Protein AF-A0A952Q3Q8-F1 (afdb_monomer_lite)

pLDDT: mean 85.31, std 20.61, range [23.73, 98.75]

Sequence (401 aa):
MTIVTINQDTDTPARRELLPGLVLTYLFDRSRDSKKNNAPGQDFICYAHDGQRLTFAVCDGVSQSFYGDLAARYIGEHLVAWLAGLTITDDAAFDTELDRMLKAWVDDANAQVQIKPLKSSLPPMLKDALERKRENGSEAMFIAGRIDLAARQLAICWMGDMRFWLWDNHGAAMDIPDAVWETKERWSSRIGPKSGAGEGYAHTLVRSLNGVTRLTVHSDGIGSRTDALRTLSLASLDQLAIDLGAAPASDDVSVFDVAFQTVKLGEPLPAPILQQLQLQETTLLWSEIPEATAYRVKLETNDAQWTVDVPINTYFLPVDLAMGGVQCSVQALSNEYPPGLWSEPLKVQLSVAEIVTMNGESVTLKVALPPRPFRVAPILVLSLILAAALSIGWIILFVQR

Radius of gyration: 23.18 Å; chains: 1; bounding box: 52×62×86 Å

Secondary structure (DSSP, 8-state):
-PPEE--TTS-EEEEEEEETTEEEEEEEE--HHHHHTTPPPS-EEEEEE-SSEEEEEEEEE-TTSS-HHHHHHHHHHHHHHHHHH-----HHHHHHHHHHHHHHTHHHHHHHHHH-PPPTTS-HHHHHHHHHHHHH--EEEEEEEEEETTTTEEEEEEESS-EEEEE-TTSPBPP-TT----TTEEEETTTEEEETTEE---EEEEEE-TT--EEEEE-GGGGGGGGGGGS--HHHHHHHHHHHHHSTT---EEEEEEE-------PPPPPP-EEEEESSSEEEEE---TT-SEEEEEEE-SS-EEEEEESSSEEE--HHHHHH-EEEEEEEE-SSS---PBPPPEEE---HHHHHTT-SS-----PPPPPPP---PPP----------------------

Structure (mmCIF, N/CA/C/O backbone):
data_AF-A0A952Q3Q8-F1
#
_entry.id   AF-A0A952Q3Q8-F1
#
loop_
_atom_site.group_PDB
_atom_site.id
_atom_site.type_symbol
_atom_site.label_atom_id
_atom_site.label_alt_id
_atom_site.label_comp_id
_atom_site.label_asym_id
_atom_site.label_entity_id
_atom_site.label_seq_id
_atom_site.pdbx_PDB_ins_code
_atom_site.Cartn_x
_atom_site.Cartn_y
_atom_site.Cartn_z
_atom_site.occupancy
_atom_site.B_iso_or_equiv
_atom_site.auth_seq_id
_atom_site.auth_comp_id
_atom_site.auth_asym_id
_atom_site.auth_atom_id
_atom_site.pdbx_PDB_model_num
ATOM 1 N N . MET A 1 1 ? -16.415 2.242 -4.138 1.00 80.25 1 MET A N 1
ATOM 2 C CA . MET A 1 1 ? -15.567 2.278 -2.931 1.00 80.25 1 MET A CA 1
ATOM 3 C C . MET A 1 1 ? -14.322 3.056 -3.314 1.00 80.25 1 MET A C 1
ATOM 5 O O . MET A 1 1 ? -13.750 2.733 -4.347 1.00 80.25 1 MET A O 1
ATOM 9 N N . THR A 1 2 ? -13.980 4.127 -2.604 1.00 85.88 2 THR A N 1
ATOM 10 C CA . THR A 1 2 ? -12.811 4.950 -2.955 1.00 85.88 2 THR A CA 1
ATOM 11 C C . THR A 1 2 ? -11.542 4.188 -2.592 1.00 85.88 2 THR A C 1
ATOM 13 O O . THR A 1 2 ? -11.396 3.791 -1.438 1.00 85.88 2 THR A O 1
ATOM 16 N N . ILE A 1 3 ? -10.649 3.982 -3.560 1.00 91.19 3 ILE A N 1
ATOM 17 C CA . ILE A 1 3 ? -9.321 3.422 -3.301 1.00 91.19 3 ILE A CA 1
ATOM 18 C C . ILE A 1 3 ? -8.419 4.564 -2.832 1.00 91.19 3 ILE A C 1
ATOM 20 O O . ILE A 1 3 ? -8.307 5.598 -3.492 1.00 91.19 3 ILE A O 1
ATOM 24 N N . VAL A 1 4 ? -7.808 4.374 -1.671 1.00 94.56 4 VAL A N 1
ATOM 25 C CA . VAL A 1 4 ? -6.722 5.197 -1.152 1.00 94.56 4 VAL A CA 1
ATOM 26 C C . VAL A 1 4 ? -5.414 4.576 -1.617 1.00 94.56 4 VAL A C 1
ATOM 28 O O . VAL A 1 4 ? -5.180 3.385 -1.417 1.00 94.56 4 VAL A O 1
ATOM 31 N N . THR A 1 5 ? -4.552 5.387 -2.215 1.00 94.25 5 THR A N 1
ATOM 32 C CA . THR A 1 5 ? -3.217 4.984 -2.666 1.00 94.25 5 THR A CA 1
ATOM 33 C C . THR A 1 5 ? -2.176 5.789 -1.903 1.00 94.25 5 THR A C 1
ATOM 35 O O . THR A 1 5 ? -2.257 7.019 -1.855 1.00 94.25 5 THR A O 1
ATOM 38 N N . ILE A 1 6 ? -1.172 5.137 -1.340 1.00 92.94 6 ILE A N 1
ATOM 39 C CA . ILE A 1 6 ? -0.049 5.840 -0.726 1.00 92.94 6 ILE A CA 1
ATOM 40 C C . ILE A 1 6 ? 0.936 6.217 -1.832 1.00 92.94 6 ILE A C 1
ATOM 42 O O . ILE A 1 6 ? 1.309 5.390 -2.665 1.00 92.94 6 ILE A O 1
ATOM 46 N N . ASN A 1 7 ? 1.295 7.498 -1.892 1.00 87.94 7 ASN A N 1
ATOM 47 C CA . ASN A 1 7 ? 2.103 8.033 -2.978 1.00 87.94 7 ASN A CA 1
ATOM 48 C C . ASN A 1 7 ? 3.537 7.490 -2.935 1.00 87.94 7 ASN A C 1
ATOM 50 O O . ASN A 1 7 ? 4.221 7.646 -1.931 1.00 87.94 7 ASN A O 1
ATOM 54 N N . GLN A 1 8 ? 4.019 6.957 -4.056 1.00 91.06 8 GLN A N 1
ATOM 55 C CA . GLN A 1 8 ? 5.381 6.428 -4.180 1.00 91.06 8 GLN A CA 1
ATOM 56 C C . GLN A 1 8 ? 6.442 7.523 -4.363 1.00 91.06 8 GLN A C 1
ATOM 58 O O . GLN A 1 8 ? 7.630 7.267 -4.178 1.00 91.06 8 GLN A O 1
ATOM 63 N N . ASP A 1 9 ? 6.042 8.746 -4.728 1.00 88.75 9 ASP A N 1
ATOM 64 C CA . ASP A 1 9 ? 6.973 9.858 -4.966 1.00 88.75 9 ASP A CA 1
ATOM 65 C C . ASP A 1 9 ? 7.460 10.530 -3.675 1.00 88.75 9 ASP A C 1
ATOM 67 O O . ASP A 1 9 ? 8.437 11.283 -3.695 1.00 88.75 9 ASP A O 1
ATOM 71 N N . THR A 1 10 ? 6.778 10.296 -2.555 1.00 89.06 10 THR A N 1
ATOM 72 C CA . THR A 1 10 ? 7.017 10.984 -1.283 1.00 89.06 10 THR A CA 1
ATOM 73 C C . THR A 1 10 ? 6.939 10.015 -0.122 1.00 89.06 10 THR A C 1
ATOM 75 O O . THR A 1 10 ? 6.087 9.134 -0.105 1.00 89.06 10 THR A O 1
ATOM 78 N N . ASP A 1 11 ? 7.774 10.233 0.886 1.00 92.56 11 ASP A N 1
ATOM 79 C CA . ASP A 1 11 ? 7.726 9.441 2.111 1.00 92.56 11 ASP A CA 1
ATOM 80 C C . ASP A 1 11 ? 6.437 9.757 2.882 1.00 92.56 11 ASP A C 1
ATOM 82 O O . ASP A 1 11 ? 5.989 10.906 2.941 1.00 92.56 11 ASP A O 1
ATOM 86 N N . THR A 1 12 ? 5.834 8.729 3.465 1.00 92.94 12 THR A N 1
ATOM 87 C CA . THR A 1 12 ? 4.634 8.824 4.290 1.00 92.94 12 THR A CA 1
ATOM 88 C C . THR A 1 12 ? 4.987 8.358 5.701 1.00 92.94 12 THR A C 1
ATOM 90 O O . THR A 1 12 ? 5.159 7.152 5.905 1.00 92.94 12 THR A O 1
ATOM 93 N N . PRO A 1 13 ? 5.097 9.282 6.679 1.00 93.56 13 PRO A N 1
ATOM 94 C CA . PRO A 1 13 ? 5.369 8.906 8.063 1.00 93.56 13 PRO A CA 1
ATOM 95 C C . PRO A 1 13 ? 4.253 8.006 8.600 1.00 93.56 13 PRO A C 1
ATOM 97 O O . PRO A 1 13 ? 3.161 7.949 8.027 1.00 93.56 13 PRO A O 1
ATOM 100 N N . ALA A 1 14 ? 4.509 7.335 9.719 1.00 95.69 14 ALA A N 1
ATOM 101 C CA . ALA A 1 14 ? 3.560 6.429 10.341 1.00 95.69 14 ALA A CA 1
ATOM 102 C C . ALA A 1 14 ? 2.225 7.139 10.610 1.00 95.69 14 ALA A C 1
ATOM 104 O O . ALA A 1 14 ? 2.128 8.111 11.366 1.00 95.69 14 ALA A O 1
ATOM 105 N N . ARG A 1 15 ? 1.168 6.619 9.993 1.00 95.12 15 ARG A N 1
ATOM 106 C CA . ARG A 1 15 ? -0.194 7.148 10.069 1.00 95.12 15 ARG A CA 1
ATOM 107 C C . ARG A 1 15 ? -1.112 6.125 10.688 1.00 95.12 15 ARG A C 1
ATOM 109 O O . ARG A 1 15 ? -0.912 4.925 10.515 1.00 95.12 15 ARG A O 1
ATOM 116 N N . ARG A 1 16 ? -2.140 6.611 11.376 1.00 95.50 16 ARG A N 1
ATOM 117 C CA . ARG A 1 16 ? -3.220 5.789 11.906 1.00 95.50 16 ARG A CA 1
ATOM 118 C C . ARG A 1 16 ? -4.561 6.295 11.408 1.00 95.50 16 ARG A C 1
ATOM 120 O O . ARG A 1 16 ? -4.834 7.485 11.493 1.00 95.50 16 ARG A O 1
ATOM 127 N N . GLU A 1 17 ? -5.410 5.372 10.983 1.00 95.31 17 GLU A N 1
ATOM 128 C CA . GLU A 1 17 ? -6.803 5.628 10.645 1.00 95.31 17 GLU A CA 1
ATOM 129 C C . GLU A 1 17 ? -7.724 4.761 11.499 1.00 95.31 17 GLU A C 1
ATOM 131 O O . GLU A 1 17 ? -7.562 3.541 11.608 1.00 95.31 17 GLU A O 1
ATOM 136 N N . LEU A 1 18 ? -8.699 5.415 12.131 1.00 95.50 18 LEU A N 1
ATOM 137 C CA . LEU A 1 18 ? -9.710 4.753 12.944 1.00 95.50 18 LEU A CA 1
ATOM 138 C C . LEU A 1 18 ? -10.912 4.415 12.064 1.00 95.50 18 LEU A C 1
ATOM 140 O O . LEU A 1 18 ? -11.654 5.300 11.639 1.00 95.50 18 LEU A O 1
ATOM 144 N N . LEU A 1 19 ? -11.105 3.128 11.799 1.00 94.38 19 LEU A N 1
ATOM 145 C CA . LEU A 1 19 ? -12.195 2.617 10.977 1.00 94.38 19 LEU A CA 1
ATOM 146 C C . LEU A 1 19 ? -13.201 1.866 11.866 1.00 94.38 19 LEU A C 1
ATOM 148 O O . LEU A 1 19 ? -12.865 1.429 12.972 1.00 94.38 19 LEU A O 1
ATOM 152 N N . PRO A 1 20 ? -14.457 1.678 11.429 1.00 92.56 20 PRO A N 1
ATOM 153 C CA . PRO A 1 20 ? -15.402 0.861 12.183 1.00 92.56 20 PRO A CA 1
ATOM 154 C C . PRO A 1 20 ? -14.853 -0.555 12.416 1.00 92.56 20 PRO A C 1
ATOM 156 O O . PRO A 1 20 ? -14.630 -1.309 11.475 1.00 92.56 20 PRO A O 1
ATOM 159 N N . GLY A 1 21 ? -14.608 -0.900 13.683 1.00 94.44 21 GLY A N 1
ATOM 160 C CA . GLY A 1 21 ? -14.101 -2.214 14.096 1.00 94.44 21 GLY A CA 1
ATOM 161 C C . GLY A 1 21 ? -12.621 -2.490 13.802 1.00 94.44 21 GLY A C 1
ATOM 162 O O . GLY A 1 21 ? -12.164 -3.587 14.123 1.00 94.44 21 GLY A O 1
ATOM 163 N N . LEU A 1 22 ? -11.884 -1.535 13.224 1.00 96.50 22 LEU A N 1
ATOM 164 C CA . LEU A 1 22 ? -10.486 -1.697 12.826 1.00 96.50 22 LEU A CA 1
ATOM 165 C C . LEU A 1 22 ? -9.664 -0.451 13.172 1.00 96.50 22 LEU A C 1
ATOM 167 O O . LEU A 1 22 ? -10.138 0.679 13.074 1.00 96.50 22 LEU A O 1
ATOM 171 N N . VAL A 1 23 ? -8.391 -0.651 13.490 1.00 96.88 23 VAL A N 1
ATOM 172 C CA . VAL A 1 23 ? -7.395 0.424 13.521 1.00 96.88 23 VAL A CA 1
ATOM 173 C C . VAL A 1 23 ? -6.344 0.102 12.475 1.00 96.88 23 VAL A C 1
ATOM 175 O O . VAL A 1 23 ? -5.611 -0.875 12.619 1.00 96.88 23 VAL A O 1
ATOM 178 N N . LEU A 1 24 ? -6.297 0.910 11.422 1.00 97.25 24 LEU A N 1
ATOM 179 C CA . LEU A 1 24 ? -5.330 0.787 10.342 1.00 97.25 24 LEU A CA 1
ATOM 180 C C . LEU A 1 24 ? -4.112 1.655 10.668 1.00 97.25 24 LEU A C 1
ATOM 182 O O . LEU A 1 24 ? -4.260 2.826 11.000 1.00 97.25 24 LEU A O 1
ATOM 186 N N . THR A 1 25 ? -2.913 1.094 10.579 1.00 97.31 25 THR A N 1
ATOM 187 C CA . THR A 1 25 ? -1.640 1.811 10.667 1.00 97.31 25 THR A CA 1
ATOM 188 C C . THR A 1 25 ? -0.826 1.522 9.415 1.00 97.31 25 THR A C 1
ATOM 190 O O . THR A 1 25 ? -0.699 0.366 9.023 1.00 97.31 25 THR A O 1
ATOM 193 N N . TYR A 1 26 ? -0.261 2.543 8.781 1.00 97.25 26 TYR A N 1
ATOM 194 C CA . TYR A 1 26 ? 0.605 2.351 7.619 1.00 97.25 26 TYR A CA 1
ATOM 195 C C . TYR A 1 26 ? 1.787 3.317 7.635 1.00 97.25 26 TYR A C 1
ATOM 197 O O . TYR A 1 26 ? 1.719 4.397 8.224 1.00 97.25 26 TYR A O 1
ATOM 205 N N . LEU A 1 27 ? 2.876 2.903 6.996 1.00 96.69 27 LEU A N 1
ATOM 206 C CA . LEU A 1 27 ? 4.079 3.694 6.763 1.00 96.69 27 LEU A CA 1
ATOM 207 C C . LEU A 1 27 ? 4.651 3.300 5.403 1.00 96.69 27 LEU A C 1
ATOM 209 O O . LEU A 1 27 ? 4.654 2.119 5.055 1.00 96.69 27 LEU A O 1
ATOM 213 N N . PHE A 1 28 ? 5.151 4.290 4.672 1.00 96.50 28 PHE A N 1
ATOM 214 C CA . PHE A 1 28 ? 5.912 4.085 3.448 1.00 96.50 28 PHE A CA 1
ATOM 215 C C . PHE A 1 28 ? 7.126 5.008 3.468 1.00 96.50 28 PHE A C 1
ATOM 217 O O . PHE A 1 28 ? 6.976 6.221 3.606 1.00 96.50 28 PHE A O 1
ATOM 224 N N . ASP A 1 29 ? 8.321 4.456 3.330 1.00 96.44 29 ASP A N 1
ATOM 225 C CA . ASP A 1 29 ? 9.558 5.224 3.328 1.00 96.44 29 ASP A CA 1
ATOM 226 C C . ASP A 1 29 ? 10.454 4.752 2.189 1.00 96.44 29 ASP A C 1
ATOM 228 O O . ASP A 1 29 ? 10.747 3.567 2.066 1.00 96.44 29 ASP A O 1
ATOM 232 N N . ARG A 1 30 ? 10.880 5.674 1.325 1.00 96.12 30 ARG A N 1
ATOM 233 C CA . ARG A 1 30 ? 11.707 5.311 0.174 1.00 96.12 30 ARG A CA 1
ATOM 234 C C . ARG A 1 30 ? 13.128 4.971 0.609 1.00 96.12 30 ARG A C 1
ATOM 236 O O . ARG A 1 30 ? 13.674 5.575 1.541 1.00 96.12 30 ARG A O 1
ATOM 243 N N . SER A 1 31 ? 13.774 4.108 -0.163 1.00 95.56 31 SER A N 1
ATOM 244 C CA . SER A 1 31 ? 15.181 3.779 -0.024 1.00 95.56 31 SER A CA 1
ATOM 245 C C . SER A 1 31 ? 16.046 5.036 -0.075 1.00 95.56 31 SER A C 1
ATOM 247 O O . SER A 1 31 ? 15.716 6.061 -0.694 1.00 95.56 31 SER A O 1
ATOM 249 N N . ARG A 1 32 ? 17.223 4.953 0.544 1.00 94.38 32 ARG A N 1
ATOM 250 C CA . ARG A 1 32 ? 18.205 6.041 0.533 1.00 94.38 32 ARG A CA 1
ATOM 251 C C . ARG A 1 32 ? 18.551 6.500 -0.883 1.00 94.38 32 ARG A C 1
ATOM 253 O O . ARG A 1 32 ? 18.722 7.699 -1.119 1.00 94.38 32 ARG A O 1
ATOM 260 N N . ASP A 1 33 ? 18.667 5.561 -1.818 1.00 91.06 33 ASP A N 1
ATOM 261 C CA . ASP A 1 33 ? 19.029 5.856 -3.201 1.00 91.06 33 ASP A CA 1
ATOM 262 C C . ASP A 1 33 ? 17.866 6.506 -3.960 1.00 91.06 33 ASP A C 1
ATOM 264 O O . ASP A 1 33 ? 18.093 7.478 -4.691 1.00 91.06 33 ASP A O 1
ATOM 268 N N . SER A 1 34 ? 16.625 6.065 -3.732 1.00 92.06 34 SER A N 1
ATOM 269 C CA . SER A 1 34 ? 15.428 6.722 -4.271 1.00 92.06 34 SER A CA 1
ATOM 270 C C . SER A 1 34 ? 15.320 8.165 -3.770 1.00 92.06 34 SER A C 1
ATOM 272 O O . SER A 1 34 ? 15.206 9.094 -4.575 1.00 92.06 34 SER A O 1
ATOM 274 N N . LYS A 1 35 ? 15.499 8.392 -2.461 1.00 93.25 35 LYS A N 1
ATOM 275 C CA . LYS A 1 35 ? 15.519 9.736 -1.852 1.00 93.25 35 LYS A CA 1
ATOM 276 C C . LYS A 1 35 ? 16.609 10.626 -2.439 1.00 93.25 35 LYS A C 1
ATOM 278 O O . LYS A 1 35 ? 16.339 11.751 -2.856 1.00 93.25 35 LYS A O 1
ATOM 283 N N . LYS A 1 36 ? 17.844 10.120 -2.522 1.00 91.81 36 LYS A N 1
ATOM 284 C CA . LYS A 1 36 ? 19.001 10.870 -3.038 1.00 91.81 36 LYS A CA 1
ATOM 285 C C . LYS A 1 36 ? 18.809 11.323 -4.486 1.00 91.81 36 LYS A C 1
ATOM 287 O O . LYS A 1 36 ? 19.289 12.392 -4.859 1.00 91.81 36 LYS A O 1
ATOM 292 N N . ASN A 1 37 ? 18.128 10.516 -5.294 1.00 87.62 37 ASN A N 1
ATOM 293 C CA . ASN A 1 37 ? 17.891 10.800 -6.707 1.00 87.62 37 ASN A CA 1
ATOM 294 C C . ASN A 1 37 ? 16.534 11.468 -6.979 1.00 87.62 37 ASN A C 1
ATOM 296 O O . ASN A 1 37 ? 16.211 11.706 -8.144 1.00 87.62 37 ASN A O 1
ATOM 300 N N . ASN A 1 38 ? 15.753 11.771 -5.933 1.00 87.06 38 ASN A N 1
ATOM 301 C CA . ASN A 1 38 ? 14.369 12.229 -6.040 1.00 87.06 38 ASN A CA 1
ATOM 302 C C . ASN A 1 38 ? 13.545 11.345 -6.999 1.00 87.06 38 ASN A C 1
ATOM 304 O O . ASN A 1 38 ? 12.881 11.829 -7.920 1.00 87.06 38 ASN A O 1
ATOM 308 N N . ALA A 1 39 ? 13.690 10.032 -6.831 1.00 88.12 39 ALA A N 1
ATOM 309 C CA . ALA A 1 39 ? 12.975 9.014 -7.578 1.00 88.12 39 ALA A CA 1
ATOM 310 C C . ALA A 1 39 ? 11.813 8.453 -6.735 1.00 88.12 39 ALA A C 1
ATOM 312 O O . ALA A 1 39 ? 11.872 8.517 -5.500 1.00 88.12 39 ALA A O 1
ATOM 313 N N . PRO A 1 40 ? 10.768 7.912 -7.384 1.00 90.88 40 PRO A N 1
ATOM 314 C CA . PRO A 1 40 ? 9.741 7.153 -6.686 1.00 90.88 40 PRO A CA 1
ATOM 315 C C . PRO A 1 40 ? 10.342 5.903 -6.029 1.00 90.88 40 PRO A C 1
ATOM 317 O O . PRO A 1 40 ? 11.310 5.343 -6.551 1.00 90.88 40 PRO A O 1
ATOM 320 N N . GLY A 1 41 ? 9.753 5.462 -4.918 1.00 94.12 41 GLY A N 1
ATOM 321 C CA . GLY A 1 41 ? 9.944 4.093 -4.434 1.00 94.12 41 GLY A CA 1
ATOM 322 C C . GLY A 1 41 ? 9.236 3.083 -5.340 1.00 94.12 41 GLY A C 1
ATOM 323 O O . GLY A 1 41 ? 8.379 3.444 -6.150 1.00 94.12 41 GLY A O 1
ATOM 324 N N . GLN A 1 42 ? 9.625 1.823 -5.228 1.00 95.12 42 GLN A N 1
ATOM 325 C CA . GLN A 1 42 ? 9.093 0.694 -5.987 1.00 95.12 42 GLN A CA 1
ATOM 326 C C . GLN A 1 42 ? 8.001 -0.045 -5.219 1.00 95.12 42 GLN A C 1
ATOM 328 O O . GLN A 1 42 ? 7.083 -0.583 -5.835 1.00 95.12 42 GLN A O 1
ATOM 333 N N . ASP A 1 43 ? 8.064 0.015 -3.895 1.00 97.38 43 ASP A N 1
ATOM 334 C CA . ASP A 1 43 ? 6.998 -0.384 -2.988 1.00 97.38 43 ASP A CA 1
ATOM 335 C C . ASP A 1 43 ? 5.710 0.422 -3.220 1.00 97.38 43 ASP A C 1
ATOM 337 O O . ASP A 1 43 ? 5.753 1.606 -3.561 1.00 97.38 43 ASP A O 1
ATOM 341 N N . PHE A 1 44 ? 4.549 -0.200 -3.020 1.00 97.31 44 PHE A N 1
ATOM 342 C CA . PHE A 1 44 ? 3.232 0.415 -3.174 1.00 97.31 44 PHE A CA 1
ATOM 343 C C . PHE A 1 44 ? 2.254 -0.080 -2.108 1.00 97.31 44 PHE A C 1
ATOM 345 O O . PHE A 1 44 ? 2.174 -1.273 -1.831 1.00 97.31 44 PHE A O 1
ATOM 352 N N . ILE A 1 45 ? 1.453 0.833 -1.555 1.00 98.12 45 ILE A N 1
ATOM 353 C CA . ILE A 1 45 ? 0.367 0.510 -0.625 1.00 98.12 45 ILE A CA 1
ATOM 354 C C . ILE A 1 45 ? -0.922 1.118 -1.164 1.00 98.12 45 ILE A C 1
ATOM 356 O O . ILE A 1 45 ? -0.984 2.316 -1.448 1.00 98.12 45 ILE A O 1
ATOM 360 N N . CYS A 1 46 ? -1.980 0.320 -1.238 1.00 97.56 46 CYS A N 1
ATOM 361 C CA . CYS A 1 46 ? -3.324 0.833 -1.453 1.00 97.56 46 CYS A CA 1
ATOM 362 C C . CYS A 1 46 ? -4.357 0.044 -0.660 1.00 97.56 46 CYS A C 1
ATOM 364 O O . CYS A 1 46 ? -4.150 -1.113 -0.292 1.00 97.56 46 CYS A O 1
ATOM 366 N N . TYR A 1 47 ? -5.482 0.684 -0.371 1.00 97.94 47 TYR A N 1
ATOM 367 C CA . TYR A 1 47 ? -6.594 0.043 0.309 1.00 97.94 47 TYR A CA 1
ATOM 368 C C . TYR A 1 47 ? -7.911 0.754 0.014 1.00 97.94 47 TYR A C 1
ATOM 370 O O . TYR A 1 47 ? -7.948 1.873 -0.487 1.00 97.94 47 TYR A O 1
ATOM 378 N N . ALA A 1 48 ? -9.015 0.104 0.345 1.00 95.88 48 ALA A N 1
ATOM 379 C CA . ALA A 1 48 ? -10.345 0.681 0.312 1.00 95.88 48 ALA A CA 1
ATOM 380 C C . ALA A 1 48 ? -11.137 0.138 1.504 1.00 95.88 48 ALA A C 1
ATOM 382 O O . ALA A 1 48 ? -11.021 -1.046 1.827 1.00 95.88 48 ALA A O 1
ATOM 383 N N . HIS A 1 49 ? -11.976 0.963 2.140 1.00 95.00 49 HIS A N 1
ATOM 384 C CA . HIS A 1 49 ? -12.944 0.480 3.137 1.00 95.00 49 HIS A CA 1
ATOM 385 C C . HIS A 1 49 ? -14.376 0.999 2.883 1.00 95.00 49 HIS A C 1
ATOM 387 O O . HIS A 1 49 ? -14.569 2.062 2.296 1.00 95.00 49 HIS A O 1
ATOM 393 N N . ASP A 1 50 ? -15.388 0.244 3.323 1.00 92.56 50 ASP A N 1
ATOM 394 C CA . ASP A 1 50 ? -16.813 0.636 3.285 1.00 92.56 50 ASP A CA 1
ATOM 395 C C . ASP A 1 50 ? -17.478 0.615 4.678 1.00 92.56 50 ASP A C 1
ATOM 397 O O . ASP A 1 50 ? -18.689 0.776 4.816 1.00 92.56 50 ASP A O 1
ATOM 401 N N . GLY A 1 51 ? -16.669 0.423 5.726 1.00 89.25 51 GLY A N 1
ATOM 402 C CA . GLY A 1 51 ? -17.109 0.325 7.119 1.00 89.25 51 GLY A CA 1
ATOM 403 C C . GLY A 1 51 ? -17.482 -1.090 7.570 1.00 89.25 51 GLY A C 1
ATOM 404 O O . GLY A 1 51 ? -17.612 -1.314 8.769 1.00 89.25 51 GLY A O 1
ATOM 405 N N . GLN A 1 52 ? -17.622 -2.051 6.655 1.00 92.62 52 G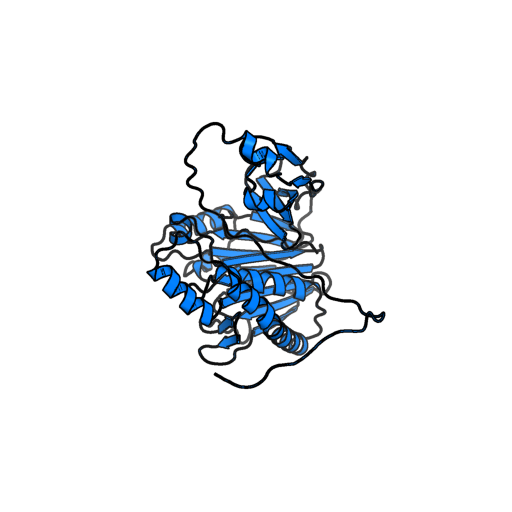LN A N 1
ATOM 406 C CA . GLN A 1 52 ? -17.769 -3.480 6.974 1.00 92.62 52 GLN A CA 1
ATOM 407 C C . GLN A 1 52 ? -16.640 -4.319 6.381 1.00 92.62 52 GLN A C 1
ATOM 409 O O . GLN A 1 52 ? -16.299 -5.379 6.908 1.00 92.62 52 GLN A O 1
ATOM 414 N N . ARG A 1 53 ? -16.059 -3.842 5.285 1.00 95.81 53 ARG A N 1
ATOM 415 C CA . ARG A 1 53 ? -14.992 -4.491 4.545 1.00 95.81 53 ARG A CA 1
ATOM 416 C C . ARG A 1 53 ? -13.812 -3.549 4.415 1.00 95.81 53 ARG A C 1
ATOM 418 O O . ARG A 1 53 ? -13.989 -2.355 4.172 1.00 95.81 53 ARG A O 1
ATOM 425 N N . LEU A 1 54 ? -12.621 -4.115 4.555 1.00 97.75 54 LEU A N 1
ATOM 426 C CA . LEU A 1 54 ? -11.350 -3.491 4.212 1.00 97.75 54 LEU A CA 1
ATOM 427 C C . LEU A 1 54 ? -10.660 -4.394 3.194 1.00 97.75 54 LEU A C 1
ATOM 429 O O . LEU A 1 54 ? -10.435 -5.571 3.465 1.00 97.75 54 LEU A O 1
ATOM 433 N N . THR A 1 55 ? -10.323 -3.847 2.037 1.00 98.44 55 THR A N 1
ATOM 434 C CA . THR A 1 55 ? -9.494 -4.505 1.024 1.00 98.44 55 THR A CA 1
ATOM 435 C C . THR A 1 55 ? -8.194 -3.749 0.885 1.00 98.44 55 THR A C 1
ATOM 437 O O . THR A 1 55 ? -8.218 -2.522 0.886 1.00 98.44 55 THR A O 1
ATOM 440 N N . PHE A 1 56 ? -7.072 -4.445 0.770 1.00 98.75 56 PHE A N 1
ATOM 441 C CA . PHE A 1 56 ? -5.752 -3.824 0.733 1.00 98.75 56 PHE A CA 1
ATOM 442 C C . PHE A 1 56 ? -4.804 -4.589 -0.185 1.00 98.75 56 PHE A C 1
ATOM 444 O O . PHE A 1 56 ? -5.014 -5.773 -0.451 1.00 98.75 56 PHE A O 1
ATOM 451 N N . ALA A 1 57 ? -3.749 -3.909 -0.620 1.00 98.69 57 ALA A N 1
ATOM 452 C CA . ALA A 1 57 ? -2.579 -4.501 -1.239 1.00 98.69 57 ALA A CA 1
ATOM 453 C C . ALA A 1 57 ? -1.320 -3.750 -0.790 1.00 98.69 57 ALA A C 1
ATOM 455 O O . ALA A 1 57 ? -1.295 -2.517 -0.767 1.00 98.69 57 ALA A O 1
ATOM 456 N N . VAL A 1 58 ? -0.286 -4.513 -0.448 1.00 98.75 58 VAL A N 1
ATOM 457 C CA . VAL A 1 58 ? 1.098 -4.056 -0.325 1.00 98.75 58 VAL A CA 1
ATOM 458 C C . VAL A 1 58 ? 1.869 -4.772 -1.422 1.00 98.75 58 VAL A C 1
ATOM 460 O O . VAL A 1 58 ? 1.777 -5.995 -1.542 1.00 98.75 58 VAL A O 1
ATOM 463 N N . CYS A 1 59 ? 2.590 -4.028 -2.243 1.00 98.38 59 CYS A N 1
ATOM 464 C CA . CYS A 1 59 ? 3.335 -4.562 -3.371 1.00 98.38 59 CYS A CA 1
ATOM 465 C C . CYS A 1 59 ? 4.770 -4.059 -3.330 1.00 98.38 59 CYS A C 1
ATOM 467 O O . CYS A 1 59 ? 5.001 -2.945 -2.876 1.00 98.38 59 CYS A O 1
ATOM 469 N N . ASP A 1 60 ? 5.689 -4.862 -3.848 1.00 97.62 60 ASP A N 1
ATOM 470 C CA . ASP A 1 60 ? 7.106 -4.535 -3.978 1.00 97.62 60 ASP A CA 1
ATOM 471 C C . ASP A 1 60 ? 7.513 -4.687 -5.448 1.00 97.62 60 ASP A C 1
ATOM 473 O O . ASP A 1 60 ? 7.377 -5.753 -6.063 1.00 97.62 60 ASP A O 1
ATOM 477 N N . GLY A 1 61 ? 7.937 -3.577 -6.044 1.00 96.88 61 GLY A N 1
ATOM 478 C CA . GLY A 1 61 ? 8.348 -3.501 -7.433 1.00 96.88 61 GLY A CA 1
ATOM 479 C C . GLY A 1 61 ? 9.781 -3.984 -7.639 1.00 96.88 61 GLY A C 1
ATOM 480 O O . GLY A 1 61 ? 10.736 -3.452 -7.093 1.00 96.88 61 GLY A O 1
ATOM 481 N N . VAL A 1 62 ? 9.983 -4.911 -8.572 1.00 94.25 62 VAL A N 1
ATOM 482 C CA . VAL A 1 62 ? 11.299 -5.523 -8.788 1.00 94.25 62 VAL A CA 1
ATOM 483 C C . VAL A 1 62 ? 12.254 -4.548 -9.486 1.00 94.25 62 VAL A C 1
ATOM 485 O O . VAL A 1 62 ? 12.095 -4.255 -10.677 1.00 94.25 62 VAL A O 1
ATOM 488 N N . SER A 1 63 ? 13.331 -4.144 -8.809 1.00 88.31 63 SER A N 1
ATOM 489 C CA . SER A 1 63 ? 14.369 -3.225 -9.327 1.00 88.31 63 SER A CA 1
ATOM 490 C C . SER A 1 63 ? 15.032 -3.653 -10.644 1.00 88.31 63 SER A C 1
ATOM 492 O O . SER A 1 63 ? 15.448 -2.829 -11.473 1.00 88.31 63 SER A O 1
ATOM 494 N N . GLN A 1 64 ? 15.116 -4.962 -10.889 1.00 85.88 64 GLN A N 1
ATOM 495 C CA . GLN A 1 64 ? 15.679 -5.516 -12.123 1.00 85.88 64 GLN A CA 1
ATOM 496 C C . GLN A 1 64 ? 14.695 -5.553 -13.299 1.00 85.88 64 GLN A C 1
ATOM 498 O O . GLN A 1 64 ? 15.131 -5.759 -14.432 1.00 85.88 64 GLN A O 1
ATOM 503 N N . SER A 1 65 ? 13.413 -5.279 -13.065 1.00 89.81 65 SER A N 1
ATOM 504 C CA . SER A 1 65 ? 12.399 -5.151 -14.114 1.00 89.81 65 SER A CA 1
ATOM 505 C C . SER A 1 65 ? 12.311 -3.718 -14.653 1.00 89.81 65 SER A C 1
ATOM 507 O O . SER A 1 65 ? 12.980 -2.800 -14.160 1.00 89.81 65 SER A O 1
ATOM 509 N N . PHE A 1 66 ? 11.530 -3.511 -15.714 1.00 91.88 66 PHE A N 1
ATOM 510 C CA . PHE A 1 66 ? 11.256 -2.169 -16.222 1.00 91.88 66 PHE A CA 1
ATOM 511 C C . PHE A 1 66 ? 10.353 -1.424 -15.242 1.00 91.88 66 PHE A C 1
ATOM 513 O O . PHE A 1 66 ? 9.218 -1.836 -15.098 1.00 91.88 66 PHE A O 1
ATOM 520 N N . TYR A 1 67 ? 10.815 -0.350 -14.592 1.00 89.31 67 TYR A N 1
ATOM 521 C CA . TYR A 1 67 ? 10.002 0.448 -13.652 1.00 89.31 67 TYR A CA 1
ATOM 522 C C . TYR A 1 67 ? 9.116 -0.416 -12.732 1.00 89.31 67 TYR A C 1
ATOM 524 O O . TYR A 1 67 ? 7.907 -0.506 -12.933 1.00 89.31 67 TYR A O 1
ATOM 532 N N . GLY A 1 68 ? 9.727 -1.097 -11.754 1.00 90.69 68 GLY A N 1
ATOM 533 C CA . GLY A 1 68 ? 9.008 -1.980 -10.821 1.00 90.69 68 GLY A CA 1
ATOM 534 C C . GLY A 1 68 ? 7.823 -1.300 -10.119 1.00 90.69 68 GLY A C 1
ATOM 535 O O . GLY A 1 68 ? 6.795 -1.937 -9.907 1.00 90.69 68 GLY A O 1
ATOM 536 N N . ASP A 1 69 ? 7.921 0.012 -9.885 1.00 91.69 69 ASP A N 1
ATOM 537 C CA . ASP A 1 69 ? 6.847 0.868 -9.372 1.00 91.69 69 ASP A CA 1
ATOM 538 C C . ASP A 1 69 ? 5.554 0.767 -10.198 1.00 91.69 69 ASP A C 1
ATOM 540 O O . ASP A 1 69 ? 4.456 0.763 -9.640 1.00 91.69 69 ASP A O 1
ATOM 544 N N . LEU A 1 70 ? 5.672 0.622 -11.524 1.00 92.88 70 LEU A N 1
ATOM 545 C CA . LEU A 1 70 ? 4.534 0.493 -12.431 1.00 92.88 70 LEU A CA 1
ATOM 546 C C . LEU A 1 70 ? 3.779 -0.819 -12.203 1.00 92.88 70 LEU A C 1
ATOM 548 O O . LEU A 1 70 ? 2.553 -0.799 -12.129 1.00 92.88 70 LEU A O 1
ATOM 552 N N . ALA A 1 71 ? 4.492 -1.943 -12.076 1.00 95.88 71 ALA A N 1
ATOM 553 C CA . ALA A 1 71 ? 3.857 -3.232 -11.802 1.00 95.88 71 ALA A CA 1
ATOM 554 C C . ALA A 1 71 ? 3.244 -3.268 -10.400 1.00 95.88 71 ALA A C 1
ATOM 556 O O . ALA A 1 71 ? 2.114 -3.729 -10.268 1.00 95.88 71 ALA A O 1
ATOM 557 N N . ALA A 1 72 ? 3.953 -2.753 -9.389 1.00 97.12 72 ALA A N 1
ATOM 558 C CA . ALA A 1 72 ? 3.488 -2.733 -8.004 1.00 97.12 72 ALA A CA 1
ATOM 559 C C . ALA A 1 72 ? 2.183 -1.940 -7.862 1.00 97.12 72 ALA A C 1
ATOM 561 O O . ALA A 1 72 ? 1.209 -2.434 -7.293 1.00 97.12 72 ALA A O 1
ATOM 562 N N . ARG A 1 73 ? 2.124 -0.748 -8.468 1.00 95.38 73 ARG A N 1
ATOM 563 C CA . ARG A 1 73 ? 0.900 0.054 -8.516 1.00 95.38 73 ARG A CA 1
ATOM 564 C C . ARG A 1 73 ? -0.222 -0.653 -9.257 1.00 95.38 73 ARG A C 1
ATOM 566 O O . ARG A 1 73 ? -1.319 -0.800 -8.724 1.00 95.38 73 ARG A O 1
ATOM 573 N N . TYR A 1 74 ? 0.069 -1.094 -10.480 1.00 95.44 74 TYR A N 1
ATOM 574 C CA . TYR A 1 74 ? -0.924 -1.694 -11.356 1.00 95.44 74 TYR A CA 1
ATOM 575 C C . TYR A 1 74 ? -1.592 -2.902 -10.694 1.00 95.44 74 TYR A C 1
ATOM 577 O O . TYR A 1 74 ? -2.818 -2.953 -10.603 1.00 95.44 74 TYR A O 1
ATOM 585 N N . ILE A 1 75 ? -0.796 -3.849 -10.188 1.00 97.75 75 ILE A N 1
ATOM 586 C CA . ILE A 1 75 ? -1.335 -5.065 -9.582 1.00 97.75 75 ILE A CA 1
ATOM 587 C C . ILE A 1 75 ? -2.060 -4.766 -8.268 1.00 97.75 75 ILE A C 1
ATOM 589 O O . ILE A 1 75 ? -3.121 -5.336 -8.024 1.00 97.75 75 ILE A O 1
ATOM 593 N N . GLY A 1 76 ? -1.547 -3.834 -7.457 1.00 97.88 76 GLY A N 1
ATOM 594 C CA . GLY A 1 76 ? -2.161 -3.453 -6.189 1.00 97.88 76 GLY A CA 1
ATOM 595 C C . GLY A 1 76 ? -3.562 -2.867 -6.367 1.00 97.88 76 GLY A C 1
ATOM 596 O O . GLY A 1 76 ? -4.512 -3.342 -5.744 1.00 97.88 76 GLY A O 1
ATOM 597 N N . GLU A 1 77 ? -3.715 -1.887 -7.263 1.00 95.94 77 GLU A N 1
ATOM 598 C CA . GLU A 1 77 ? -5.010 -1.250 -7.540 1.00 95.94 77 GLU A CA 1
ATOM 599 C C . GLU A 1 77 ? -6.037 -2.258 -8.079 1.00 95.94 77 GLU A C 1
ATOM 601 O O . GLU A 1 77 ? -7.185 -2.286 -7.623 1.00 95.94 77 GLU A O 1
ATOM 606 N N . HIS A 1 78 ? -5.614 -3.133 -8.997 1.00 97.06 78 HIS A N 1
ATOM 607 C CA . HIS A 1 78 ? -6.475 -4.165 -9.574 1.00 97.06 78 HIS A CA 1
ATOM 608 C C . HIS A 1 78 ? -6.895 -5.218 -8.543 1.00 97.06 78 HIS A C 1
ATOM 610 O O . HIS A 1 78 ? -8.072 -5.585 -8.496 1.00 97.06 78 HIS A O 1
ATOM 616 N N . LEU A 1 79 ? -5.977 -5.662 -7.676 1.00 98.38 79 LEU A N 1
ATOM 617 C CA . LEU A 1 79 ? -6.278 -6.594 -6.587 1.00 98.38 79 LEU A CA 1
ATOM 618 C C . LEU A 1 79 ? -7.276 -5.993 -5.596 1.00 98.38 79 LEU A C 1
ATOM 620 O O . LEU A 1 79 ? -8.266 -6.645 -5.269 1.00 98.38 79 LEU A O 1
ATOM 624 N N . VAL A 1 80 ? -7.072 -4.746 -5.158 1.00 98.06 80 VAL A N 1
ATOM 625 C CA . VAL A 1 80 ? -8.000 -4.067 -4.238 1.00 98.06 80 VAL A CA 1
ATOM 626 C C . VAL A 1 80 ? -9.385 -3.917 -4.863 1.00 98.06 80 VAL A C 1
ATOM 628 O O . VAL A 1 80 ? -10.383 -4.258 -4.223 1.00 98.06 80 VAL A O 1
ATOM 631 N N . ALA A 1 81 ? -9.461 -3.458 -6.115 1.00 95.94 81 ALA A N 1
ATOM 632 C CA . ALA A 1 81 ? -10.729 -3.293 -6.820 1.00 95.94 81 ALA A CA 1
ATOM 633 C C . ALA A 1 81 ? -11.476 -4.628 -6.989 1.00 95.94 81 ALA A C 1
ATOM 635 O O . ALA A 1 81 ? -12.680 -4.707 -6.730 1.00 95.94 81 ALA A O 1
ATOM 636 N N . TRP A 1 82 ? -10.766 -5.687 -7.386 1.00 96.75 82 TRP A N 1
ATOM 637 C CA . TRP A 1 82 ? -11.339 -7.021 -7.559 1.00 96.75 82 TRP A CA 1
ATOM 638 C C . TRP A 1 82 ? -11.817 -7.623 -6.233 1.00 96.75 82 TRP A C 1
ATOM 640 O O . TRP A 1 82 ? -12.972 -8.045 -6.137 1.00 96.75 82 TRP A O 1
ATOM 650 N N . LEU A 1 83 ? -10.990 -7.588 -5.182 1.00 97.19 83 LEU A N 1
ATOM 651 C CA . LEU A 1 83 ? -11.338 -8.110 -3.855 1.00 97.19 83 LEU A CA 1
ATOM 652 C C . LEU A 1 83 ? -12.575 -7.420 -3.260 1.00 97.19 83 LEU A C 1
ATOM 654 O O . LEU A 1 83 ? -13.379 -8.068 -2.578 1.00 97.19 83 LEU A O 1
ATOM 658 N N . ALA A 1 84 ? -12.752 -6.122 -3.532 1.00 94.62 84 ALA A N 1
ATOM 659 C CA . ALA A 1 84 ? -13.891 -5.346 -3.047 1.00 94.6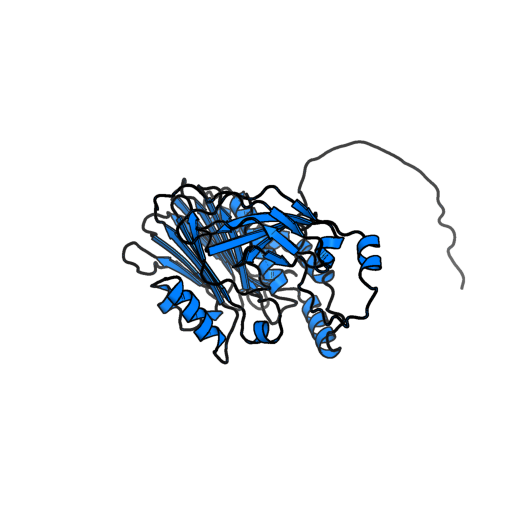2 84 ALA A CA 1
ATOM 660 C C . ALA A 1 84 ? -15.221 -5.816 -3.656 1.00 94.62 84 ALA A C 1
ATOM 662 O O . ALA A 1 84 ? -16.250 -5.810 -2.976 1.00 94.62 84 ALA A O 1
ATOM 663 N N . GLY A 1 85 ? -15.198 -6.249 -4.921 1.00 91.12 85 GLY A N 1
ATOM 664 C CA . GLY A 1 85 ? -16.368 -6.759 -5.642 1.00 91.12 85 GLY A CA 1
ATOM 665 C C . GLY A 1 85 ? -16.602 -8.266 -5.504 1.00 91.12 85 GLY A C 1
ATOM 666 O O . GLY A 1 85 ? -17.679 -8.750 -5.852 1.00 91.12 85 GLY A O 1
ATOM 667 N N . LEU A 1 86 ? -15.618 -9.017 -5.008 1.00 90.94 86 LEU A N 1
ATOM 668 C CA . LEU A 1 86 ? -15.666 -10.476 -4.984 1.00 90.94 86 LEU A CA 1
ATOM 669 C C . LEU A 1 86 ? -16.693 -11.014 -3.972 1.00 90.94 86 LEU A C 1
ATOM 671 O O . LEU A 1 86 ? -16.996 -10.387 -2.959 1.00 90.94 86 LEU A O 1
ATOM 675 N N . THR A 1 87 ? -17.223 -12.212 -4.199 1.00 88.44 87 THR A N 1
ATOM 676 C CA . THR A 1 87 ? -17.916 -12.989 -3.159 1.00 88.44 87 THR A CA 1
ATOM 677 C C . THR A 1 87 ? -17.109 -14.250 -2.915 1.00 88.44 87 THR A C 1
ATOM 679 O O . THR A 1 87 ? -16.934 -15.045 -3.831 1.00 88.44 87 THR A O 1
ATOM 682 N N . ILE A 1 88 ? -16.589 -14.404 -1.700 1.00 85.62 88 ILE A N 1
ATOM 683 C CA . ILE A 1 88 ? -15.666 -15.486 -1.351 1.00 85.62 88 ILE A CA 1
ATOM 684 C C . ILE A 1 88 ? -16.466 -16.587 -0.665 1.00 85.62 88 ILE A C 1
ATOM 686 O O . ILE A 1 88 ? -17.006 -16.376 0.420 1.00 85.62 88 ILE A O 1
ATOM 690 N N . THR A 1 89 ? -16.585 -17.738 -1.324 1.00 81.75 89 THR A N 1
ATOM 691 C CA . THR A 1 89 ? -17.329 -18.896 -0.807 1.00 81.75 89 THR A CA 1
ATOM 692 C C . THR A 1 89 ? -16.410 -19.892 -0.112 1.00 81.75 89 THR A C 1
ATOM 694 O O . THR A 1 89 ? -16.714 -20.322 0.998 1.00 81.75 89 THR A O 1
ATOM 697 N N . ASP A 1 90 ? -15.285 -20.217 -0.747 1.00 86.12 90 ASP A N 1
ATOM 698 C CA . ASP A 1 90 ? -14.279 -21.178 -0.297 1.00 86.12 90 ASP A CA 1
ATOM 699 C C . ASP A 1 90 ? -12.921 -20.904 -0.972 1.00 86.12 90 ASP A C 1
ATOM 701 O O . ASP A 1 90 ? -12.830 -20.116 -1.919 1.00 86.12 90 ASP A O 1
ATOM 705 N N . ASP A 1 91 ? -11.874 -21.549 -0.458 1.00 87.12 91 ASP A N 1
ATOM 706 C CA . ASP A 1 91 ? -10.477 -21.395 -0.875 1.00 87.12 91 ASP A CA 1
ATOM 707 C C . ASP A 1 91 ? -10.270 -21.771 -2.350 1.00 87.12 91 ASP A C 1
ATOM 709 O O . ASP A 1 91 ? -9.643 -21.025 -3.093 1.00 87.12 91 ASP A O 1
ATOM 713 N N . ALA A 1 92 ? -10.867 -22.872 -2.820 1.00 90.31 92 ALA A N 1
ATOM 714 C CA . ALA A 1 92 ? -10.666 -23.353 -4.189 1.00 90.31 92 ALA A CA 1
ATOM 715 C C . ALA A 1 92 ? -11.286 -22.412 -5.237 1.00 90.31 92 ALA A C 1
ATOM 717 O O . ALA A 1 92 ? -10.712 -22.185 -6.309 1.00 90.31 92 ALA A O 1
ATOM 718 N N . ALA A 1 93 ? -12.458 -21.849 -4.932 1.00 90.75 93 ALA A N 1
ATOM 719 C CA . ALA A 1 93 ? -13.082 -20.821 -5.753 1.00 90.75 93 ALA A CA 1
ATOM 720 C C . ALA A 1 93 ? -12.248 -19.532 -5.762 1.00 90.75 93 ALA A C 1
ATOM 722 O O . ALA A 1 93 ? -12.103 -18.908 -6.816 1.00 90.75 93 ALA A O 1
ATOM 723 N N . PHE A 1 94 ? -11.677 -19.153 -4.613 1.00 94.62 94 PHE A N 1
ATOM 724 C CA . PHE A 1 94 ? -10.802 -17.988 -4.504 1.00 94.62 94 PHE A CA 1
ATOM 725 C C . PHE A 1 94 ? -9.515 -18.160 -5.324 1.00 94.62 94 PHE A C 1
ATOM 727 O O . PHE A 1 94 ? -9.197 -17.278 -6.119 1.00 94.62 94 PHE A O 1
ATOM 734 N N . ASP A 1 95 ? -8.847 -19.311 -5.214 1.00 94.31 95 ASP A N 1
ATOM 735 C CA . ASP A 1 95 ? -7.649 -19.667 -5.988 1.00 94.31 95 ASP A CA 1
ATOM 736 C C . ASP A 1 95 ? -7.892 -19.603 -7.496 1.00 94.31 95 ASP A C 1
ATOM 738 O O . ASP A 1 95 ? -7.151 -18.959 -8.242 1.00 94.31 95 ASP A O 1
ATOM 742 N N . THR A 1 96 ? -8.960 -20.264 -7.951 1.00 93.88 96 THR A N 1
ATOM 743 C CA . THR A 1 96 ? -9.287 -20.362 -9.379 1.00 93.88 96 THR A CA 1
ATOM 744 C C . THR A 1 96 ? -9.566 -18.985 -9.975 1.00 93.88 96 THR A C 1
ATOM 746 O O . THR A 1 96 ? -9.108 -18.662 -11.073 1.00 93.88 96 THR A O 1
ATOM 749 N N . GLU A 1 97 ? -10.325 -18.160 -9.255 1.00 95.75 97 GLU A N 1
ATOM 750 C CA . GLU A 1 97 ? -10.667 -16.820 -9.711 1.00 95.75 97 GLU A CA 1
ATOM 751 C C . GLU A 1 97 ? -9.455 -15.881 -9.669 1.00 95.75 97 GLU A C 1
ATOM 753 O O . GLU A 1 97 ? -9.270 -15.091 -10.595 1.00 95.75 97 GLU A O 1
ATOM 758 N N . LEU A 1 98 ? -8.596 -15.998 -8.651 1.00 97.12 98 LEU A N 1
ATOM 759 C CA . LEU A 1 98 ? -7.353 -15.239 -8.563 1.00 97.12 98 LEU A CA 1
ATOM 760 C C . LEU A 1 98 ? -6.440 -15.527 -9.758 1.00 97.12 98 LEU A C 1
ATOM 762 O O . LEU A 1 98 ? -6.022 -14.592 -10.440 1.00 97.12 98 LEU A O 1
ATOM 766 N N . ASP A 1 99 ? -6.163 -16.801 -10.051 1.00 96.62 99 ASP A N 1
ATOM 767 C CA . ASP A 1 99 ? -5.320 -17.195 -11.188 1.00 96.62 99 ASP A CA 1
ATOM 768 C C . ASP A 1 99 ? -5.869 -16.643 -12.512 1.00 96.62 99 ASP A C 1
ATOM 770 O O . ASP A 1 99 ? -5.137 -16.053 -13.317 1.00 96.62 99 ASP A O 1
ATOM 774 N N . ARG A 1 100 ? -7.190 -16.749 -12.705 1.00 96.44 100 ARG A N 1
ATOM 775 C CA . ARG A 1 100 ? -7.877 -16.203 -13.878 1.00 96.44 100 ARG A CA 1
ATOM 776 C C . ARG A 1 100 ? -7.672 -14.692 -14.000 1.00 96.44 100 ARG A C 1
ATOM 778 O O . ARG A 1 100 ? -7.388 -14.209 -15.097 1.00 96.44 100 ARG A O 1
ATOM 785 N N . MET A 1 101 ? -7.826 -13.945 -12.907 1.00 97.69 101 MET A N 1
ATOM 786 C CA . MET A 1 101 ? -7.693 -12.486 -12.911 1.00 97.69 101 MET A CA 1
ATOM 787 C C . MET A 1 101 ? -6.247 -12.035 -13.124 1.00 97.69 101 MET A C 1
ATOM 789 O O . MET A 1 101 ? -6.006 -11.177 -13.972 1.00 97.69 101 MET A O 1
ATOM 793 N N . LEU A 1 102 ? -5.279 -12.664 -12.451 1.00 98.06 102 LEU A N 1
ATOM 794 C CA . LEU A 1 102 ? -3.857 -12.347 -12.612 1.00 98.06 102 LEU A CA 1
ATOM 795 C C . LEU A 1 102 ? -3.379 -12.525 -14.060 1.00 98.06 102 LEU A C 1
ATOM 797 O O . LEU A 1 102 ? -2.531 -11.758 -14.519 1.00 98.06 102 LEU A O 1
ATOM 801 N N . LYS A 1 103 ? -3.926 -13.509 -14.785 1.00 97.31 103 LYS A N 1
ATOM 802 C CA . LYS A 1 103 ? -3.669 -13.721 -16.220 1.00 97.31 103 LYS A CA 1
ATOM 803 C C . LYS A 1 103 ? -4.424 -12.727 -17.102 1.00 97.31 103 LYS A C 1
ATOM 805 O O . LYS A 1 103 ? -3.866 -12.230 -18.074 1.00 97.31 103 LYS A O 1
ATOM 810 N N . ALA A 1 104 ? -5.673 -12.407 -16.760 1.00 97.31 104 ALA A N 1
ATOM 811 C CA . ALA A 1 104 ? -6.497 -11.475 -17.530 1.00 97.31 104 ALA A CA 1
ATOM 812 C C . ALA A 1 104 ? -5.941 -10.040 -17.547 1.00 97.31 104 ALA A C 1
ATOM 814 O O . ALA A 1 104 ? -6.198 -9.296 -18.490 1.00 97.31 104 ALA A O 1
ATOM 815 N N . TRP A 1 105 ? -5.174 -9.650 -16.528 1.00 97.88 105 TRP A N 1
ATOM 816 C CA . TRP A 1 105 ? -4.589 -8.312 -16.435 1.00 97.88 105 TRP A CA 1
ATOM 817 C C . TRP A 1 105 ? -3.279 -8.120 -17.217 1.00 97.88 105 TRP A C 1
ATOM 819 O O . TRP A 1 105 ? -2.777 -7.003 -17.312 1.00 97.88 105 TRP A O 1
ATOM 829 N N . VAL A 1 106 ? -2.716 -9.182 -17.800 1.00 97.19 106 VAL A N 1
ATOM 830 C CA . VAL A 1 106 ? -1.422 -9.127 -18.502 1.00 97.19 106 VAL A CA 1
ATOM 831 C C . VAL A 1 106 ? -1.464 -8.195 -19.711 1.00 97.19 106 VAL A C 1
ATOM 833 O O . VAL A 1 106 ? -0.577 -7.361 -19.870 1.00 97.19 106 VAL A O 1
ATOM 836 N N . ASP A 1 107 ? -2.494 -8.295 -20.551 1.00 95.81 107 ASP A N 1
ATOM 837 C CA . ASP A 1 107 ? -2.543 -7.542 -21.810 1.00 95.81 107 ASP A CA 1
ATOM 838 C C . ASP A 1 107 ? -2.583 -6.026 -21.578 1.00 95.81 107 ASP A C 1
ATOM 840 O O . ASP A 1 107 ? -1.840 -5.271 -22.214 1.00 95.81 107 ASP A O 1
ATOM 844 N N . ASP A 1 108 ? -3.419 -5.581 -20.639 1.00 95.06 108 ASP A N 1
ATOM 845 C CA . ASP A 1 108 ? -3.539 -4.167 -20.285 1.00 95.06 108 ASP A CA 1
ATOM 846 C C . ASP A 1 108 ? -2.268 -3.655 -19.588 1.00 95.06 108 ASP A C 1
ATOM 848 O O . ASP A 1 108 ? -1.716 -2.625 -19.982 1.00 95.06 108 ASP A O 1
ATOM 852 N N . ALA A 1 109 ? -1.708 -4.420 -18.647 1.00 94.88 109 ALA A N 1
ATOM 853 C CA . ALA A 1 109 ? -0.442 -4.073 -18.009 1.00 94.88 109 ALA A CA 1
ATOM 854 C C . ALA A 1 109 ? 0.713 -3.942 -19.008 1.00 94.88 109 ALA A C 1
ATOM 856 O O . ALA A 1 109 ? 1.479 -2.974 -18.968 1.00 94.88 109 ALA A O 1
ATOM 857 N N . ASN A 1 110 ? 0.837 -4.898 -19.932 1.00 96.06 110 ASN A N 1
ATOM 858 C CA . ASN A 1 110 ? 1.856 -4.863 -20.970 1.00 96.06 110 ASN A CA 1
ATOM 859 C C . ASN A 1 110 ? 1.680 -3.625 -21.853 1.00 96.06 110 ASN A C 1
ATOM 861 O O . ASN A 1 110 ? 2.656 -2.936 -22.148 1.00 96.06 110 ASN A O 1
ATOM 865 N N . ALA A 1 111 ? 0.443 -3.293 -22.239 1.00 94.19 111 ALA A N 1
ATOM 866 C CA . ALA A 1 111 ? 0.169 -2.087 -23.010 1.00 94.19 111 ALA A CA 1
ATOM 867 C C . ALA A 1 111 ? 0.662 -0.824 -22.280 1.00 94.19 111 ALA A C 1
ATOM 869 O O . ALA A 1 111 ? 1.308 0.022 -22.905 1.00 94.19 111 ALA A O 1
ATOM 870 N N . GLN A 1 112 ? 0.454 -0.725 -20.961 1.00 91.12 112 GLN A N 1
ATOM 871 C CA . GLN A 1 112 ? 0.959 0.392 -20.151 1.00 91.12 112 GLN A CA 1
ATOM 872 C C . GLN A 1 112 ? 2.492 0.455 -20.118 1.00 91.12 112 GLN A C 1
ATOM 874 O O . GLN A 1 112 ? 3.077 1.536 -20.251 1.00 91.12 112 GLN A O 1
ATOM 879 N N . VAL A 1 113 ? 3.158 -0.697 -20.013 1.00 93.31 113 VAL A N 1
ATOM 880 C CA . VAL A 1 113 ? 4.622 -0.795 -20.093 1.00 93.31 113 VAL A CA 1
ATOM 881 C C . VAL A 1 113 ? 5.142 -0.312 -21.446 1.00 93.31 113 VAL A C 1
ATOM 883 O O . VAL A 1 113 ? 6.082 0.488 -21.502 1.00 93.31 113 VAL A O 1
ATOM 886 N N . GLN A 1 114 ? 4.522 -0.743 -22.547 1.00 93.69 114 GLN A N 1
ATOM 887 C CA . GLN A 1 114 ? 4.984 -0.395 -23.891 1.00 93.69 114 GLN A CA 1
ATOM 888 C C . GLN A 1 114 ? 4.856 1.105 -24.188 1.00 93.69 114 GLN A C 1
ATOM 890 O O . GLN A 1 114 ? 5.729 1.672 -24.841 1.00 93.69 114 GLN A O 1
ATOM 895 N N . ILE A 1 115 ? 3.827 1.780 -23.667 1.00 91.44 115 ILE A N 1
ATOM 896 C CA . ILE A 1 115 ? 3.624 3.218 -23.915 1.00 91.44 115 ILE A CA 1
ATOM 897 C C . ILE A 1 115 ? 4.381 4.132 -22.943 1.00 91.44 115 ILE A C 1
ATOM 899 O O . ILE A 1 115 ? 4.429 5.343 -23.167 1.00 91.44 115 ILE A O 1
ATOM 903 N N . LYS A 1 116 ? 4.967 3.601 -21.859 1.00 89.00 116 LYS A N 1
ATOM 904 C CA . LYS A 1 116 ? 5.643 4.414 -20.836 1.00 89.00 116 LYS A CA 1
ATOM 905 C C . LYS A 1 116 ? 6.863 5.138 -21.433 1.00 89.00 116 LYS A C 1
ATOM 907 O O . LYS A 1 116 ? 7.837 4.482 -21.815 1.00 89.00 116 LYS A O 1
ATOM 912 N N . PRO A 1 117 ? 6.882 6.478 -21.510 1.00 87.44 117 PRO A N 1
ATOM 913 C CA . PRO A 1 117 ? 8.023 7.182 -22.078 1.00 87.44 117 PRO A CA 1
ATOM 914 C C . PRO A 1 117 ? 9.227 7.123 -21.133 1.00 87.44 117 PRO A C 1
ATOM 916 O O . PRO A 1 117 ? 9.090 7.289 -19.919 1.00 87.44 117 PRO A O 1
ATOM 919 N N . LEU A 1 118 ? 10.425 6.949 -21.696 1.00 87.50 118 LEU A N 1
ATOM 920 C CA . LEU A 1 118 ? 11.661 7.162 -20.950 1.00 87.50 118 LEU A CA 1
ATOM 921 C C . LEU A 1 118 ? 11.928 8.657 -20.787 1.00 87.50 118 LEU A C 1
ATOM 923 O O . LEU A 1 118 ? 11.725 9.446 -21.714 1.00 87.50 118 LEU A O 1
ATOM 927 N N . LYS A 1 119 ? 12.450 9.052 -19.622 1.00 81.81 119 LYS A N 1
ATOM 928 C CA . LYS A 1 119 ? 12.856 10.442 -19.386 1.00 81.81 119 LYS A CA 1
ATOM 929 C C . LYS A 1 119 ? 13.916 10.851 -20.420 1.00 81.81 119 LYS A C 1
ATOM 931 O O . LYS A 1 119 ? 14.954 10.201 -20.568 1.00 81.81 119 LYS A O 1
ATOM 936 N N . SER A 1 120 ? 13.669 11.953 -21.129 1.00 78.94 120 SER A N 1
ATOM 937 C CA . SER A 1 120 ? 14.565 12.458 -22.180 1.00 78.94 120 SER A CA 1
ATOM 938 C C . SER A 1 120 ? 15.957 12.807 -21.645 1.00 78.94 120 SER A C 1
ATOM 940 O O . SER A 1 120 ? 16.941 12.623 -22.361 1.00 78.94 120 SER A O 1
ATOM 942 N N . SER A 1 121 ? 16.037 13.211 -20.376 1.00 83.62 121 SER A N 1
ATOM 943 C CA . SER A 1 121 ? 17.262 13.545 -19.645 1.00 83.62 121 SER A CA 1
ATOM 944 C C . SER A 1 121 ? 18.136 12.346 -19.260 1.00 83.62 121 SER A C 1
ATOM 946 O O . SER A 1 121 ? 19.245 12.553 -18.770 1.00 83.62 121 SER A O 1
ATOM 948 N N . LEU A 1 122 ? 17.679 11.103 -19.461 1.00 85.50 122 LEU A N 1
ATOM 949 C CA . LEU A 1 122 ? 18.472 9.926 -19.101 1.00 85.50 122 LEU A CA 1
ATOM 950 C C . LEU A 1 122 ? 19.714 9.778 -20.002 1.00 85.50 122 LEU A C 1
ATOM 952 O O . LEU A 1 122 ? 19.605 9.936 -21.225 1.00 85.50 122 LEU A O 1
ATOM 956 N N . PRO A 1 123 ? 20.875 9.409 -19.426 1.00 90.25 123 PRO A N 1
ATOM 957 C CA . PRO A 1 123 ? 22.054 9.001 -20.183 1.00 90.25 123 PRO A CA 1
ATOM 958 C C . PRO A 1 123 ? 21.734 7.891 -21.204 1.00 90.25 123 PRO A C 1
ATOM 960 O O . PRO A 1 123 ? 20.978 6.976 -20.864 1.00 90.25 123 PRO A O 1
ATOM 963 N N . PRO A 1 124 ? 22.332 7.902 -22.415 1.00 91.00 124 PRO A N 1
ATOM 964 C CA . PRO A 1 124 ? 22.035 6.923 -23.469 1.00 91.00 124 PRO A CA 1
ATOM 965 C C . PRO A 1 124 ? 22.140 5.462 -23.013 1.00 91.00 124 PRO A C 1
ATOM 967 O O . PRO A 1 124 ? 21.216 4.687 -23.215 1.00 91.00 124 PRO A O 1
ATOM 970 N N . MET A 1 125 ? 23.203 5.116 -22.283 1.00 91.25 125 MET A N 1
ATOM 971 C CA . MET A 1 125 ? 23.413 3.751 -21.786 1.00 91.25 125 MET A CA 1
ATOM 972 C C . MET A 1 125 ? 22.304 3.280 -20.827 1.00 91.25 125 MET A C 1
ATOM 974 O O . MET A 1 125 ? 21.939 2.107 -20.836 1.00 91.25 125 MET A O 1
ATOM 978 N N . LEU A 1 126 ? 21.747 4.184 -20.009 1.00 87.50 126 LEU A N 1
ATOM 979 C CA . LEU A 1 126 ? 20.626 3.855 -19.123 1.00 87.50 126 LEU A CA 1
ATOM 980 C C . LEU A 1 126 ? 19.319 3.697 -19.900 1.00 87.50 126 LEU A C 1
ATOM 982 O O . LEU A 1 126 ? 18.507 2.853 -19.532 1.00 87.50 126 LEU A O 1
ATOM 986 N N . LYS A 1 127 ? 19.123 4.464 -20.981 1.00 90.75 127 LYS A N 1
ATOM 987 C CA . LYS A 1 127 ? 17.974 4.272 -21.875 1.00 90.75 127 LYS A CA 1
ATOM 988 C C . LYS A 1 127 ? 18.023 2.900 -22.532 1.00 90.75 127 LYS A C 1
ATOM 990 O O . LYS A 1 127 ? 17.050 2.171 -22.427 1.00 90.75 127 LYS A O 1
ATOM 995 N N . ASP A 1 128 ? 19.163 2.515 -23.101 1.00 91.31 128 ASP A N 1
ATOM 996 C CA . ASP A 1 128 ? 19.323 1.200 -23.732 1.00 91.31 128 ASP A CA 1
ATOM 997 C C . ASP A 1 128 ? 19.089 0.057 -22.733 1.00 91.31 128 ASP A C 1
ATOM 999 O O . ASP A 1 128 ? 18.434 -0.935 -23.050 1.00 91.31 128 ASP A O 1
ATOM 1003 N N . ALA A 1 129 ? 19.590 0.198 -21.501 1.00 90.88 129 ALA A N 1
ATOM 1004 C CA . ALA A 1 129 ? 19.348 -0.775 -20.440 1.00 90.88 129 ALA A CA 1
ATOM 1005 C C . ALA A 1 129 ? 17.858 -0.868 -20.061 1.00 90.88 129 ALA A C 1
ATOM 1007 O O . ALA A 1 129 ? 17.346 -1.970 -19.874 1.00 90.88 129 ALA A O 1
ATOM 1008 N N . LEU A 1 130 ? 17.157 0.267 -19.963 1.00 91.69 130 LEU A N 1
ATOM 1009 C CA . LEU A 1 130 ? 15.721 0.296 -19.679 1.00 91.69 130 LEU A CA 1
ATOM 1010 C C . LEU A 1 130 ? 14.891 -0.248 -20.843 1.00 91.69 130 LEU A C 1
ATOM 1012 O O . LEU A 1 130 ? 13.947 -0.982 -20.592 1.00 91.69 130 LEU A O 1
ATOM 1016 N N . GLU A 1 131 ? 15.248 0.035 -22.094 1.00 93.94 131 GLU A N 1
ATOM 1017 C CA . GLU A 1 131 ? 14.546 -0.529 -23.252 1.00 93.94 131 GLU A CA 1
ATOM 1018 C C . GLU A 1 131 ? 14.685 -2.057 -23.303 1.00 93.94 131 GLU A C 1
ATOM 1020 O O . GLU A 1 131 ? 13.692 -2.758 -23.473 1.00 93.94 131 GLU A O 1
ATOM 1025 N N . ARG A 1 132 ? 15.869 -2.606 -22.996 1.00 92.12 132 ARG A N 1
ATOM 1026 C CA . ARG A 1 132 ? 16.030 -4.064 -22.826 1.00 92.12 132 ARG A CA 1
ATOM 1027 C C . ARG A 1 132 ? 15.178 -4.624 -21.688 1.00 92.12 132 ARG A C 1
ATOM 1029 O O . ARG A 1 132 ? 14.674 -5.737 -21.780 1.00 92.12 132 ARG A O 1
ATOM 1036 N N . LYS A 1 133 ? 15.021 -3.877 -20.590 1.00 93.50 133 LYS A N 1
ATOM 1037 C CA . LYS A 1 133 ? 14.118 -4.275 -19.501 1.00 93.50 133 LYS A CA 1
ATOM 1038 C C . LYS A 1 133 ? 12.653 -4.217 -19.941 1.00 93.50 133 LYS A C 1
ATOM 1040 O O . LYS A 1 133 ? 11.899 -5.109 -19.570 1.00 93.50 133 LYS A O 1
ATOM 1045 N N . ARG A 1 134 ? 12.255 -3.223 -20.748 1.00 94.88 134 ARG A N 1
ATOM 1046 C CA . ARG A 1 134 ? 10.883 -3.065 -21.267 1.00 94.88 134 ARG A CA 1
ATOM 1047 C C . ARG A 1 134 ? 10.436 -4.294 -22.047 1.00 94.88 134 ARG A C 1
ATOM 1049 O O . ARG A 1 134 ? 9.292 -4.713 -21.906 1.00 94.88 134 ARG A O 1
ATOM 1056 N N . GLU A 1 135 ? 11.345 -4.911 -22.801 1.00 92.19 135 GLU A N 1
ATOM 1057 C CA . GLU A 1 135 ? 11.075 -6.169 -23.504 1.00 92.19 135 GLU A CA 1
ATOM 1058 C C . GLU A 1 135 ? 10.624 -7.279 -22.545 1.00 92.19 135 GLU A C 1
ATOM 1060 O O . GLU A 1 135 ? 9.783 -8.091 -22.915 1.00 92.19 135 GLU A O 1
ATOM 1065 N N . ASN A 1 136 ? 11.129 -7.319 -21.309 1.00 91.00 136 ASN A N 1
ATOM 1066 C CA . ASN A 1 136 ? 10.768 -8.320 -20.297 1.00 91.00 136 ASN A CA 1
ATOM 1067 C C . ASN A 1 136 ? 9.569 -7.917 -19.424 1.00 91.00 136 ASN A C 1
ATOM 1069 O O . ASN A 1 136 ? 9.053 -8.753 -18.684 1.00 91.00 136 ASN A O 1
ATOM 1073 N N . GLY A 1 137 ? 9.099 -6.677 -19.543 1.00 95.06 137 GLY A N 1
ATOM 1074 C CA .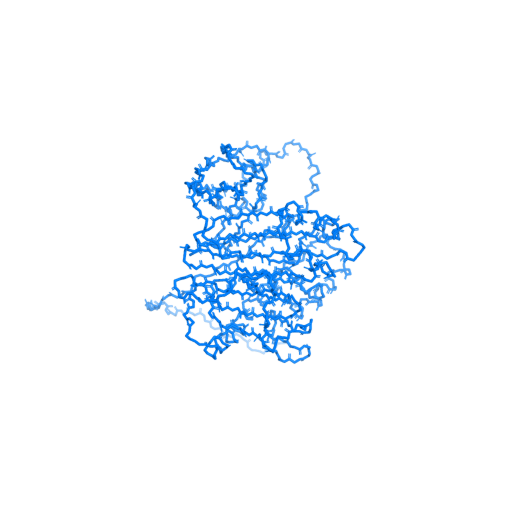 GLY A 1 137 ? 8.010 -6.136 -18.740 1.00 95.06 137 GLY A CA 1
ATOM 1075 C C . GLY A 1 137 ? 8.447 -5.574 -17.381 1.00 95.06 137 GLY A C 1
ATOM 1076 O O . GLY A 1 137 ? 9.605 -5.658 -16.958 1.00 95.06 137 GLY A O 1
ATOM 1077 N N . SER A 1 138 ? 7.478 -4.977 -16.697 1.00 96.62 138 SER A N 1
ATOM 1078 C CA . SER A 1 138 ? 7.517 -4.647 -15.270 1.00 96.62 138 SER A CA 1
ATOM 1079 C C . SER A 1 138 ? 7.098 -5.855 -14.433 1.00 96.62 138 SER A C 1
ATOM 1081 O O . SER A 1 138 ? 6.229 -6.623 -14.860 1.00 96.62 138 SER A O 1
ATOM 1083 N N . GLU A 1 139 ? 7.682 -6.008 -13.246 1.00 97.44 139 GLU A N 1
ATOM 1084 C CA . GLU A 1 139 ? 7.395 -7.114 -12.328 1.00 97.44 139 GLU A CA 1
ATOM 1085 C C . GLU A 1 139 ? 7.218 -6.615 -10.897 1.00 97.44 139 GLU A C 1
ATOM 1087 O O . GLU A 1 139 ? 7.896 -5.671 -10.486 1.00 97.44 139 GLU A O 1
ATOM 1092 N N . ALA A 1 140 ? 6.342 -7.277 -10.145 1.00 97.75 140 ALA A N 1
ATOM 1093 C CA . ALA A 1 140 ? 6.116 -6.988 -8.738 1.00 97.75 140 ALA A CA 1
ATOM 1094 C C . ALA A 1 140 ? 5.771 -8.247 -7.936 1.00 97.75 140 ALA A C 1
ATOM 1096 O O . ALA A 1 140 ? 5.221 -9.221 -8.459 1.00 97.75 140 ALA A O 1
ATOM 1097 N N . MET A 1 141 ? 6.102 -8.192 -6.655 1.00 97.81 141 MET A N 1
ATOM 1098 C CA . MET A 1 141 ? 5.628 -9.081 -5.602 1.00 97.81 141 MET A CA 1
ATOM 1099 C C . MET A 1 141 ? 4.452 -8.404 -4.899 1.00 97.81 141 MET A C 1
ATOM 1101 O O . MET A 1 141 ? 4.290 -7.183 -4.986 1.00 97.81 141 MET A O 1
ATOM 1105 N N . PHE A 1 142 ? 3.592 -9.178 -4.245 1.00 98.44 142 PHE A N 1
ATOM 1106 C CA . PHE A 1 142 ? 2.447 -8.606 -3.548 1.00 98.44 142 PHE A CA 1
ATOM 1107 C C . PHE A 1 142 ? 1.957 -9.464 -2.390 1.00 98.44 142 PHE A C 1
ATOM 1109 O O . PHE A 1 142 ? 2.060 -10.689 -2.397 1.00 98.44 142 PHE A O 1
ATOM 1116 N N . ILE A 1 143 ? 1.313 -8.791 -1.443 1.00 98.75 143 ILE A N 1
ATOM 1117 C CA . ILE A 1 143 ? 0.349 -9.350 -0.503 1.00 98.75 143 ILE A CA 1
ATOM 1118 C C . ILE A 1 143 ? -0.906 -8.489 -0.602 1.00 98.75 143 ILE A C 1
ATOM 1120 O O . ILE A 1 143 ? -0.856 -7.281 -0.376 1.00 98.75 143 ILE A O 1
ATOM 1124 N N . ALA A 1 144 ? -2.043 -9.101 -0.903 1.00 98.75 144 ALA A N 1
ATOM 1125 C CA . ALA A 1 144 ? -3.331 -8.426 -0.939 1.00 98.75 144 ALA A CA 1
ATOM 1126 C C . ALA A 1 144 ? -4.369 -9.223 -0.167 1.00 98.75 144 ALA A C 1
ATOM 1128 O O . ALA A 1 144 ? -4.286 -10.445 -0.070 1.00 98.75 144 ALA A O 1
ATOM 1129 N N . GLY A 1 145 ? -5.359 -8.545 0.396 1.00 98.19 145 GLY A N 1
ATOM 1130 C CA . GLY A 1 145 ? -6.366 -9.232 1.180 1.00 98.19 145 GLY A CA 1
ATOM 1131 C C . GLY A 1 145 ? -7.639 -8.445 1.384 1.00 98.19 145 GLY A C 1
ATOM 1132 O O . GLY A 1 145 ? -7.719 -7.238 1.163 1.00 98.19 145 GLY A O 1
ATOM 1133 N N . ARG A 1 146 ? -8.653 -9.180 1.822 1.00 97.81 146 ARG A N 1
ATOM 1134 C CA . ARG A 1 146 ? -9.957 -8.694 2.222 1.00 97.81 146 ARG A CA 1
ATOM 1135 C C . ARG A 1 146 ? -10.259 -9.147 3.638 1.00 97.81 146 ARG A C 1
ATOM 1137 O O . ARG A 1 146 ? -10.291 -10.337 3.937 1.00 97.81 146 ARG A O 1
ATOM 1144 N N . ILE A 1 147 ? -10.581 -8.176 4.471 1.00 97.88 147 ILE A N 1
ATOM 1145 C CA . ILE A 1 147 ? -11.147 -8.347 5.799 1.00 97.88 147 ILE A CA 1
ATOM 1146 C C . ILE A 1 147 ? -12.638 -8.044 5.689 1.00 97.88 147 ILE A C 1
ATOM 1148 O O . ILE A 1 147 ? -13.011 -6.927 5.339 1.00 97.88 147 ILE A O 1
ATOM 1152 N N . ASP A 1 148 ? -13.489 -9.023 5.989 1.00 96.38 148 ASP A N 1
ATOM 1153 C CA . ASP A 1 148 ? -14.943 -8.864 6.062 1.00 96.38 148 ASP A CA 1
ATOM 1154 C C . ASP A 1 148 ? -15.400 -9.042 7.516 1.00 96.38 148 ASP A C 1
ATOM 1156 O O . ASP A 1 148 ? -15.390 -10.148 8.065 1.00 96.38 148 ASP A O 1
ATOM 1160 N N . LEU A 1 149 ? -15.770 -7.935 8.163 1.00 95.25 149 LEU A N 1
ATOM 1161 C CA . LEU A 1 149 ? -16.174 -7.921 9.570 1.00 95.25 149 LEU A CA 1
ATOM 1162 C C . LEU A 1 149 ? -17.544 -8.563 9.784 1.00 95.25 149 LEU A C 1
ATOM 1164 O O . LEU A 1 149 ? -17.760 -9.210 10.811 1.00 95.25 149 LEU A O 1
ATOM 1168 N N . ALA A 1 150 ? -18.449 -8.414 8.814 1.00 93.56 150 ALA A N 1
ATOM 1169 C CA . ALA A 1 150 ? -19.792 -8.973 8.880 1.00 93.56 150 ALA A CA 1
ATOM 1170 C C . ALA A 1 150 ? -19.751 -10.503 8.766 1.00 93.56 150 ALA A C 1
ATOM 1172 O O . ALA A 1 150 ? -20.375 -11.202 9.564 1.00 93.56 150 ALA A O 1
ATOM 1173 N N . ALA A 1 151 ? -18.964 -11.026 7.821 1.00 93.81 151 ALA A N 1
ATOM 1174 C CA . ALA A 1 151 ? -18.744 -12.463 7.658 1.00 93.81 151 ALA A CA 1
ATOM 1175 C C . ALA A 1 151 ? -17.714 -13.042 8.649 1.00 93.81 151 ALA A C 1
ATOM 1177 O O . ALA A 1 151 ? -17.575 -14.260 8.752 1.00 93.81 151 ALA A O 1
ATOM 1178 N N . ARG A 1 152 ? -16.985 -12.185 9.381 1.00 95.19 152 ARG A N 1
ATOM 1179 C CA . ARG A 1 152 ? -15.837 -12.546 10.233 1.00 95.19 152 ARG A CA 1
ATOM 1180 C C . ARG A 1 152 ? -14.801 -13.392 9.486 1.00 95.19 152 ARG A C 1
ATOM 1182 O O . ARG A 1 152 ? -14.314 -14.398 10.014 1.00 95.19 152 ARG A O 1
ATOM 1189 N N . GLN A 1 153 ? -14.466 -12.978 8.268 1.00 96.06 153 GLN A N 1
ATOM 1190 C CA . GLN A 1 153 ? -13.607 -13.715 7.346 1.00 96.06 153 GLN A CA 1
ATOM 1191 C C . GLN A 1 153 ? -12.425 -12.853 6.891 1.00 96.06 153 GLN A C 1
ATOM 1193 O O . GLN A 1 153 ? -12.570 -11.658 6.635 1.00 96.06 153 GLN A O 1
ATOM 1198 N N . LEU A 1 154 ? -11.258 -13.480 6.790 1.00 96.69 154 LEU A N 1
ATOM 1199 C CA . LEU A 1 154 ? -10.078 -12.964 6.115 1.00 96.69 154 LEU A CA 1
ATOM 1200 C C . LEU A 1 154 ? -9.837 -13.821 4.877 1.00 96.69 154 LEU A C 1
ATOM 1202 O O . LEU A 1 154 ? -9.752 -15.039 4.999 1.00 96.69 154 LEU A O 1
ATOM 1206 N N . ALA A 1 155 ? -9.680 -13.184 3.726 1.00 97.19 155 ALA A N 1
ATOM 1207 C CA . ALA A 1 155 ? -9.089 -13.796 2.546 1.00 97.19 155 ALA A CA 1
ATOM 1208 C C . ALA A 1 155 ? -7.824 -13.025 2.195 1.00 97.19 155 ALA A C 1
ATOM 1210 O O . ALA A 1 155 ? -7.859 -11.798 2.117 1.00 97.19 155 ALA A O 1
ATOM 1211 N N . ILE A 1 156 ? -6.709 -13.715 2.016 1.00 97.62 156 ILE A N 1
ATOM 1212 C CA . ILE A 1 156 ? -5.432 -13.103 1.665 1.00 97.62 156 ILE A CA 1
ATOM 1213 C C . ILE A 1 156 ? -4.781 -13.913 0.553 1.00 97.62 156 ILE A C 1
ATOM 1215 O O . ILE A 1 156 ? -4.901 -15.135 0.518 1.00 97.62 156 ILE A O 1
ATOM 1219 N N . CYS A 1 157 ? -4.120 -13.225 -0.365 1.00 97.75 157 CYS A N 1
ATOM 1220 C CA . CYS A 1 157 ? -3.345 -13.812 -1.440 1.00 97.75 157 CYS A CA 1
ATOM 1221 C C . CYS A 1 157 ? -1.975 -13.147 -1.525 1.00 97.75 157 CYS A C 1
ATOM 1223 O O . CYS A 1 157 ? -1.857 -11.939 -1.298 1.00 97.75 157 CYS A O 1
ATOM 1225 N N . TRP A 1 158 ? -0.946 -13.918 -1.859 1.00 98.19 158 TRP A N 1
ATOM 1226 C CA . TRP A 1 158 ? 0.411 -13.395 -1.951 1.00 98.19 158 TRP A CA 1
ATOM 1227 C C . TRP A 1 158 ? 1.249 -14.082 -3.021 1.00 98.19 158 TRP A C 1
ATOM 1229 O O . TRP A 1 158 ? 0.975 -15.207 -3.441 1.00 98.19 158 TRP A O 1
ATOM 1239 N N . MET A 1 159 ? 2.286 -13.375 -3.456 1.00 97.00 159 MET A N 1
ATOM 1240 C CA . MET A 1 159 ? 3.299 -13.870 -4.375 1.00 97.00 159 MET A CA 1
ATOM 1241 C C . MET A 1 159 ? 4.612 -13.125 -4.125 1.00 97.00 159 MET A C 1
ATOM 1243 O O . MET A 1 159 ? 4.625 -11.893 -4.155 1.00 97.00 159 MET A O 1
ATOM 1247 N N . GLY A 1 160 ? 5.701 -13.860 -3.894 1.00 96.44 160 GLY A N 1
ATOM 1248 C CA . GLY A 1 160 ? 7.017 -13.294 -3.580 1.00 96.44 160 GLY A CA 1
ATOM 1249 C C . GLY A 1 160 ? 7.479 -13.585 -2.157 1.00 96.44 160 GLY A C 1
ATOM 1250 O O . GLY A 1 160 ? 7.017 -14.530 -1.521 1.00 96.44 160 GLY A O 1
ATOM 1251 N N . ASP A 1 161 ? 8.424 -12.788 -1.665 1.00 95.31 161 ASP A N 1
ATOM 1252 C CA . ASP A 1 161 ? 9.063 -12.947 -0.350 1.00 95.31 161 ASP A CA 1
ATOM 1253 C C . ASP A 1 161 ? 8.666 -11.882 0.683 1.00 95.31 161 ASP A C 1
ATOM 1255 O O . ASP A 1 161 ? 9.112 -11.945 1.836 1.00 95.31 161 ASP A O 1
ATOM 1259 N N . MET A 1 162 ? 7.772 -10.965 0.303 1.00 95.69 162 MET A N 1
ATOM 1260 C CA . MET A 1 162 ? 7.036 -10.123 1.242 1.00 95.69 162 MET A CA 1
ATOM 1261 C C . MET A 1 162 ? 6.336 -10.999 2.278 1.00 95.69 162 MET A C 1
ATOM 1263 O O . MET A 1 162 ? 5.918 -12.118 1.977 1.00 95.69 162 MET A O 1
ATOM 1267 N N . ARG A 1 163 ? 6.165 -10.495 3.503 1.00 95.75 163 ARG A N 1
ATOM 1268 C CA . ARG A 1 163 ? 5.612 -11.302 4.598 1.00 95.75 163 ARG A CA 1
ATOM 1269 C C . ARG A 1 163 ? 4.399 -10.657 5.227 1.00 95.75 163 ARG A C 1
ATOM 1271 O O . ARG A 1 163 ? 4.279 -9.434 5.311 1.00 95.75 163 ARG A O 1
ATOM 1278 N N . PHE A 1 164 ? 3.526 -11.515 5.739 1.00 96.94 164 PHE A N 1
ATOM 1279 C CA . PHE A 1 164 ? 2.490 -11.103 6.665 1.00 96.94 164 PHE A CA 1
ATOM 1280 C C . PHE A 1 164 ? 2.470 -11.976 7.911 1.00 96.94 164 PHE A C 1
ATOM 1282 O O . PHE A 1 164 ? 2.883 -13.136 7.904 1.00 96.94 164 PHE A O 1
ATOM 1289 N N . TRP A 1 165 ? 1.934 -11.404 8.980 1.00 96.81 165 TRP A N 1
ATOM 1290 C CA . TRP A 1 165 ? 1.708 -12.057 10.252 1.00 96.81 165 TRP A CA 1
ATOM 1291 C C . TRP A 1 165 ? 0.278 -11.848 10.701 1.00 96.81 165 TRP A C 1
ATOM 1293 O O . TRP A 1 165 ? -0.243 -10.733 10.680 1.00 96.81 165 TRP A O 1
ATOM 1303 N N . LEU A 1 166 ? -0.332 -12.931 11.163 1.00 97.50 166 LEU A N 1
ATOM 1304 C CA . LEU A 1 166 ? -1.573 -12.888 11.913 1.00 97.50 166 LEU A CA 1
ATOM 1305 C C . LEU A 1 166 ? -1.229 -13.034 13.383 1.00 97.50 166 LEU A C 1
ATOM 1307 O O . LEU A 1 166 ? -0.465 -13.920 13.745 1.00 97.50 166 LEU A O 1
ATOM 1311 N N . TRP A 1 167 ? -1.777 -12.169 14.218 1.00 96.50 167 TRP A N 1
ATOM 1312 C CA . TRP A 1 167 ? -1.512 -12.166 15.649 1.00 96.50 167 TRP A CA 1
ATOM 1313 C C . TRP A 1 167 ? -2.725 -12.674 16.401 1.00 96.50 167 TRP A C 1
ATOM 1315 O O . TRP A 1 167 ? -3.854 -12.299 16.078 1.00 96.50 167 TRP A O 1
ATOM 1325 N N . ASP A 1 168 ? -2.491 -13.499 17.413 1.00 95.19 168 ASP A N 1
ATOM 1326 C CA . ASP A 1 168 ? -3.544 -13.972 18.299 1.00 95.19 168 ASP A CA 1
ATOM 1327 C C . ASP A 1 168 ? -3.789 -13.025 19.490 1.00 95.19 168 ASP A C 1
ATOM 1329 O O . ASP A 1 168 ? -3.204 -11.946 19.622 1.00 95.19 168 ASP A O 1
ATOM 1333 N N . ASN A 1 169 ? -4.692 -13.414 20.384 1.00 92.44 169 ASN A N 1
ATOM 1334 C CA . ASN A 1 169 ? -5.010 -12.689 21.616 1.00 92.44 169 ASN A CA 1
ATOM 1335 C C . ASN A 1 169 ? -3.887 -12.695 22.666 1.00 92.44 169 ASN A C 1
ATOM 1337 O O . ASN A 1 169 ? -3.988 -11.973 23.659 1.00 92.44 169 ASN A O 1
ATOM 1341 N N . HIS A 1 170 ? -2.836 -13.484 22.463 1.00 90.44 170 HIS A N 1
ATOM 1342 C CA . HIS A 1 170 ? -1.643 -13.527 23.301 1.00 90.44 170 HIS A CA 1
ATOM 1343 C C . HIS A 1 170 ? -0.483 -12.717 22.702 1.00 90.44 170 HIS A C 1
ATOM 1345 O O . HIS A 1 170 ? 0.579 -12.628 23.318 1.00 90.44 170 HIS A O 1
ATOM 1351 N N . GLY A 1 171 ? -0.681 -12.104 21.528 1.00 88.94 171 GLY A N 1
ATOM 1352 C CA . GLY A 1 171 ? 0.365 -11.391 20.797 1.00 88.94 171 GLY A CA 1
ATOM 1353 C C . GLY A 1 171 ? 1.386 -12.327 20.147 1.00 88.94 171 GLY A C 1
ATOM 1354 O O . GLY A 1 171 ? 2.481 -11.888 19.788 1.00 88.94 171 GLY A O 1
ATOM 1355 N N . ALA A 1 172 ? 1.056 -13.612 20.003 1.00 92.75 172 ALA A N 1
ATOM 1356 C CA . ALA A 1 172 ? 1.868 -14.570 19.274 1.00 92.75 172 ALA A CA 1
ATOM 1357 C C . ALA A 1 172 ? 1.497 -14.554 17.787 1.00 92.75 172 ALA A C 1
ATOM 1359 O O . ALA A 1 172 ? 0.336 -14.363 17.418 1.00 92.75 172 ALA A O 1
ATOM 1360 N N . ALA A 1 173 ? 2.502 -14.746 16.931 1.00 93.69 173 ALA A N 1
ATOM 1361 C CA . ALA A 1 173 ? 2.268 -14.934 15.509 1.00 93.69 173 ALA A CA 1
ATOM 1362 C C . ALA A 1 173 ? 1.639 -16.316 15.301 1.00 93.69 173 ALA A C 1
ATOM 1364 O O . ALA A 1 173 ? 2.166 -17.325 15.771 1.00 93.69 173 ALA A O 1
ATOM 1365 N N . MET A 1 174 ? 0.503 -16.343 14.619 1.00 94.94 174 MET A N 1
ATOM 1366 C CA . MET A 1 174 ? -0.186 -17.559 14.229 1.00 94.94 174 MET A CA 1
ATOM 1367 C C . MET A 1 174 ? 0.548 -18.209 13.061 1.00 94.94 174 MET A C 1
ATOM 1369 O O . MET A 1 174 ? 1.059 -17.517 12.179 1.00 94.94 174 MET A O 1
ATOM 1373 N N . ASP A 1 175 ? 0.542 -19.537 13.041 1.00 92.81 175 ASP A N 1
ATOM 1374 C CA . ASP A 1 175 ? 1.093 -20.294 11.926 1.00 92.81 175 ASP A CA 1
ATOM 1375 C C . ASP A 1 175 ? 0.251 -20.097 10.657 1.00 92.81 175 ASP A C 1
ATOM 1377 O O . ASP A 1 175 ? -0.986 -20.026 10.716 1.00 92.81 175 ASP A O 1
ATOM 1381 N N . ILE A 1 176 ? 0.939 -19.993 9.522 1.00 93.81 176 ILE A N 1
ATOM 1382 C CA . ILE A 1 176 ? 0.341 -19.911 8.191 1.00 93.81 176 ILE A CA 1
ATOM 1383 C C . ILE A 1 176 ? 0.683 -21.229 7.489 1.00 93.81 176 ILE A C 1
ATOM 1385 O O . ILE A 1 176 ? 1.846 -21.428 7.130 1.00 93.81 176 ILE A O 1
ATOM 1389 N N . PRO A 1 177 ? -0.292 -22.143 7.332 1.00 87.88 177 PRO A N 1
ATOM 1390 C CA . PRO A 1 177 ? -0.044 -23.450 6.738 1.00 87.88 177 PRO A CA 1
ATOM 1391 C C . PRO A 1 177 ? 0.573 -23.323 5.349 1.00 87.88 177 PRO A C 1
ATOM 1393 O O . PRO A 1 177 ? 0.132 -22.494 4.556 1.00 87.88 177 PRO A O 1
ATOM 1396 N N . ASP A 1 178 ? 1.591 -24.144 5.083 1.00 87.50 178 ASP A N 1
ATOM 1397 C CA . ASP A 1 178 ? 2.250 -24.257 3.778 1.00 87.50 178 ASP A CA 1
ATOM 1398 C C . ASP A 1 178 ? 2.753 -22.919 3.203 1.00 87.50 178 ASP A C 1
ATOM 1400 O O . ASP A 1 178 ? 2.886 -22.761 1.992 1.00 87.50 178 ASP A O 1
ATOM 1404 N N . ALA A 1 179 ? 3.056 -21.946 4.071 1.00 90.19 179 ALA A N 1
ATOM 1405 C CA . ALA A 1 179 ? 3.493 -20.629 3.642 1.00 90.19 179 ALA A CA 1
ATOM 1406 C C . ALA A 1 179 ? 4.833 -20.677 2.896 1.00 90.19 179 ALA A C 1
ATOM 1408 O O . ALA A 1 179 ? 5.868 -21.057 3.452 1.00 90.19 179 ALA A O 1
ATOM 1409 N N . VAL A 1 180 ? 4.809 -20.219 1.646 1.00 92.19 180 VAL A N 1
ATOM 1410 C CA . VAL A 1 180 ? 5.979 -20.074 0.778 1.00 92.19 180 VAL A CA 1
ATOM 1411 C C . VAL A 1 180 ? 6.295 -18.587 0.614 1.00 92.19 180 VAL A C 1
ATOM 1413 O O . VAL A 1 180 ? 5.399 -17.789 0.342 1.00 92.19 180 VAL A O 1
ATOM 1416 N N . TRP A 1 181 ? 7.570 -18.228 0.795 1.00 94.25 181 TRP A N 1
ATOM 1417 C CA . TRP A 1 181 ? 8.086 -16.855 0.702 1.00 94.25 181 TRP A CA 1
ATOM 1418 C C . TRP A 1 181 ? 9.325 -16.849 -0.194 1.00 94.25 181 TRP A C 1
ATOM 1420 O O . TRP A 1 181 ? 10.448 -17.043 0.275 1.00 94.25 181 TRP A O 1
ATOM 1430 N N . GLU A 1 182 ? 9.123 -16.717 -1.499 1.00 93.81 182 GLU A N 1
ATOM 1431 C CA . GLU A 1 182 ? 10.149 -17.008 -2.500 1.00 93.81 182 GLU A CA 1
ATOM 1432 C C . GLU A 1 182 ? 10.348 -15.823 -3.446 1.00 93.81 182 GLU A C 1
ATOM 1434 O O . GLU A 1 182 ? 9.492 -15.517 -4.268 1.00 93.81 182 GLU A O 1
ATOM 1439 N N . THR A 1 183 ? 11.538 -15.216 -3.433 1.00 92.19 183 THR A N 1
ATOM 1440 C CA . THR A 1 183 ? 11.890 -14.045 -4.265 1.00 92.19 183 THR A CA 1
ATOM 1441 C C . THR A 1 183 ? 11.761 -14.303 -5.775 1.00 92.19 183 THR A C 1
ATOM 1443 O O . THR A 1 183 ? 11.755 -13.375 -6.589 1.00 92.19 183 THR A O 1
ATOM 1446 N N . LYS A 1 184 ? 11.729 -15.576 -6.193 1.00 93.81 184 LYS A N 1
ATOM 1447 C CA . LYS A 1 184 ? 11.539 -15.993 -7.593 1.00 93.81 184 LYS A CA 1
ATOM 1448 C C . LYS A 1 184 ? 10.073 -15.945 -8.040 1.00 93.81 184 LYS A C 1
ATOM 1450 O O . LYS A 1 184 ? 9.840 -15.999 -9.248 1.00 93.81 184 LYS A O 1
ATOM 1455 N N . GLU A 1 185 ? 9.126 -15.883 -7.106 1.00 95.88 185 GLU A N 1
ATOM 1456 C CA . GLU A 1 185 ? 7.690 -15.809 -7.368 1.00 95.88 185 GLU A CA 1
ATOM 1457 C C . GLU A 1 185 ? 7.277 -14.355 -7.530 1.00 95.88 185 GLU A C 1
ATOM 1459 O O . GLU A 1 185 ? 7.458 -13.534 -6.638 1.00 95.88 185 GLU A O 1
ATOM 1464 N N . ARG A 1 186 ? 6.796 -14.001 -8.718 1.00 95.94 186 ARG A N 1
ATOM 1465 C CA . ARG A 1 186 ? 6.477 -12.618 -9.076 1.00 95.94 186 ARG A CA 1
ATOM 1466 C C . ARG A 1 186 ? 5.326 -12.598 -10.055 1.00 95.94 186 ARG A C 1
ATOM 1468 O O . ARG A 1 186 ? 5.193 -13.507 -10.874 1.00 95.94 186 ARG A O 1
ATOM 1475 N N . TRP A 1 187 ? 4.578 -11.510 -10.062 1.00 97.62 187 TRP A N 1
ATOM 1476 C CA . TRP A 1 187 ? 3.695 -11.201 -11.170 1.00 97.62 187 TRP A CA 1
ATOM 1477 C C . TRP A 1 187 ? 4.432 -10.328 -12.192 1.00 97.62 187 TRP A C 1
ATOM 1479 O O . TRP A 1 187 ? 5.100 -9.356 -11.838 1.00 97.62 187 TRP A O 1
ATOM 1489 N N . SER A 1 188 ? 4.340 -10.691 -13.469 1.00 96.81 188 SER A N 1
ATOM 1490 C CA . SER A 1 188 ? 4.927 -9.967 -14.593 1.00 96.81 188 SER A CA 1
ATOM 1491 C C . SER A 1 188 ? 3.832 -9.398 -15.481 1.00 96.81 188 SER A C 1
ATOM 1493 O O . SER A 1 188 ? 2.962 -10.124 -15.952 1.00 96.81 188 SER A O 1
ATOM 1495 N N . SER A 1 189 ? 3.955 -8.122 -15.829 1.00 97.06 189 SER A N 1
ATOM 1496 C CA . SER A 1 189 ? 3.118 -7.487 -16.855 1.00 97.06 189 SER A CA 1
ATOM 1497 C C . SER A 1 189 ? 3.202 -8.161 -18.229 1.00 97.06 189 SER A C 1
ATOM 1499 O O . SER A 1 189 ? 2.340 -7.916 -19.057 1.00 97.06 189 SER A O 1
ATOM 1501 N N . ARG A 1 190 ? 4.216 -8.996 -18.504 1.00 95.31 190 ARG A N 1
ATOM 1502 C CA . ARG A 1 190 ? 4.388 -9.666 -19.803 1.00 95.31 190 ARG A CA 1
ATOM 1503 C C . ARG A 1 190 ? 3.757 -11.056 -19.862 1.00 95.31 190 ARG A C 1
ATOM 1505 O O . ARG A 1 190 ? 3.271 -11.449 -20.917 1.00 95.31 190 ARG A O 1
ATOM 1512 N N . ILE A 1 191 ? 3.849 -11.825 -18.777 1.00 94.88 191 ILE A N 1
ATOM 1513 C CA . ILE A 1 191 ? 3.464 -13.250 -18.761 1.00 94.88 191 ILE A CA 1
ATOM 1514 C C . ILE A 1 191 ? 2.544 -13.631 -17.595 1.00 94.88 191 ILE A C 1
ATOM 1516 O O . ILE A 1 191 ? 2.143 -14.785 -17.493 1.00 94.88 191 ILE A O 1
ATOM 1520 N N . GLY A 1 192 ? 2.197 -12.685 -16.723 1.00 96.25 192 GLY A N 1
ATOM 1521 C CA . GLY A 1 192 ? 1.390 -12.927 -15.532 1.00 96.25 192 GLY A CA 1
ATOM 1522 C C . GLY A 1 192 ? 2.201 -13.560 -14.398 1.00 96.25 192 GLY A C 1
ATOM 1523 O O . GLY A 1 192 ? 3.387 -13.244 -14.242 1.00 96.25 192 GLY A O 1
ATOM 1524 N N . PRO A 1 193 ? 1.580 -14.423 -13.576 1.00 96.94 193 PRO A N 1
ATOM 1525 C CA . PRO A 1 193 ? 2.270 -15.138 -12.506 1.00 96.94 193 PRO A CA 1
ATOM 1526 C C . PRO A 1 193 ? 3.437 -15.985 -13.034 1.00 96.94 193 PRO A C 1
ATOM 1528 O O . PRO A 1 193 ? 3.264 -16.837 -13.906 1.00 96.94 193 PRO A O 1
ATOM 1531 N N . LYS A 1 194 ? 4.634 -15.794 -12.474 1.00 94.31 194 LYS A N 1
ATOM 1532 C CA . LYS A 1 194 ? 5.831 -16.579 -12.798 1.00 94.31 194 LYS A CA 1
ATOM 1533 C C . LYS A 1 194 ? 6.582 -17.040 -11.551 1.00 94.31 194 LYS A C 1
ATOM 1535 O O . LYS A 1 194 ? 6.613 -16.339 -10.543 1.00 94.31 194 LYS A O 1
ATOM 1540 N N . SER A 1 195 ? 7.241 -18.192 -11.643 1.00 91.19 195 SER A N 1
ATOM 1541 C CA . SER A 1 195 ? 8.160 -18.702 -10.619 1.00 91.19 195 SER A CA 1
ATOM 1542 C C . SER A 1 195 ? 9.485 -19.084 -11.276 1.00 91.19 195 SER A C 1
ATOM 1544 O O . SER A 1 195 ? 9.588 -20.052 -12.034 1.00 91.19 195 SER A O 1
ATOM 1546 N N . GLY A 1 196 ? 10.523 -18.277 -11.046 1.00 84.31 196 GLY A N 1
ATOM 1547 C CA . GLY A 1 196 ? 11.809 -18.435 -11.727 1.00 84.31 196 GLY A CA 1
ATOM 1548 C C . GLY A 1 196 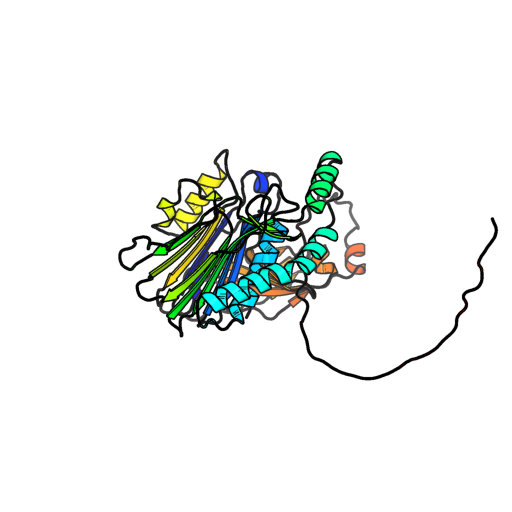? 11.680 -18.261 -13.246 1.00 84.31 196 GLY A C 1
ATOM 1549 O O . GLY A 1 196 ? 11.355 -17.174 -13.719 1.00 84.31 196 GLY A O 1
ATOM 1550 N N . ALA A 1 197 ? 11.972 -19.321 -14.006 1.00 73.38 197 ALA A N 1
ATOM 1551 C CA . ALA A 1 197 ? 11.885 -19.332 -15.471 1.00 73.38 197 ALA A CA 1
ATOM 1552 C C . ALA A 1 197 ? 10.569 -19.927 -16.016 1.00 73.38 197 ALA A C 1
ATOM 1554 O O . ALA A 1 197 ? 10.426 -20.045 -17.231 1.00 73.38 197 ALA A O 1
ATOM 1555 N N . GLY A 1 198 ? 9.646 -20.341 -15.142 1.00 80.75 198 GLY A N 1
ATOM 1556 C CA . GLY A 1 198 ? 8.398 -21.006 -15.520 1.00 80.75 198 GLY A CA 1
ATOM 1557 C C . GLY A 1 198 ? 7.146 -20.263 -15.065 1.00 80.75 198 GLY A C 1
ATOM 1558 O O . GLY A 1 198 ? 7.217 -19.199 -14.444 1.00 80.75 198 GLY A O 1
ATOM 1559 N N . GLU A 1 199 ? 5.995 -20.858 -15.373 1.00 85.88 199 GLU A N 1
ATOM 1560 C CA . GLU A 1 199 ? 4.696 -20.423 -14.857 1.00 85.88 199 GLU A CA 1
ATOM 1561 C C . GLU A 1 199 ? 4.683 -20.486 -13.325 1.00 85.88 199 GLU A C 1
ATOM 1563 O O . GLU A 1 199 ? 5.286 -21.371 -12.713 1.00 85.88 199 GLU A O 1
ATOM 1568 N N . GLY A 1 200 ? 4.032 -19.506 -12.708 1.00 90.50 200 GLY A N 1
ATOM 1569 C CA . GLY A 1 200 ? 3.823 -19.446 -11.268 1.00 90.50 200 GLY A CA 1
ATOM 1570 C C . GLY A 1 200 ? 2.341 -19.433 -10.932 1.00 90.50 200 GLY A C 1
ATOM 1571 O O . GLY A 1 200 ? 1.485 -19.386 -11.811 1.00 90.50 200 GLY A O 1
ATOM 1572 N N . TYR A 1 201 ? 2.053 -19.434 -9.643 1.00 93.44 201 TYR A N 1
ATOM 1573 C CA . TYR A 1 201 ? 0.727 -19.203 -9.093 1.00 93.44 201 TYR A CA 1
ATOM 1574 C C . TYR A 1 201 ? 0.881 -18.354 -7.833 1.00 93.44 201 TYR A C 1
ATOM 1576 O O . TYR A 1 201 ? 1.951 -18.332 -7.222 1.00 93.44 201 TYR A O 1
ATOM 1584 N N . ALA A 1 202 ? -0.166 -17.615 -7.487 1.00 96.00 202 ALA A N 1
ATOM 1585 C CA . ALA A 1 202 ? -0.234 -16.940 -6.202 1.00 96.00 202 ALA A CA 1
ATOM 1586 C C . ALA A 1 202 ? -0.752 -17.921 -5.148 1.00 96.00 202 ALA A C 1
ATOM 1588 O O . ALA A 1 202 ? -1.566 -18.794 -5.450 1.00 96.00 202 ALA A O 1
ATOM 1589 N N . HIS A 1 203 ? -0.287 -17.762 -3.918 1.00 96.12 203 HIS A N 1
ATOM 1590 C CA . HIS A 1 203 ? -0.772 -18.526 -2.775 1.00 96.12 203 HIS A CA 1
ATOM 1591 C C . HIS A 1 203 ? -1.966 -17.814 -2.158 1.00 96.12 203 HIS A C 1
ATOM 1593 O O . HIS A 1 203 ? -2.062 -16.583 -2.238 1.00 96.12 203 HIS A O 1
ATOM 1599 N N . THR A 1 204 ? -2.857 -18.561 -1.509 1.00 95.88 204 THR A N 1
ATOM 1600 C CA . THR A 1 204 ? -4.003 -17.980 -0.812 1.00 95.88 204 THR A CA 1
ATOM 1601 C C . THR A 1 204 ? -4.233 -18.593 0.559 1.00 95.88 204 THR A C 1
ATOM 1603 O O . THR A 1 204 ? -3.710 -19.646 0.917 1.00 95.88 204 THR A O 1
ATOM 1606 N N . LEU A 1 205 ? -5.005 -17.867 1.360 1.00 95.19 205 LEU A N 1
ATOM 1607 C CA . LEU A 1 205 ? -5.510 -18.307 2.644 1.00 95.19 205 LEU A CA 1
ATOM 1608 C C . LEU A 1 205 ? -6.869 -17.649 2.865 1.00 95.19 205 LEU A C 1
ATOM 1610 O O . LEU A 1 205 ? -6.960 -16.420 2.958 1.00 95.19 205 LEU A O 1
ATOM 1614 N N . VAL A 1 206 ? -7.915 -18.459 3.021 1.00 95.12 206 VAL A N 1
ATOM 1615 C CA . VAL A 1 206 ? -9.213 -17.994 3.514 1.00 95.12 206 VAL A CA 1
ATOM 1616 C C . VAL A 1 206 ? -9.441 -18.576 4.904 1.00 95.12 206 VAL A C 1
ATOM 1618 O O . VAL A 1 206 ? -9.303 -19.770 5.149 1.00 95.12 206 VAL A O 1
ATOM 1621 N N . ARG A 1 207 ? -9.766 -17.723 5.876 1.00 94.50 207 ARG A N 1
ATOM 1622 C CA . ARG A 1 207 ? -9.952 -18.156 7.264 1.00 94.50 207 ARG A CA 1
ATOM 1623 C C . ARG A 1 207 ? -10.935 -17.298 8.031 1.00 94.50 207 ARG A C 1
ATOM 1625 O O . ARG A 1 207 ? -11.219 -16.155 7.683 1.00 94.50 207 ARG A O 1
ATOM 1632 N N . SER A 1 208 ? -11.400 -17.832 9.155 1.00 95.19 208 SER A N 1
ATOM 1633 C CA . SER A 1 208 ? -12.129 -17.035 10.137 1.00 95.19 208 SER A CA 1
ATOM 1634 C C . SER A 1 208 ? -11.202 -16.041 10.848 1.00 95.19 208 SER A C 1
ATOM 1636 O O . SER A 1 208 ? -10.064 -16.373 11.186 1.00 95.19 208 SER A O 1
ATOM 1638 N N . LEU A 1 209 ? -11.736 -14.853 11.149 1.00 96.00 209 LEU A N 1
ATOM 1639 C CA . LEU A 1 209 ? -11.129 -13.849 12.031 1.00 96.00 209 LEU A CA 1
ATOM 1640 C C . LEU A 1 209 ? -11.195 -14.235 13.520 1.00 96.00 209 LEU A C 1
ATOM 1642 O O . LEU A 1 209 ? -10.709 -13.504 14.379 1.00 96.00 209 LEU A O 1
ATOM 1646 N N . ASN A 1 210 ? -11.813 -15.364 13.872 1.00 94.81 210 ASN A N 1
ATOM 1647 C CA . ASN A 1 210 ? -11.864 -15.822 15.257 1.00 94.81 210 ASN A CA 1
ATOM 1648 C C . ASN A 1 210 ? -10.454 -16.084 15.805 1.00 94.81 210 ASN A C 1
ATOM 1650 O O . ASN A 1 210 ? -9.686 -16.852 15.232 1.00 94.81 210 ASN A O 1
ATOM 1654 N N . GLY A 1 211 ? -10.138 -15.443 16.932 1.00 94.44 211 GLY A N 1
ATOM 1655 C CA . GLY A 1 211 ? -8.821 -15.513 17.564 1.00 94.44 211 GLY A CA 1
ATOM 1656 C C . GLY A 1 211 ? -7.769 -14.596 16.937 1.00 94.44 211 GLY A C 1
ATOM 1657 O O . GLY A 1 211 ? -6.728 -14.414 17.552 1.00 94.44 211 GLY A O 1
ATOM 1658 N N . VAL A 1 212 ? -8.043 -13.977 15.783 1.00 97.00 212 VAL A N 1
ATOM 1659 C CA . VAL A 1 212 ? -7.134 -13.023 15.136 1.00 97.00 212 VAL A CA 1
ATOM 1660 C C . VAL A 1 212 ? -7.371 -11.628 15.720 1.00 97.00 212 VAL A C 1
ATOM 1662 O O . VAL A 1 212 ? -8.492 -11.121 15.699 1.00 97.00 212 VAL A O 1
ATOM 1665 N N . THR A 1 213 ? -6.322 -10.996 16.241 1.00 96.62 213 THR A N 1
ATOM 1666 C CA . THR A 1 213 ? -6.376 -9.653 16.850 1.00 96.62 213 THR A CA 1
ATOM 1667 C C . THR A 1 213 ? -5.656 -8.591 16.039 1.00 96.62 213 THR A C 1
ATOM 1669 O O . THR A 1 213 ? -6.009 -7.416 16.134 1.00 96.62 213 THR A O 1
ATOM 1672 N N . ARG A 1 214 ? -4.710 -8.987 15.182 1.00 97.19 214 ARG A N 1
ATOM 1673 C CA . ARG A 1 214 ? -4.017 -8.070 14.279 1.00 97.19 214 ARG A CA 1
ATOM 1674 C C . ARG A 1 214 ? -3.516 -8.792 13.030 1.00 97.19 214 ARG A C 1
ATOM 1676 O O . ARG A 1 214 ? -3.196 -9.977 13.089 1.00 97.19 214 ARG A O 1
ATOM 1683 N N . LEU A 1 215 ? -3.427 -8.074 11.920 1.00 98.00 215 LEU A N 1
ATOM 1684 C CA . LEU A 1 215 ? -2.720 -8.460 10.701 1.00 98.00 215 LEU A CA 1
ATOM 1685 C C . LEU A 1 215 ? -1.606 -7.440 10.468 1.00 98.00 215 LEU A C 1
ATOM 1687 O O . LEU A 1 215 ? -1.893 -6.253 10.427 1.00 98.00 215 LEU A O 1
ATOM 1691 N N . THR A 1 216 ? -0.370 -7.886 10.275 1.00 98.12 216 THR A N 1
ATOM 1692 C CA . THR A 1 216 ? 0.749 -7.019 9.879 1.00 98.12 216 THR A CA 1
ATOM 1693 C C . THR A 1 216 ? 1.305 -7.515 8.556 1.00 98.12 216 THR A C 1
ATOM 1695 O O . THR A 1 216 ? 1.619 -8.693 8.449 1.00 98.12 216 THR A O 1
ATOM 1698 N N . VAL A 1 217 ? 1.449 -6.639 7.571 1.00 98.31 217 VAL A N 1
ATOM 1699 C CA . VAL A 1 217 ? 2.046 -6.901 6.258 1.00 98.31 217 VAL A CA 1
ATOM 1700 C C . VAL A 1 217 ? 3.234 -5.967 6.088 1.00 98.31 217 VAL A C 1
ATOM 1702 O O . VAL A 1 217 ? 3.145 -4.793 6.457 1.00 98.31 217 VAL A O 1
ATOM 1705 N N . HIS A 1 218 ? 4.343 -6.467 5.550 1.00 97.56 218 HIS A N 1
ATOM 1706 C CA . HIS A 1 218 ? 5.513 -5.636 5.298 1.00 97.56 218 HIS A CA 1
ATOM 1707 C C . HIS A 1 218 ? 6.336 -6.104 4.091 1.00 97.56 218 HIS A C 1
ATOM 1709 O O . HIS A 1 218 ? 6.338 -7.294 3.756 1.00 97.56 218 HIS A O 1
ATOM 1715 N N . SER A 1 219 ? 7.052 -5.164 3.469 1.00 96.50 219 SER A N 1
ATOM 1716 C CA . SER A 1 219 ? 8.064 -5.460 2.446 1.00 96.50 219 SER A CA 1
ATOM 1717 C C . SER A 1 219 ? 9.361 -5.988 3.069 1.00 96.50 219 SER A C 1
ATOM 1719 O O . SER A 1 219 ? 9.528 -6.034 4.300 1.00 96.50 219 SER A O 1
ATOM 1721 N N . ASP A 1 220 ? 10.274 -6.450 2.222 1.00 94.19 220 ASP A N 1
ATOM 1722 C CA . ASP A 1 220 ? 11.573 -6.985 2.624 1.00 94.19 220 ASP A CA 1
ATOM 1723 C C . ASP A 1 220 ? 12.537 -5.900 3.145 1.00 94.19 220 ASP A C 1
ATOM 1725 O O . ASP A 1 220 ? 13.451 -6.229 3.905 1.00 94.19 220 ASP A O 1
ATOM 1729 N N . GLY A 1 221 ? 12.269 -4.615 2.882 1.00 94.62 221 GLY A N 1
ATOM 1730 C CA . GLY A 1 221 ? 13.037 -3.482 3.405 1.00 94.62 221 GLY A CA 1
ATOM 1731 C C . GLY A 1 221 ? 13.082 -3.380 4.933 1.00 94.62 221 GLY A C 1
ATOM 1732 O O . GLY A 1 221 ? 13.991 -2.762 5.490 1.00 94.62 221 GLY A O 1
ATOM 1733 N N . ILE A 1 222 ? 12.173 -4.053 5.651 1.00 94.94 222 ILE A N 1
ATOM 1734 C CA . ILE A 1 222 ? 12.269 -4.232 7.114 1.00 94.94 222 ILE A CA 1
ATOM 1735 C C . ILE A 1 222 ? 13.483 -5.096 7.509 1.00 94.94 222 ILE A C 1
ATOM 1737 O O . ILE A 1 222 ? 14.049 -4.950 8.602 1.00 94.94 222 ILE A O 1
ATOM 1741 N N . GLY A 1 223 ? 13.892 -6.014 6.636 1.00 90.44 223 GLY A N 1
ATOM 1742 C CA . GLY A 1 223 ? 15.058 -6.871 6.793 1.00 90.44 223 GLY A CA 1
ATOM 1743 C C . GLY A 1 223 ? 15.028 -7.706 8.074 1.00 90.44 223 GLY A C 1
ATOM 1744 O O . GLY A 1 223 ? 14.047 -8.364 8.413 1.00 90.44 223 GLY A O 1
ATOM 1745 N N . SER A 1 224 ? 16.127 -7.691 8.828 1.00 89.31 224 SER A N 1
ATOM 1746 C CA . SER A 1 224 ? 16.255 -8.455 10.078 1.00 89.31 224 SER A CA 1
ATOM 1747 C C . SER A 1 224 ? 15.525 -7.831 11.274 1.00 89.31 224 SER A C 1
ATOM 1749 O O . SER A 1 224 ? 15.515 -8.417 12.354 1.00 89.31 224 SER A O 1
ATOM 1751 N N . ARG A 1 225 ? 14.910 -6.651 11.116 1.00 91.44 225 ARG A N 1
ATOM 1752 C CA . ARG A 1 225 ? 14.269 -5.895 12.207 1.00 91.44 225 ARG A CA 1
ATOM 1753 C C . ARG A 1 225 ? 12.781 -6.215 12.366 1.00 91.44 225 ARG A C 1
ATOM 1755 O O . ARG A 1 225 ? 12.081 -5.495 13.071 1.00 91.44 225 ARG A O 1
ATOM 1762 N N . THR A 1 226 ? 12.301 -7.301 11.765 1.00 91.12 226 THR A N 1
ATOM 1763 C CA . THR A 1 226 ? 10.885 -7.706 11.788 1.00 91.12 226 THR A CA 1
ATOM 1764 C C . THR A 1 226 ? 10.324 -7.867 13.201 1.00 91.12 226 THR A C 1
ATOM 1766 O O . THR A 1 226 ? 9.176 -7.500 13.436 1.00 91.12 226 THR A O 1
ATOM 1769 N N . ASP A 1 227 ? 11.120 -8.302 14.184 1.00 89.44 227 ASP A N 1
ATOM 1770 C CA . ASP A 1 227 ? 10.671 -8.389 15.583 1.00 89.44 227 ASP A CA 1
ATOM 1771 C C . ASP A 1 227 ? 10.199 -7.045 16.164 1.00 89.44 227 ASP A C 1
ATOM 1773 O O . ASP A 1 227 ? 9.335 -7.034 17.043 1.00 89.44 227 ASP A O 1
ATOM 1777 N N . ALA A 1 228 ? 10.692 -5.912 15.648 1.00 89.75 228 ALA A N 1
ATOM 1778 C CA . ALA A 1 228 ? 10.212 -4.589 16.045 1.00 89.75 228 ALA A CA 1
ATOM 1779 C C . ALA A 1 228 ? 8.724 -4.392 15.713 1.00 89.75 228 ALA A C 1
ATOM 1781 O O . ALA A 1 228 ? 8.030 -3.661 16.416 1.00 89.75 228 ALA A O 1
ATOM 1782 N N . LEU A 1 229 ? 8.204 -5.093 14.698 1.00 91.38 229 LEU A N 1
ATOM 1783 C CA . LEU A 1 229 ? 6.802 -5.003 14.303 1.00 91.38 229 LEU A CA 1
ATOM 1784 C C . LEU A 1 229 ? 5.855 -5.729 15.274 1.00 91.38 229 LEU A C 1
ATOM 1786 O O . LEU A 1 229 ? 4.643 -5.564 15.176 1.00 91.38 229 LEU A O 1
ATOM 1790 N N . ARG A 1 230 ? 6.351 -6.495 16.259 1.00 86.88 230 ARG A N 1
ATOM 1791 C CA . ARG A 1 230 ? 5.508 -7.059 17.338 1.00 86.88 230 ARG A CA 1
ATOM 1792 C C . ARG A 1 230 ? 4.814 -5.952 18.129 1.00 86.88 230 ARG A C 1
ATOM 1794 O O . ARG A 1 230 ? 3.637 -6.066 18.473 1.00 86.88 230 ARG A O 1
ATOM 1801 N N . THR A 1 231 ? 5.522 -4.851 18.356 1.00 84.12 231 THR A N 1
ATOM 1802 C CA . THR A 1 231 ? 5.042 -3.686 19.099 1.00 84.12 231 THR A CA 1
ATOM 1803 C C . THR A 1 231 ? 5.040 -2.459 18.199 1.00 84.12 231 THR A C 1
ATOM 1805 O O . THR A 1 231 ? 6.089 -1.893 17.911 1.00 84.12 231 THR A O 1
ATOM 1808 N N . LEU A 1 232 ? 3.854 -2.027 17.776 1.00 84.06 232 LEU A N 1
ATOM 1809 C CA . LEU A 1 232 ? 3.705 -0.912 16.845 1.00 84.06 232 LEU A CA 1
ATOM 1810 C C . LEU A 1 232 ? 3.195 0.333 17.566 1.00 84.06 232 LEU A C 1
ATOM 1812 O O . LEU A 1 232 ? 2.010 0.466 17.870 1.00 84.06 232 LEU A O 1
ATOM 1816 N N . SER A 1 233 ? 4.105 1.268 17.823 1.00 91.38 233 SER A N 1
ATOM 1817 C CA . SER A 1 233 ? 3.751 2.669 18.042 1.00 91.38 233 SER A CA 1
ATOM 1818 C C . SER A 1 233 ? 4.120 3.479 16.801 1.00 91.38 233 SER A C 1
ATOM 1820 O O . SER A 1 233 ? 5.036 3.102 16.071 1.00 91.38 233 SER A O 1
ATOM 1822 N N . LEU A 1 234 ? 3.432 4.598 16.567 1.00 93.94 234 LEU A N 1
ATOM 1823 C CA . LEU A 1 234 ? 3.743 5.467 15.426 1.00 93.94 234 LEU A CA 1
ATOM 1824 C C . LEU A 1 234 ? 5.191 5.971 15.505 1.00 93.94 234 LEU A C 1
ATOM 1826 O O . LEU A 1 234 ? 5.957 5.789 14.569 1.00 93.94 234 LEU A O 1
ATOM 1830 N N . ALA A 1 235 ? 5.608 6.450 16.681 1.00 93.94 235 ALA A N 1
ATOM 1831 C CA . ALA A 1 235 ? 6.972 6.926 16.901 1.00 93.94 235 ALA A CA 1
ATOM 1832 C C . ALA A 1 235 ? 8.039 5.832 16.703 1.00 93.94 235 ALA A C 1
ATOM 1834 O O . ALA A 1 235 ? 9.104 6.103 16.156 1.00 93.94 235 ALA A O 1
ATOM 1835 N N . SER A 1 236 ? 7.773 4.591 17.130 1.00 94.38 236 SER A N 1
ATOM 1836 C CA . SER A 1 236 ? 8.719 3.487 16.912 1.00 94.38 236 SER A CA 1
ATOM 1837 C C . SER A 1 236 ? 8.803 3.070 15.444 1.00 94.38 236 SER A C 1
ATOM 1839 O O . SER A 1 236 ? 9.871 2.652 15.011 1.00 94.38 236 SER A O 1
ATOM 1841 N N . LEU A 1 237 ? 7.703 3.174 14.691 1.00 95.31 237 LEU A N 1
ATOM 1842 C CA . LEU A 1 237 ? 7.687 2.923 13.248 1.00 95.31 237 LEU A CA 1
ATOM 1843 C C . LEU A 1 237 ? 8.462 3.999 12.484 1.00 95.31 237 LEU A C 1
ATOM 1845 O O . LEU A 1 237 ? 9.308 3.654 11.665 1.00 95.31 237 LEU A O 1
ATOM 1849 N N . ASP A 1 238 ? 8.243 5.276 12.806 1.00 95.62 238 ASP A N 1
ATOM 1850 C CA . ASP A 1 238 ? 9.009 6.380 12.220 1.00 95.62 238 ASP A CA 1
ATOM 1851 C C . ASP A 1 238 ? 10.508 6.228 12.509 1.00 95.62 238 ASP A C 1
ATOM 1853 O O . ASP A 1 238 ? 11.338 6.334 11.607 1.00 95.62 238 ASP A O 1
ATOM 1857 N N . GLN A 1 239 ? 10.871 5.908 13.756 1.00 95.44 239 GLN A N 1
ATOM 1858 C CA . GLN A 1 239 ? 12.270 5.681 14.117 1.00 95.44 239 GLN A CA 1
ATOM 1859 C C . GLN A 1 239 ? 12.868 4.471 13.387 1.00 95.44 239 GLN A C 1
ATOM 1861 O O . GLN A 1 239 ? 14.016 4.527 12.953 1.00 95.44 239 GLN A O 1
ATOM 1866 N N . LEU A 1 240 ? 12.101 3.387 13.225 1.00 95.25 240 LEU A N 1
ATOM 1867 C CA . LEU A 1 240 ? 12.537 2.218 12.464 1.00 95.25 240 LEU A CA 1
ATOM 1868 C C . LEU A 1 240 ? 12.821 2.581 11.000 1.00 95.25 240 LEU A C 1
ATOM 1870 O O . LEU A 1 240 ? 13.860 2.183 10.479 1.00 95.25 240 LEU A O 1
ATOM 1874 N N . ALA A 1 241 ? 11.944 3.359 10.361 1.00 95.50 241 ALA A N 1
ATOM 1875 C CA . ALA A 1 241 ? 12.141 3.822 8.989 1.00 95.50 241 ALA A CA 1
ATOM 1876 C C . ALA A 1 241 ? 13.393 4.706 8.858 1.00 95.50 241 ALA A C 1
ATOM 1878 O O . ALA A 1 241 ? 14.216 4.484 7.972 1.00 95.50 241 ALA A O 1
ATOM 1879 N N . ILE A 1 242 ? 13.610 5.634 9.798 1.00 95.44 242 ILE A N 1
ATOM 1880 C CA . ILE A 1 242 ? 14.823 6.468 9.845 1.00 95.44 242 ILE A CA 1
ATOM 1881 C C . ILE A 1 242 ? 16.088 5.602 9.947 1.00 95.44 242 ILE A C 1
ATOM 1883 O O . ILE A 1 242 ? 17.044 5.812 9.195 1.00 95.44 242 ILE A O 1
ATOM 1887 N N . ASP A 1 243 ? 16.100 4.626 10.859 1.00 94.94 243 ASP A N 1
ATOM 1888 C CA . ASP A 1 243 ? 17.241 3.731 11.069 1.00 94.94 243 ASP A CA 1
ATOM 1889 C C . ASP A 1 243 ? 17.548 2.898 9.811 1.00 94.94 243 ASP A C 1
ATOM 1891 O O . ASP A 1 243 ? 18.710 2.771 9.413 1.00 94.94 243 ASP A O 1
ATOM 1895 N N . LEU A 1 244 ? 16.512 2.330 9.183 1.00 95.12 244 LEU A N 1
ATOM 1896 C CA . LEU A 1 244 ? 16.630 1.518 7.968 1.00 95.12 244 LEU A CA 1
ATOM 1897 C C . LEU A 1 244 ? 17.083 2.364 6.772 1.00 95.12 244 LEU A C 1
ATOM 1899 O O . LEU A 1 244 ? 18.002 1.965 6.057 1.00 95.12 244 LEU A O 1
ATOM 1903 N N . GLY A 1 245 ? 16.530 3.567 6.609 1.00 93.44 245 GLY A N 1
ATOM 1904 C CA . GLY A 1 245 ? 16.909 4.514 5.560 1.00 93.44 245 GLY A CA 1
ATOM 1905 C C . GLY A 1 245 ? 18.349 5.028 5.679 1.00 93.44 245 GLY A C 1
ATOM 1906 O O . GLY A 1 245 ? 18.969 5.414 4.685 1.00 93.44 245 GLY A O 1
ATOM 1907 N N . ALA A 1 246 ? 18.927 5.014 6.883 1.00 92.88 246 ALA A N 1
ATOM 1908 C CA . ALA A 1 246 ? 20.330 5.361 7.101 1.00 92.88 246 ALA A CA 1
ATOM 1909 C C . ALA A 1 246 ? 21.300 4.217 6.737 1.00 92.88 246 ALA A C 1
ATOM 1911 O O . ALA A 1 246 ? 22.494 4.464 6.513 1.00 92.88 246 ALA A O 1
ATOM 1912 N N . ALA A 1 247 ? 20.819 2.972 6.663 1.00 91.81 247 ALA A N 1
ATOM 1913 C CA . ALA A 1 247 ? 21.659 1.805 6.431 1.00 91.81 247 ALA A CA 1
ATOM 1914 C C . ALA A 1 247 ? 22.260 1.787 5.006 1.00 91.81 247 ALA A C 1
ATOM 1916 O O . ALA A 1 247 ? 21.643 2.249 4.044 1.00 91.81 247 ALA A O 1
ATOM 1917 N N . PRO A 1 248 ? 23.471 1.223 4.814 1.00 89.00 248 PRO A N 1
ATOM 1918 C CA . PRO A 1 248 ? 24.056 1.056 3.482 1.00 89.00 248 PRO A CA 1
ATOM 1919 C C . PRO A 1 248 ? 23.232 0.180 2.537 1.00 89.00 248 PRO A C 1
ATOM 1921 O O . PRO A 1 248 ? 23.274 0.418 1.336 1.00 89.00 248 PRO A O 1
ATOM 1924 N N . ALA A 1 249 ? 22.513 -0.797 3.090 1.00 89.50 249 ALA A N 1
ATOM 1925 C CA . ALA A 1 249 ? 21.617 -1.706 2.381 1.00 89.50 249 ALA A CA 1
ATOM 1926 C C . ALA A 1 249 ? 20.145 -1.270 2.514 1.00 89.50 249 ALA A C 1
ATOM 1928 O O . ALA A 1 249 ? 19.269 -2.118 2.617 1.00 89.50 249 ALA A O 1
ATOM 1929 N N . SER A 1 250 ? 19.893 0.041 2.615 1.00 93.50 250 SER A N 1
ATOM 1930 C CA . SER A 1 250 ? 18.535 0.588 2.652 1.00 93.50 250 SER A CA 1
ATOM 1931 C C . SER A 1 250 ? 17.780 0.190 1.390 1.00 93.50 250 SER A C 1
ATOM 1933 O O . SER A 1 250 ? 18.250 0.470 0.286 1.00 93.50 250 SER A O 1
ATOM 1935 N N . ASP A 1 251 ? 16.604 -0.387 1.595 1.00 95.31 251 ASP A N 1
ATOM 1936 C CA . ASP A 1 251 ? 15.585 -0.583 0.570 1.00 95.31 251 ASP A CA 1
ATOM 1937 C C . ASP A 1 251 ? 14.348 0.270 0.885 1.00 95.31 251 ASP A C 1
ATOM 1939 O O . ASP A 1 251 ? 14.334 0.982 1.898 1.00 95.31 251 ASP A O 1
ATOM 1943 N N . ASP A 1 252 ? 13.349 0.245 0.005 1.00 96.31 252 ASP A N 1
ATOM 1944 C CA . ASP A 1 252 ? 12.037 0.820 0.290 1.00 96.31 252 ASP A CA 1
ATOM 1945 C C . ASP A 1 252 ? 11.371 0.062 1.454 1.00 96.31 252 ASP A C 1
ATOM 1947 O O . ASP A 1 252 ? 11.482 -1.153 1.583 1.00 96.31 252 ASP A O 1
ATOM 1951 N N . VAL A 1 253 ? 10.706 0.790 2.350 1.00 97.00 253 VAL A N 1
ATOM 1952 C CA . VAL A 1 253 ? 10.083 0.240 3.555 1.00 97.00 253 VAL A CA 1
ATOM 1953 C C . VAL A 1 253 ? 8.585 0.477 3.501 1.00 97.00 253 VAL A C 1
ATOM 1955 O O . VAL A 1 253 ? 8.129 1.619 3.569 1.00 97.00 253 VAL A O 1
ATOM 1958 N N . SER A 1 254 ? 7.818 -0.609 3.493 1.00 97.75 254 SER A N 1
ATOM 1959 C CA . SER A 1 254 ? 6.362 -0.583 3.591 1.00 97.75 254 SER A CA 1
ATOM 1960 C C . SER A 1 254 ? 5.881 -1.382 4.783 1.00 97.75 254 SER A C 1
ATOM 1962 O O . SER A 1 254 ? 6.263 -2.537 4.976 1.00 97.75 254 SER A O 1
ATOM 1964 N N . VAL A 1 255 ? 4.986 -0.778 5.560 1.00 98.06 255 VAL A N 1
ATOM 1965 C CA . VAL A 1 255 ? 4.254 -1.445 6.637 1.00 98.06 255 VAL A CA 1
ATOM 1966 C C . VAL A 1 255 ? 2.774 -1.134 6.484 1.00 98.06 255 VAL A C 1
ATOM 1968 O O . VAL A 1 255 ? 2.387 0.027 6.370 1.00 98.06 255 VAL A O 1
ATOM 1971 N N . PHE A 1 256 ? 1.949 -2.175 6.531 1.00 98.44 256 PHE A N 1
ATOM 1972 C CA . PHE A 1 256 ? 0.497 -2.081 6.590 1.00 98.44 256 PHE A CA 1
ATOM 1973 C C . PHE A 1 256 ? -0.003 -2.987 7.714 1.00 98.44 256 PHE A C 1
ATOM 1975 O O . PHE A 1 256 ? 0.126 -4.208 7.657 1.00 98.44 256 PHE A O 1
ATOM 1982 N N . ASP A 1 257 ? -0.547 -2.393 8.766 1.00 98.12 257 ASP A N 1
ATOM 1983 C CA . ASP A 1 257 ? -0.974 -3.081 9.976 1.00 98.12 257 ASP A CA 1
ATOM 1984 C C . ASP A 1 257 ? -2.439 -2.783 10.285 1.00 98.12 257 ASP A C 1
ATOM 1986 O O . ASP A 1 257 ? -2.880 -1.638 10.250 1.00 98.12 257 ASP A O 1
ATOM 1990 N N . VAL A 1 258 ? -3.205 -3.819 10.596 1.00 98.06 258 VAL A N 1
ATOM 1991 C CA . VAL A 1 258 ? -4.629 -3.727 10.896 1.00 98.06 258 VAL A CA 1
ATOM 1992 C C . VAL A 1 258 ? -4.897 -4.428 12.214 1.00 98.06 258 VAL A C 1
ATOM 1994 O O . VAL A 1 258 ? -4.862 -5.656 12.290 1.00 98.06 258 VAL A O 1
ATOM 1997 N N . ALA A 1 259 ? -5.217 -3.663 13.253 1.00 96.88 259 ALA A N 1
ATOM 1998 C CA . ALA A 1 259 ? -5.693 -4.210 14.517 1.00 96.88 259 ALA A CA 1
ATOM 1999 C C . ALA A 1 259 ? -7.220 -4.379 14.492 1.00 96.88 259 ALA A C 1
ATOM 2001 O O . ALA A 1 259 ? -7.959 -3.432 14.215 1.00 96.88 259 ALA A O 1
ATOM 2002 N N . PHE A 1 260 ? -7.699 -5.580 14.827 1.00 95.81 260 PHE A N 1
ATOM 2003 C CA . PHE A 1 260 ? -9.119 -5.922 14.947 1.00 95.81 260 PHE A CA 1
ATOM 2004 C C . PHE A 1 260 ? -9.652 -5.453 16.302 1.00 95.81 260 PHE A C 1
ATOM 2006 O O . PHE A 1 260 ? -9.882 -6.237 17.224 1.00 95.81 260 PHE A O 1
ATOM 2013 N N . GLN A 1 261 ? -9.809 -4.139 16.436 1.00 90.25 261 GLN A N 1
ATOM 2014 C CA . GLN A 1 261 ? -10.234 -3.496 17.669 1.00 90.25 261 GLN A CA 1
ATOM 2015 C C . GLN A 1 261 ? -11.428 -2.584 17.416 1.00 90.25 261 GLN A C 1
ATOM 2017 O O . GLN A 1 261 ? -11.399 -1.693 16.571 1.00 90.25 261 GLN A O 1
ATOM 2022 N N . THR A 1 262 ? -12.472 -2.745 18.230 1.00 85.94 262 THR A N 1
ATOM 2023 C CA . THR A 1 262 ? -13.544 -1.751 18.293 1.00 85.94 262 THR A CA 1
ATOM 2024 C C . THR A 1 262 ? -13.059 -0.552 19.096 1.00 85.94 262 THR A C 1
ATOM 2026 O O . THR A 1 262 ? -12.922 -0.620 20.317 1.00 85.94 262 THR A O 1
ATOM 2029 N N . VAL A 1 263 ? -12.797 0.548 18.401 1.00 87.44 263 VAL A N 1
ATOM 2030 C CA . VAL A 1 263 ? -12.576 1.858 19.011 1.00 87.44 263 VAL A CA 1
ATOM 2031 C C . VAL A 1 263 ? -13.879 2.651 18.983 1.00 87.44 263 VAL A C 1
ATOM 2033 O O . VAL A 1 263 ? -14.665 2.546 18.040 1.00 87.44 263 VAL A O 1
ATOM 2036 N N . LYS A 1 264 ? -14.138 3.438 20.031 1.00 87.38 264 LYS A N 1
ATOM 2037 C CA . LYS A 1 264 ? -15.249 4.391 20.006 1.00 87.38 264 LYS A CA 1
ATOM 2038 C C . LYS A 1 264 ? -14.876 5.495 19.021 1.00 87.38 264 LYS A C 1
ATOM 2040 O O . LYS A 1 264 ? -14.045 6.338 19.341 1.00 87.38 264 LYS A O 1
ATOM 2045 N N . LEU A 1 265 ? -15.479 5.465 17.839 1.00 87.81 265 LEU A N 1
ATOM 2046 C CA . LEU A 1 265 ? -15.283 6.511 16.846 1.00 87.81 265 LEU A CA 1
ATOM 2047 C C . LEU A 1 265 ? -15.940 7.803 17.343 1.00 87.81 265 LEU A C 1
ATOM 2049 O O . LEU A 1 265 ? -17.108 7.799 17.743 1.00 87.81 265 LEU A O 1
ATOM 2053 N N . GLY A 1 266 ? -15.165 8.886 17.358 1.00 89.75 266 GLY A N 1
ATOM 2054 C CA . GLY A 1 266 ? -15.706 10.238 17.452 1.00 89.75 266 GLY A CA 1
ATOM 2055 C C . GLY A 1 266 ? -16.411 10.638 16.155 1.00 89.75 266 GLY A C 1
ATOM 2056 O O . GLY A 1 266 ? -16.496 9.852 15.209 1.00 89.75 266 GLY A O 1
ATOM 2057 N N . GLU A 1 267 ? -16.904 11.872 16.101 1.00 93.31 267 GLU A N 1
ATOM 2058 C CA . GLU A 1 267 ? -17.351 12.437 14.830 1.00 93.31 267 GLU A CA 1
ATOM 2059 C C . GLU A 1 267 ? -16.142 12.612 13.890 1.00 93.31 267 GLU A C 1
ATOM 2061 O O . GLU A 1 267 ? -15.061 12.990 14.356 1.00 93.31 267 GLU A O 1
ATOM 2066 N N . PRO A 1 268 ? -16.288 12.313 12.585 1.00 95.06 268 PRO A N 1
ATOM 2067 C CA . PRO A 1 268 ? -15.285 12.664 11.588 1.00 95.06 268 PRO A CA 1
ATOM 2068 C C . PRO A 1 268 ? -14.954 14.150 11.636 1.00 95.06 268 PRO A C 1
ATOM 2070 O O . PRO A 1 268 ? -15.836 14.986 11.834 1.00 95.06 268 PRO A O 1
ATOM 2073 N N . LEU A 1 269 ? -13.686 14.475 11.391 1.00 96.69 269 LEU A N 1
ATOM 2074 C CA . LEU A 1 269 ? -13.269 15.863 11.238 1.00 96.69 269 LEU A CA 1
ATOM 2075 C C . LEU A 1 269 ? -14.050 16.550 10.101 1.00 96.69 269 LEU A C 1
ATOM 2077 O O . LEU A 1 269 ? -14.359 15.905 9.090 1.00 96.69 269 LEU A O 1
ATOM 2081 N N . PRO A 1 270 ? -14.371 17.849 10.232 1.00 97.56 270 PRO A N 1
ATOM 2082 C CA . PRO A 1 270 ? -15.107 18.574 9.204 1.00 97.56 270 PRO A CA 1
ATOM 2083 C C . PRO A 1 270 ? -14.325 18.633 7.885 1.00 97.56 270 PRO A C 1
ATOM 2085 O O . PRO A 1 270 ? -13.093 18.578 7.863 1.00 97.56 270 PRO A O 1
ATOM 2088 N N . ALA A 1 271 ? -15.056 18.771 6.778 1.00 97.62 271 ALA A N 1
ATOM 2089 C CA . ALA A 1 271 ? -14.460 18.914 5.457 1.00 97.62 271 ALA A CA 1
ATOM 2090 C C . ALA A 1 271 ? -13.674 20.236 5.351 1.00 97.62 271 ALA A C 1
ATOM 2092 O O . ALA A 1 271 ? -14.245 21.297 5.628 1.00 97.62 271 ALA A O 1
ATOM 2093 N N . PRO A 1 272 ? -12.402 20.213 4.913 1.00 97.50 272 PRO A N 1
ATOM 2094 C CA . PRO A 1 272 ? -11.674 21.434 4.594 1.00 97.50 272 PRO A CA 1
ATOM 2095 C C . PRO A 1 272 ? -12.341 22.207 3.448 1.00 97.50 272 PRO A C 1
ATOM 2097 O O . PRO A 1 272 ? -12.832 21.621 2.483 1.00 97.50 272 PRO A O 1
ATOM 2100 N N . ILE A 1 273 ? -12.314 23.537 3.508 1.00 96.94 273 ILE A N 1
ATOM 2101 C CA . ILE A 1 273 ? -12.772 24.402 2.417 1.00 96.94 273 ILE A CA 1
ATOM 2102 C C . ILE A 1 273 ? -11.625 24.549 1.418 1.00 96.94 273 ILE A C 1
ATOM 2104 O O . ILE A 1 273 ? -10.686 25.302 1.669 1.00 96.94 273 ILE A O 1
ATOM 2108 N N . LEU A 1 274 ? -11.704 23.822 0.303 1.00 95.31 274 LEU A N 1
ATOM 2109 C CA . LEU A 1 274 ? -10.687 23.803 -0.747 1.00 95.31 274 LEU A CA 1
ATOM 2110 C C . LEU A 1 274 ? -10.801 25.012 -1.684 1.00 95.31 274 LEU A C 1
ATOM 2112 O O . LEU A 1 274 ? -11.876 25.329 -2.190 1.00 95.31 274 LEU A O 1
ATOM 2116 N N . GLN A 1 275 ? -9.671 25.666 -1.940 1.00 91.06 275 GLN A N 1
ATOM 2117 C CA . GLN A 1 275 ? -9.538 26.820 -2.823 1.00 91.06 275 GLN A CA 1
ATOM 2118 C C . GLN A 1 275 ? -8.274 26.682 -3.685 1.00 91.06 275 GLN A C 1
ATOM 2120 O O . GLN A 1 275 ? -7.260 26.127 -3.261 1.00 91.06 275 GLN A O 1
ATOM 2125 N N . GLN A 1 276 ? -8.315 27.204 -4.909 1.00 81.62 276 GLN A N 1
ATOM 2126 C CA . GLN A 1 276 ? -7.127 27.334 -5.754 1.00 81.62 276 GLN A CA 1
ATOM 2127 C C . GLN A 1 276 ? -6.590 28.757 -5.630 1.00 81.62 276 GLN A C 1
ATOM 2129 O O . GLN A 1 276 ? -7.323 29.722 -5.852 1.00 81.62 276 GLN A O 1
ATOM 2134 N N . LEU A 1 277 ? -5.298 28.891 -5.339 1.00 76.44 277 LEU A N 1
ATOM 2135 C CA . LEU A 1 277 ? -4.603 30.165 -5.468 1.00 76.44 277 LEU A CA 1
ATOM 2136 C C . LEU A 1 277 ? -4.052 30.311 -6.889 1.00 76.44 277 LEU A C 1
ATOM 2138 O O . LEU A 1 277 ? -3.322 29.451 -7.383 1.00 76.44 277 LEU A O 1
ATOM 2142 N N . GLN A 1 278 ? -4.364 31.439 -7.531 1.00 64.56 278 GLN A N 1
ATOM 2143 C CA . GLN A 1 278 ? -3.638 31.914 -8.708 1.00 64.56 278 GLN A CA 1
ATOM 2144 C C . GLN A 1 278 ? -2.384 32.662 -8.247 1.00 64.56 278 GLN A C 1
ATOM 2146 O O . GLN A 1 278 ? -2.345 33.888 -8.189 1.00 64.56 278 GLN A O 1
ATOM 2151 N N . LEU A 1 279 ? -1.353 31.909 -7.887 1.00 54.78 279 LEU A N 1
ATOM 2152 C CA . LEU A 1 279 ? 0.018 32.409 -7.860 1.00 54.78 279 LEU A CA 1
ATOM 2153 C C . LEU A 1 279 ? 0.807 31.660 -8.938 1.00 54.78 279 LEU A C 1
ATOM 2155 O O . LEU A 1 279 ? 0.287 30.730 -9.549 1.00 54.78 279 LEU A O 1
ATOM 2159 N N . GLN A 1 280 ? 2.033 32.098 -9.216 1.00 54.59 280 GLN A N 1
ATOM 2160 C CA . GLN A 1 280 ? 2.906 31.597 -10.294 1.00 54.59 280 GLN A CA 1
ATOM 2161 C C . GLN A 1 280 ? 3.069 30.062 -10.346 1.00 54.59 280 GLN A C 1
ATOM 2163 O O . GLN A 1 280 ? 3.491 29.517 -11.361 1.00 54.59 280 GLN A O 1
ATOM 2168 N N . GLU A 1 281 ? 2.667 29.368 -9.283 1.00 62.34 281 GLU A N 1
ATOM 2169 C CA . GLU A 1 281 ? 2.655 27.923 -9.127 1.00 62.34 281 GLU A CA 1
ATOM 2170 C C . GLU A 1 281 ? 1.225 27.491 -8.764 1.00 62.34 281 GLU A C 1
ATOM 2172 O O . GLU A 1 281 ? 0.622 28.045 -7.842 1.00 62.34 281 GLU A O 1
ATOM 2177 N N . THR A 1 282 ? 0.648 26.532 -9.496 1.00 82.88 282 THR A N 1
ATOM 2178 C CA . THR A 1 282 ? -0.736 26.070 -9.283 1.00 82.88 282 THR A CA 1
ATOM 2179 C C . THR A 1 282 ? -0.870 25.424 -7.910 1.00 82.88 282 THR A C 1
ATOM 2181 O O . THR A 1 282 ? -0.594 24.242 -7.731 1.00 82.88 282 THR A O 1
ATOM 2184 N N . THR A 1 283 ? -1.262 26.222 -6.924 1.00 89.50 283 THR A N 1
ATOM 2185 C CA . THR A 1 283 ? -1.229 25.834 -5.517 1.00 89.50 283 THR A CA 1
ATOM 2186 C C . THR A 1 283 ? -2.650 25.662 -5.011 1.00 89.50 283 THR A C 1
ATOM 2188 O O . THR A 1 283 ? -3.484 26.565 -5.125 1.00 89.50 283 THR A O 1
ATOM 2191 N N . LEU A 1 284 ? -2.925 24.491 -4.449 1.00 92.25 284 LEU A N 1
ATOM 2192 C CA . LEU A 1 284 ? -4.135 24.226 -3.686 1.00 92.25 284 LEU A CA 1
ATOM 2193 C C . LEU A 1 284 ? -3.918 24.705 -2.251 1.00 92.25 284 LEU A C 1
ATOM 2195 O O . LEU A 1 284 ? -2.892 24.388 -1.648 1.00 92.25 284 LEU A O 1
ATOM 2199 N N . LEU A 1 285 ? -4.885 25.444 -1.718 1.00 94.62 285 LEU A N 1
ATOM 2200 C CA . LEU A 1 285 ? -4.939 25.884 -0.327 1.00 94.62 285 LEU A CA 1
ATOM 2201 C C . LEU A 1 285 ? -6.294 25.487 0.254 1.00 94.62 285 LEU A C 1
ATOM 2203 O O . LEU A 1 285 ? -7.312 25.548 -0.435 1.00 94.62 285 LEU A O 1
ATOM 2207 N N . TRP A 1 286 ? -6.335 25.119 1.527 1.00 96.69 286 TRP A N 1
ATOM 2208 C CA . TRP A 1 286 ? -7.599 24.874 2.213 1.00 96.69 286 TRP A CA 1
ATOM 2209 C C . TRP A 1 286 ? -7.602 25.379 3.652 1.00 96.69 286 TRP A C 1
ATOM 2211 O O . TRP A 1 286 ? -6.561 25.703 4.231 1.00 96.69 286 TRP A O 1
ATOM 2221 N N . SER A 1 287 ? -8.803 25.473 4.228 1.00 96.75 287 SER A N 1
ATOM 2222 C CA . SER A 1 287 ? -8.977 25.837 5.635 1.00 96.75 287 SER A CA 1
ATOM 2223 C C . SER A 1 287 ? -8.306 24.815 6.552 1.00 96.75 287 SER A C 1
ATOM 2225 O O . SER A 1 287 ? -8.534 23.611 6.406 1.00 96.75 287 SER A O 1
ATOM 2227 N N . GLU A 1 288 ? -7.535 25.295 7.524 1.00 96.69 288 GLU A N 1
ATOM 2228 C CA . GLU A 1 288 ? -6.963 24.436 8.558 1.00 96.69 288 GLU A CA 1
ATOM 2229 C C . GLU A 1 288 ? -8.054 23.853 9.460 1.00 96.69 288 GLU A C 1
ATOM 2231 O O . GLU A 1 288 ? -9.007 24.543 9.831 1.00 96.69 288 GLU A O 1
ATOM 2236 N N . ILE A 1 289 ? -7.889 22.583 9.822 1.00 97.75 289 ILE A N 1
ATOM 2237 C CA . ILE A 1 289 ? -8.714 21.880 10.801 1.00 97.75 289 ILE A CA 1
ATOM 2238 C C . ILE A 1 289 ? -7.853 21.647 12.057 1.00 97.75 289 ILE A C 1
ATOM 2240 O O . ILE A 1 289 ? -6.819 20.989 11.937 1.00 97.75 289 ILE A O 1
ATOM 2244 N N . PRO A 1 290 ? -8.227 22.170 13.243 1.00 95.19 290 PRO A N 1
ATOM 2245 C CA . PRO A 1 290 ? -7.360 22.172 14.431 1.00 95.19 290 PRO A CA 1
ATOM 2246 C C . PRO A 1 290 ? -6.845 20.798 14.884 1.00 95.19 290 PRO A C 1
ATOM 2248 O O . PRO A 1 290 ? -5.711 20.683 15.338 1.00 95.19 290 PRO A O 1
ATOM 2251 N N . GLU A 1 291 ? -7.660 19.752 14.762 1.00 96.19 291 GLU A N 1
ATOM 2252 C CA . GLU A 1 291 ? -7.336 18.385 15.188 1.00 96.19 291 GLU A CA 1
ATOM 2253 C C . GLU A 1 291 ? -6.644 17.552 14.093 1.00 96.19 291 GLU A C 1
ATOM 2255 O O . GLU A 1 291 ? -6.309 16.379 14.310 1.00 96.19 291 GLU A O 1
ATOM 2260 N N . ALA A 1 292 ? -6.447 18.130 12.903 1.00 96.88 292 ALA A N 1
ATOM 2261 C CA . ALA A 1 292 ? -5.790 17.455 11.798 1.00 96.88 292 ALA A CA 1
ATOM 2262 C C . ALA A 1 292 ? -4.272 17.425 12.001 1.00 96.88 292 ALA A C 1
ATOM 2264 O O . ALA A 1 292 ? -3.626 18.449 12.214 1.00 96.88 292 ALA A O 1
ATOM 2265 N N . THR A 1 293 ? -3.683 16.237 11.873 1.00 95.31 293 THR A N 1
ATOM 2266 C CA . THR A 1 293 ? -2.224 16.040 11.860 1.00 95.31 293 THR A CA 1
ATOM 2267 C C . THR A 1 293 ? -1.666 15.944 10.439 1.00 95.31 293 THR A C 1
ATOM 2269 O O . THR A 1 293 ? -0.451 15.839 10.253 1.00 95.31 293 THR A O 1
ATOM 2272 N N . ALA A 1 294 ? -2.553 15.919 9.441 1.00 95.44 294 ALA A N 1
ATOM 2273 C CA . ALA A 1 294 ? -2.267 16.004 8.016 1.00 95.44 294 ALA A CA 1
ATOM 2274 C C . ALA A 1 294 ? -3.550 16.139 7.204 1.00 95.44 294 ALA A C 1
ATOM 2276 O O . ALA A 1 294 ? -4.660 16.144 7.734 1.00 95.44 294 ALA A O 1
ATOM 2277 N N . TYR A 1 295 ? -3.376 16.177 5.892 1.00 96.12 295 TYR A N 1
ATOM 2278 C CA . TYR A 1 295 ? -4.444 16.178 4.920 1.00 96.12 295 TYR A CA 1
ATOM 2279 C C . TYR A 1 295 ? -4.158 15.156 3.837 1.00 96.12 295 TYR A C 1
ATOM 2281 O O . TYR A 1 295 ? -3.011 14.963 3.445 1.00 96.12 295 TYR A O 1
ATOM 2289 N N . ARG A 1 296 ? -5.212 14.537 3.325 1.00 95.69 296 ARG A N 1
ATOM 2290 C CA . ARG A 1 296 ? -5.159 13.711 2.130 1.00 95.69 296 ARG A CA 1
ATOM 2291 C C . ARG A 1 296 ? -5.697 14.500 0.960 1.00 95.69 296 ARG A C 1
ATOM 2293 O O . ARG A 1 296 ? -6.853 14.914 0.981 1.00 95.69 296 ARG A O 1
ATOM 2300 N N . VAL A 1 297 ? -4.881 14.671 -0.069 1.00 95.19 297 VAL A N 1
ATOM 2301 C CA . VAL A 1 297 ? -5.289 15.257 -1.343 1.00 95.19 297 VAL A CA 1
ATOM 2302 C C . VAL A 1 297 ? -5.615 14.120 -2.295 1.00 95.19 297 VAL A C 1
ATOM 2304 O O . VAL A 1 297 ? -4.742 13.328 -2.634 1.00 95.19 297 VAL A O 1
ATOM 2307 N N . LYS A 1 298 ? -6.869 14.034 -2.726 1.00 94.88 298 LYS A N 1
ATOM 2308 C CA . LYS A 1 298 ? -7.304 13.174 -3.823 1.00 94.88 298 LYS A CA 1
ATOM 2309 C C . LYS A 1 298 ? -7.173 13.944 -5.128 1.00 94.88 298 LYS A C 1
ATOM 2311 O O . LYS A 1 298 ? -7.678 15.061 -5.234 1.00 94.88 298 LYS A O 1
ATOM 2316 N N . LEU A 1 299 ? -6.505 13.332 -6.096 1.00 92.56 299 LEU A N 1
ATOM 2317 C CA . LEU A 1 299 ? -6.291 13.855 -7.437 1.00 92.56 299 LEU A CA 1
ATOM 2318 C C . LEU A 1 299 ? -6.951 12.898 -8.424 1.00 92.56 299 LEU A C 1
ATOM 2320 O O . LEU A 1 299 ? -6.619 11.716 -8.464 1.00 92.56 299 LEU A O 1
ATOM 2324 N N . GLU A 1 300 ? -7.901 13.414 -9.192 1.00 90.94 300 GLU A N 1
ATOM 2325 C CA . GLU A 1 300 ? -8.719 12.668 -10.144 1.00 90.94 300 GLU A CA 1
ATOM 2326 C C . GLU A 1 300 ? -8.592 13.311 -11.522 1.00 90.94 300 GLU A C 1
ATOM 2328 O O . GLU A 1 300 ? -8.943 14.467 -11.746 1.00 90.94 300 GLU A O 1
ATOM 2333 N N . THR A 1 301 ? -8.082 12.556 -12.477 1.00 87.62 301 THR A N 1
ATOM 2334 C CA . THR A 1 301 ? -8.106 12.910 -13.897 1.00 87.62 301 THR A CA 1
ATOM 2335 C C . THR A 1 301 ? -9.164 12.051 -14.588 1.00 87.62 301 THR A C 1
ATOM 2337 O O . THR A 1 301 ? -9.730 11.149 -13.978 1.00 87.62 301 THR A O 1
ATOM 2340 N N . ASN A 1 302 ? -9.421 12.277 -15.879 1.00 78.62 302 ASN A N 1
ATOM 2341 C CA . ASN A 1 302 ? -10.306 11.385 -16.652 1.00 78.62 302 ASN A CA 1
ATOM 2342 C C . ASN A 1 302 ? -9.818 9.930 -16.677 1.00 78.62 302 ASN A C 1
ATOM 2344 O O . ASN A 1 302 ? -10.573 9.017 -16.993 1.00 78.62 302 ASN A O 1
ATOM 2348 N N . ASP A 1 303 ? -8.532 9.763 -16.408 1.00 71.62 303 ASP A N 1
ATOM 2349 C CA . ASP A 1 303 ? -7.803 8.536 -16.570 1.00 71.62 303 ASP A CA 1
ATOM 2350 C C . ASP A 1 303 ? -7.557 7.919 -15.187 1.00 71.62 303 ASP A C 1
ATOM 2352 O O . ASP A 1 303 ? -8.025 6.830 -14.893 1.00 71.62 303 ASP A O 1
ATOM 2356 N N . ALA A 1 304 ? -6.876 8.627 -14.302 1.00 75.75 304 ALA A N 1
ATOM 2357 C CA . ALA A 1 304 ? -6.377 8.075 -13.053 1.00 75.75 304 ALA A CA 1
ATOM 2358 C C . ALA A 1 304 ? -6.922 8.776 -11.821 1.00 75.75 304 ALA A C 1
ATOM 2360 O O . ALA A 1 304 ? -7.203 9.977 -11.860 1.00 75.75 304 ALA A O 1
ATOM 2361 N N . GLN A 1 305 ? -6.921 8.050 -10.708 1.00 86.00 305 GLN A N 1
ATOM 2362 C CA . GLN A 1 305 ? -7.164 8.592 -9.383 1.00 86.00 305 GLN A CA 1
ATOM 2363 C C . GLN A 1 305 ? -6.085 8.116 -8.416 1.00 86.00 305 GLN A C 1
ATOM 2365 O O . GLN A 1 305 ? -5.736 6.942 -8.404 1.00 86.00 305 GLN A O 1
ATOM 2370 N N . TRP A 1 306 ? -5.588 9.022 -7.579 1.00 88.06 306 TRP A N 1
ATOM 2371 C CA . TRP A 1 306 ? -4.663 8.684 -6.504 1.00 88.06 306 TRP A CA 1
ATOM 2372 C C . TRP A 1 306 ? -4.773 9.686 -5.360 1.00 88.06 306 TRP A C 1
ATOM 2374 O O . TRP A 1 306 ? -5.404 10.741 -5.478 1.00 88.06 306 TRP A O 1
ATOM 2384 N N . THR A 1 307 ? -4.147 9.347 -4.240 1.00 91.50 307 THR A N 1
ATOM 2385 C CA . THR A 1 307 ? -4.078 10.200 -3.058 1.00 91.50 307 THR A CA 1
ATOM 2386 C C . THR A 1 307 ? -2.642 10.522 -2.664 1.00 91.50 307 THR A C 1
ATOM 2388 O O . THR A 1 307 ? -1.723 9.742 -2.905 1.00 91.50 307 THR A O 1
ATOM 2391 N N . VAL A 1 308 ? -2.450 11.690 -2.058 1.00 90.06 308 VAL A N 1
ATOM 2392 C CA . VAL A 1 308 ? -1.181 12.120 -1.466 1.00 90.06 308 VAL A CA 1
ATOM 2393 C C . VAL A 1 308 ? -1.470 12.675 -0.080 1.00 90.06 308 VAL A C 1
ATOM 2395 O O . VAL A 1 308 ? -2.286 13.587 0.059 1.00 90.06 308 VAL A O 1
ATOM 2398 N N . ASP A 1 309 ? -0.799 12.143 0.937 1.00 92.50 309 ASP A N 1
ATOM 2399 C CA . ASP A 1 309 ? -0.884 12.679 2.293 1.00 92.50 309 ASP A CA 1
ATOM 2400 C C . ASP A 1 309 ? 0.151 13.808 2.452 1.00 92.50 309 ASP A C 1
ATOM 2402 O O . ASP A 1 309 ? 1.328 13.640 2.136 1.00 92.50 309 ASP A O 1
ATOM 2406 N N . VAL A 1 310 ? -0.277 14.965 2.953 1.00 91.94 310 VAL A N 1
ATOM 2407 C CA . VAL A 1 310 ? 0.560 16.152 3.174 1.00 91.94 310 VAL A CA 1
ATOM 2408 C C . VAL A 1 310 ? 0.410 16.669 4.607 1.00 91.94 310 VAL A C 1
ATOM 2410 O O . VAL A 1 310 ? -0.688 16.639 5.160 1.00 91.94 310 VAL A O 1
ATOM 2413 N N . PRO A 1 311 ? 1.488 17.150 5.252 1.00 91.62 311 PRO A N 1
ATOM 2414 C CA . PRO A 1 311 ? 1.441 17.564 6.657 1.00 91.62 311 PRO A CA 1
ATOM 2415 C C . PRO A 1 311 ? 0.834 18.958 6.872 1.00 91.62 311 PRO A C 1
ATOM 2417 O O . PRO A 1 311 ? 0.509 19.316 7.998 1.00 91.62 311 PRO A O 1
ATOM 2420 N N . ILE A 1 312 ? 0.714 19.753 5.810 1.00 93.56 312 ILE A N 1
ATOM 2421 C CA . ILE A 1 312 ? 0.289 21.155 5.851 1.00 93.56 312 ILE A CA 1
ATOM 2422 C C . ILE A 1 312 ? -0.922 21.370 4.949 1.00 93.56 312 ILE A C 1
ATOM 2424 O O . ILE A 1 312 ? -1.263 20.510 4.141 1.00 93.56 312 ILE A O 1
ATOM 2428 N N . ASN A 1 313 ? -1.571 22.524 5.073 1.00 94.12 313 ASN A N 1
ATOM 2429 C CA . ASN A 1 313 ? -2.801 22.854 4.359 1.00 94.12 313 ASN A CA 1
ATOM 2430 C C . ASN A 1 313 ? -2.599 23.364 2.919 1.00 94.12 313 ASN A C 1
ATOM 2432 O O . ASN A 1 313 ? -3.440 24.093 2.386 1.00 94.12 313 ASN A O 1
ATOM 2436 N N . THR A 1 314 ? -1.474 23.010 2.299 1.00 93.69 314 THR A N 1
ATOM 2437 C CA . THR A 1 314 ? -1.123 23.407 0.938 1.00 93.69 314 THR A CA 1
ATOM 2438 C C . THR A 1 314 ? -0.583 22.234 0.137 1.00 93.69 314 THR A C 1
ATOM 2440 O O . THR A 1 314 ? 0.067 21.330 0.666 1.00 93.69 314 THR A O 1
ATOM 2443 N N . TYR A 1 315 ? -0.841 22.256 -1.170 1.00 92.25 315 TYR A N 1
ATOM 2444 C CA . TYR A 1 315 ? -0.282 21.292 -2.111 1.00 92.25 315 TYR A CA 1
ATOM 2445 C C . TYR A 1 315 ? 0.038 21.952 -3.450 1.00 92.25 315 TYR A C 1
ATOM 2447 O O . TYR A 1 315 ? -0.810 22.617 -4.049 1.00 92.25 315 TYR A O 1
ATOM 2455 N N . PHE A 1 316 ? 1.261 21.739 -3.931 1.00 90.62 316 PHE A N 1
ATOM 2456 C CA . PHE A 1 316 ? 1.693 22.187 -5.249 1.00 90.62 316 PHE A CA 1
ATOM 2457 C C . PHE A 1 316 ? 1.241 21.180 -6.297 1.00 90.62 316 PHE A C 1
ATOM 2459 O O . PHE A 1 316 ? 1.735 20.053 -6.341 1.00 90.62 316 PHE A O 1
ATOM 2466 N N . LEU A 1 317 ? 0.308 21.594 -7.148 1.00 88.38 317 LEU A N 1
ATOM 2467 C CA . LEU A 1 317 ? -0.172 20.770 -8.241 1.00 88.38 317 LEU A CA 1
ATOM 2468 C C . LEU A 1 317 ? 0.806 20.867 -9.425 1.00 88.38 317 LEU A C 1
ATOM 2470 O O . LEU A 1 317 ? 1.046 21.970 -9.927 1.00 88.38 317 LEU A O 1
ATOM 2474 N N . PRO A 1 318 ? 1.347 19.737 -9.919 1.00 84.69 318 PRO A N 1
ATOM 2475 C CA . PRO A 1 318 ? 2.167 19.726 -11.123 1.00 84.69 318 PRO A CA 1
ATOM 2476 C C . PRO A 1 318 ? 1.467 20.395 -12.313 1.00 84.69 318 PRO A C 1
ATOM 2478 O O . PRO A 1 318 ? 0.307 20.108 -12.621 1.00 84.69 318 PRO A O 1
ATOM 2481 N N . VAL A 1 319 ? 2.191 21.276 -13.009 1.00 80.81 319 VAL A N 1
ATOM 2482 C CA . VAL A 1 319 ? 1.659 22.065 -14.136 1.00 80.81 319 VAL A CA 1
ATOM 2483 C C . VAL A 1 319 ? 1.097 21.168 -15.239 1.00 80.81 319 VAL A C 1
ATOM 2485 O O . VAL A 1 319 ? 0.084 21.498 -15.847 1.00 80.81 319 VAL A O 1
ATOM 2488 N N . ASP A 1 320 ? 1.716 20.017 -15.498 1.00 79.50 320 ASP A N 1
ATOM 2489 C CA . ASP A 1 320 ? 1.258 19.091 -16.532 1.00 79.50 320 ASP A CA 1
ATOM 2490 C C . ASP A 1 320 ? -0.086 18.435 -16.191 1.00 79.50 320 ASP A C 1
ATOM 2492 O O . ASP A 1 320 ? -0.911 18.251 -17.088 1.00 79.50 320 ASP A O 1
ATOM 2496 N N . LEU A 1 321 ? -0.343 18.163 -14.909 1.00 82.25 321 LEU A N 1
ATOM 2497 C CA . LEU A 1 321 ? -1.651 17.709 -14.434 1.00 82.25 321 LEU A CA 1
ATOM 2498 C C . LEU A 1 321 ? -2.691 18.822 -14.535 1.00 82.25 321 LEU A C 1
ATOM 2500 O O . LEU A 1 321 ? -3.793 18.602 -15.036 1.00 82.25 321 LEU A O 1
ATOM 2504 N N . ALA A 1 322 ? -2.320 20.036 -14.131 1.00 81.50 322 ALA A N 1
ATOM 2505 C CA . ALA A 1 322 ? -3.203 21.190 -14.211 1.00 81.50 322 ALA A CA 1
ATOM 2506 C C . ALA A 1 322 ? -3.581 21.539 -15.666 1.00 81.50 322 ALA A C 1
ATOM 2508 O O . ALA A 1 322 ? -4.718 21.920 -15.928 1.00 81.50 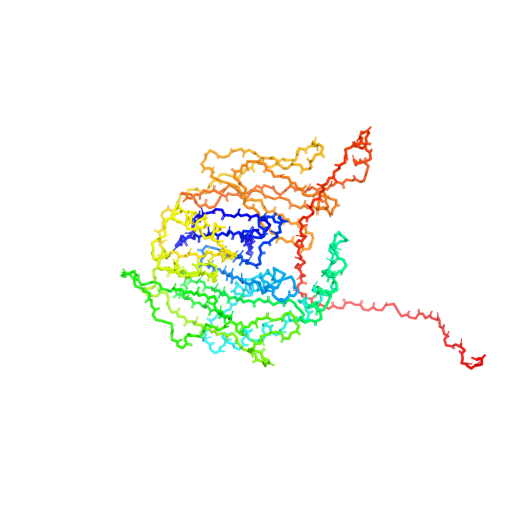322 ALA A O 1
ATOM 2509 N N . MET A 1 323 ? -2.682 21.358 -16.640 1.00 81.19 323 MET A N 1
ATOM 2510 C CA . MET A 1 323 ? -3.000 21.526 -18.068 1.00 81.19 323 MET A CA 1
ATOM 2511 C C . MET A 1 323 ? -3.974 20.461 -18.595 1.00 81.19 323 MET A C 1
ATOM 2513 O O . MET A 1 323 ? -4.806 20.759 -19.452 1.00 81.19 323 MET A O 1
ATOM 2517 N N . GLY A 1 324 ? -3.875 19.223 -18.101 1.00 82.25 324 GLY A N 1
ATOM 2518 C CA . GLY A 1 324 ? -4.762 18.120 -18.490 1.00 82.25 324 GLY A CA 1
ATOM 2519 C C . GLY A 1 324 ? -6.183 18.232 -17.931 1.00 82.25 324 GLY A C 1
ATOM 2520 O O . GLY A 1 324 ? -7.091 17.575 -18.437 1.00 82.25 324 GLY A O 1
ATOM 2521 N N . GLY A 1 325 ? -6.379 19.092 -16.929 1.00 87.62 325 GLY A N 1
ATOM 2522 C CA . GLY A 1 325 ? -7.604 19.163 -16.147 1.00 87.62 325 GLY A CA 1
ATOM 2523 C C . GLY A 1 325 ? -7.630 18.066 -15.084 1.00 87.62 325 GLY A C 1
ATOM 2524 O O . GLY A 1 325 ? -7.585 16.877 -15.394 1.00 87.62 325 GLY A O 1
ATOM 2525 N N . VAL A 1 326 ? -7.734 18.471 -13.824 1.00 91.75 326 VAL A N 1
ATOM 2526 C CA . VAL A 1 326 ? -7.761 17.563 -12.674 1.00 91.75 326 VAL A CA 1
ATOM 2527 C C . VAL A 1 326 ? -8.833 18.015 -11.692 1.00 91.75 326 VAL A C 1
ATOM 2529 O O . VAL A 1 326 ? -9.046 19.209 -11.486 1.00 91.75 326 VAL A O 1
ATOM 2532 N N . GLN A 1 327 ? -9.556 17.065 -11.122 1.00 94.88 327 GLN A N 1
ATOM 2533 C CA . GLN A 1 327 ? -10.437 17.269 -9.987 1.00 94.88 327 GLN A CA 1
ATOM 2534 C C . GLN A 1 327 ? -9.665 16.966 -8.709 1.00 94.88 327 GLN A C 1
ATOM 2536 O O . GLN A 1 327 ? -9.010 15.933 -8.587 1.00 94.88 327 GLN A O 1
ATOM 2541 N N . CYS A 1 328 ? -9.734 17.891 -7.765 1.00 95.38 328 CYS A N 1
ATOM 2542 C CA . CYS A 1 328 ? -9.042 17.800 -6.494 1.00 95.38 328 CYS A CA 1
ATOM 2543 C C . CYS A 1 328 ? -10.072 17.752 -5.367 1.00 95.38 328 CYS A C 1
ATOM 2545 O O . CYS A 1 328 ? -11.041 18.508 -5.375 1.00 95.38 328 CYS A O 1
ATOM 2547 N N . SER A 1 329 ? -9.865 16.901 -4.372 1.00 96.94 329 SER A N 1
ATOM 2548 C CA . SER A 1 329 ? -10.612 16.941 -3.108 1.00 96.94 329 SER A CA 1
ATOM 2549 C C . SER A 1 329 ? -9.641 16.772 -1.955 1.00 96.94 329 SER A C 1
ATOM 2551 O O . SER A 1 329 ? -8.615 16.113 -2.111 1.00 96.94 329 SER A O 1
ATOM 2553 N N . VAL A 1 330 ? -9.946 17.348 -0.797 1.00 97.56 330 VAL A N 1
ATOM 2554 C CA . VAL A 1 330 ? -9.075 17.262 0.377 1.00 97.56 330 VAL A CA 1
ATOM 2555 C C . VAL A 1 330 ? -9.848 16.751 1.580 1.00 97.56 330 VAL A C 1
ATOM 2557 O O . VAL A 1 330 ? -10.986 17.144 1.800 1.00 97.56 330 VAL A O 1
ATOM 2560 N N . GLN A 1 331 ? -9.229 15.877 2.362 1.00 97.25 331 GLN A N 1
ATOM 2561 C CA . GLN A 1 331 ? -9.773 15.325 3.599 1.00 97.25 331 GLN A CA 1
ATOM 2562 C C . GLN A 1 331 ? -8.788 15.583 4.739 1.00 97.25 331 GLN A C 1
ATOM 2564 O O . GLN A 1 331 ? -7.583 15.408 4.568 1.00 97.25 331 GLN A O 1
ATOM 2569 N N . ALA A 1 332 ? -9.283 15.994 5.905 1.00 97.81 332 ALA A N 1
ATOM 2570 C CA . ALA A 1 332 ? -8.463 16.097 7.108 1.00 97.81 332 ALA A CA 1
ATOM 2571 C C . ALA A 1 332 ? -8.175 14.702 7.689 1.00 97.81 332 ALA A C 1
ATOM 2573 O O . ALA A 1 332 ? -9.080 13.872 7.805 1.00 97.81 332 ALA A O 1
ATOM 2574 N N . LEU A 1 333 ? -6.923 14.458 8.073 1.00 96.69 333 LEU A N 1
ATOM 2575 C CA . LEU A 1 333 ? -6.478 13.218 8.704 1.00 96.69 333 LEU A CA 1
ATOM 2576 C C . LEU A 1 333 ? -6.027 13.484 10.138 1.00 96.69 333 LEU A C 1
ATOM 2578 O O . LEU A 1 333 ? -5.386 14.494 10.428 1.00 96.69 333 LEU A O 1
ATOM 2582 N N . SER A 1 334 ? -6.313 12.539 11.028 1.00 95.88 334 SER A N 1
ATOM 2583 C CA . SER A 1 334 ? -5.833 12.547 12.405 1.00 95.88 334 SER A CA 1
ATOM 2584 C C . SER A 1 334 ? -5.594 11.125 12.882 1.00 95.88 334 SER A C 1
ATOM 2586 O O . SER A 1 334 ? -6.292 10.203 12.475 1.00 95.88 334 SER A O 1
ATOM 2588 N N . ASN A 1 335 ? -4.630 10.960 13.785 1.00 94.81 335 ASN A N 1
ATOM 2589 C CA . ASN A 1 335 ? -4.347 9.666 14.402 1.00 94.81 335 ASN A CA 1
ATOM 2590 C C . ASN A 1 335 ? -5.343 9.318 15.529 1.00 94.81 335 ASN A C 1
ATOM 2592 O O . ASN A 1 335 ? -5.313 8.198 16.045 1.00 94.81 335 ASN A O 1
ATOM 2596 N N . GLU A 1 336 ? -6.186 10.276 15.933 1.00 94.38 336 GLU A N 1
ATOM 2597 C CA . GLU A 1 336 ? -7.115 10.168 17.070 1.00 94.38 336 GLU A CA 1
ATOM 2598 C C . GLU A 1 336 ? -8.595 10.182 16.660 1.00 94.38 336 GLU A C 1
ATOM 2600 O O . GLU A 1 336 ? -9.455 9.783 17.445 1.00 94.38 336 GLU A O 1
ATOM 2605 N N . TYR A 1 337 ? -8.894 10.602 15.431 1.00 95.19 337 TYR A N 1
ATOM 2606 C CA . TYR A 1 337 ? -10.249 10.699 14.890 1.00 95.19 337 TYR A CA 1
ATOM 2607 C C . TYR A 1 337 ? -10.384 9.806 13.652 1.00 95.19 337 TYR A C 1
ATOM 2609 O O . TYR A 1 337 ? -9.381 9.518 12.994 1.00 95.19 337 TYR A O 1
ATOM 2617 N N . PRO A 1 338 ? -11.600 9.345 13.308 1.00 94.88 338 PRO A N 1
ATOM 2618 C CA . PRO A 1 338 ? -11.814 8.736 12.001 1.00 94.88 338 PRO A CA 1
ATOM 2619 C C . PRO A 1 338 ? -11.450 9.726 10.878 1.00 94.88 338 PRO A C 1
ATOM 2621 O O . PRO A 1 338 ? -11.513 10.942 11.103 1.00 94.88 338 PRO A O 1
ATOM 2624 N N . PRO A 1 339 ? -11.100 9.234 9.672 1.00 94.81 339 PRO A N 1
ATOM 2625 C CA . PRO A 1 339 ? -10.847 10.096 8.520 1.00 94.81 339 PRO A CA 1
ATOM 2626 C C . PRO A 1 339 ? -11.975 11.118 8.337 1.00 94.81 339 PRO A C 1
ATOM 2628 O O . PRO A 1 339 ? -13.152 10.758 8.423 1.00 94.81 339 PRO A O 1
ATOM 2631 N N . GLY A 1 340 ? -11.618 12.388 8.122 1.00 96.25 340 GLY A N 1
ATOM 2632 C CA . GLY A 1 340 ? -12.579 13.489 8.045 1.00 96.25 340 GLY A CA 1
ATOM 2633 C C . GLY A 1 340 ? -13.530 13.399 6.852 1.00 96.25 340 GLY A C 1
ATOM 2634 O O . GLY A 1 340 ? -13.510 12.455 6.069 1.00 96.25 340 GLY A O 1
ATOM 2635 N N . LEU A 1 341 ? -14.371 14.402 6.656 1.00 96.56 341 LEU A N 1
ATOM 2636 C CA . LEU A 1 341 ? -15.162 14.499 5.430 1.00 96.56 341 LEU A CA 1
ATOM 2637 C C . LEU A 1 341 ? -14.290 15.011 4.271 1.00 96.56 341 LEU A C 1
ATOM 2639 O O . LEU A 1 341 ? -13.384 15.823 4.469 1.00 96.56 341 LEU A O 1
ATOM 2643 N N . TRP A 1 342 ? -14.559 14.535 3.054 1.00 96.88 342 TRP A N 1
ATOM 2644 C CA . TRP A 1 342 ? -13.958 15.105 1.847 1.00 96.88 342 TRP A CA 1
ATOM 2645 C C . TRP A 1 342 ? -14.526 16.502 1.587 1.00 96.88 342 TRP A C 1
ATOM 2647 O O . TRP A 1 342 ? -15.725 16.726 1.751 1.00 96.88 342 TRP A O 1
ATOM 2657 N N . SER A 1 343 ? -13.671 17.423 1.149 1.00 97.94 343 SER A N 1
ATOM 2658 C CA . SER A 1 343 ? -14.088 18.706 0.589 1.00 97.94 343 SER A CA 1
ATOM 2659 C C . SER A 1 343 ? -14.947 18.504 -0.655 1.00 97.94 343 SER A C 1
ATOM 2661 O O . SER A 1 343 ? -14.826 17.494 -1.354 1.00 97.94 343 SER A O 1
ATOM 2663 N N . GLU A 1 344 ? -15.727 19.526 -1.002 1.00 96.81 344 GLU A N 1
ATOM 2664 C CA . GLU A 1 344 ? -16.296 19.617 -2.345 1.00 96.81 344 GLU A CA 1
ATOM 2665 C C . GLU A 1 344 ? -15.171 19.552 -3.397 1.00 96.81 344 GLU A C 1
ATOM 2667 O O . GLU A 1 344 ? -14.085 20.114 -3.175 1.00 96.81 344 GLU A O 1
ATOM 2672 N N . PRO A 1 345 ? -15.384 18.848 -4.523 1.00 95.75 345 PRO A N 1
ATOM 2673 C CA . PRO A 1 345 ? -14.364 18.694 -5.543 1.00 95.75 345 PRO A CA 1
ATOM 2674 C C . PRO A 1 345 ? -14.121 20.016 -6.276 1.00 95.75 345 PRO A C 1
ATOM 2676 O O . PRO A 1 345 ? -15.046 20.655 -6.781 1.00 95.75 345 PRO A O 1
ATOM 2679 N N . LEU A 1 346 ? -12.853 20.399 -6.400 1.00 94.69 346 LEU A N 1
ATOM 2680 C CA . LEU A 1 346 ? -12.412 21.562 -7.159 1.00 94.69 346 LEU A CA 1
ATOM 2681 C C . LEU A 1 346 ? -11.792 21.111 -8.479 1.00 94.69 346 LEU A C 1
ATOM 2683 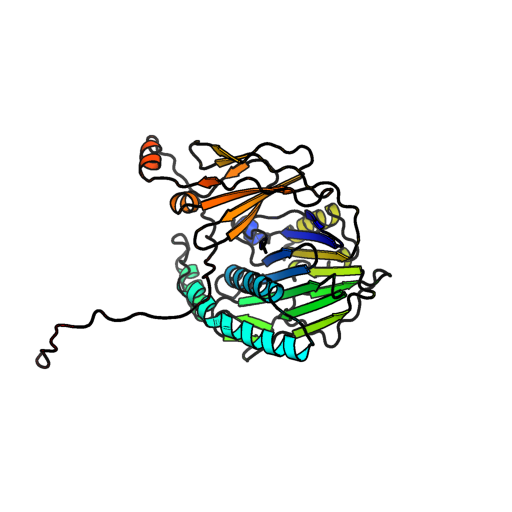O O . LEU A 1 346 ? -10.779 20.414 -8.489 1.00 94.69 346 LEU A O 1
ATOM 2687 N N . LYS A 1 347 ? -12.374 21.529 -9.605 1.00 92.81 347 LYS A N 1
ATOM 2688 C CA . LYS A 1 347 ? -11.773 21.302 -10.921 1.00 92.81 347 LYS A CA 1
ATOM 2689 C C . LYS A 1 347 ? -10.728 22.378 -11.205 1.00 92.81 347 LYS A C 1
ATOM 2691 O O . LYS A 1 347 ? -11.067 23.554 -11.293 1.00 92.81 347 LYS A O 1
ATOM 2696 N N . VAL A 1 348 ? -9.488 21.957 -11.410 1.00 88.88 348 VAL A N 1
ATOM 2697 C CA . VAL A 1 348 ? -8.362 22.810 -11.786 1.00 88.88 348 VAL A CA 1
ATOM 2698 C C . VAL A 1 348 ? -7.992 22.534 -13.236 1.00 88.88 348 VAL A C 1
ATOM 2700 O O . VAL A 1 348 ? -7.727 21.392 -13.611 1.00 88.88 348 VAL A O 1
ATOM 2703 N N . GLN A 1 349 ? -7.981 23.580 -14.059 1.00 85.31 349 GLN A N 1
ATOM 2704 C CA . GLN A 1 349 ? -7.548 23.503 -15.449 1.00 85.31 349 GLN A CA 1
ATOM 2705 C C . GLN A 1 349 ? -6.825 24.796 -15.832 1.00 85.31 349 GLN A C 1
ATOM 2707 O O . GLN A 1 349 ? -7.429 25.864 -15.784 1.00 85.31 349 GLN A O 1
ATOM 2712 N N . LEU A 1 350 ? -5.551 24.701 -16.214 1.00 80.12 350 LEU A N 1
ATOM 2713 C CA . LEU A 1 350 ? -4.796 25.835 -16.753 1.00 80.12 350 LEU A CA 1
ATOM 2714 C C . LEU A 1 350 ? -5.014 25.960 -18.259 1.00 80.12 350 LEU A C 1
ATOM 2716 O O . LEU A 1 350 ? -4.986 24.966 -18.989 1.00 80.12 350 LEU A O 1
ATOM 2720 N N . SER A 1 351 ? -5.158 27.191 -18.741 1.00 70.38 351 SER A N 1
ATOM 2721 C CA . SER A 1 351 ? -5.165 27.510 -20.166 1.00 70.38 351 SER A CA 1
ATOM 2722 C C . SER A 1 351 ? -3.784 27.972 -20.653 1.00 70.38 351 SER A C 1
ATOM 2724 O O . SER A 1 351 ? -2.991 28.557 -19.919 1.00 70.38 351 SER A O 1
ATOM 2726 N N . VAL A 1 352 ? -3.493 27.757 -21.941 1.00 59.84 352 VAL A N 1
ATOM 2727 C CA . VAL A 1 352 ? -2.217 28.164 -22.567 1.00 59.84 352 VAL A CA 1
ATOM 2728 C C . VAL A 1 352 ? -1.996 29.686 -22.497 1.00 59.84 352 VAL A C 1
ATOM 2730 O O . VAL A 1 352 ? -0.858 30.140 -22.397 1.00 59.84 352 VAL A O 1
ATOM 2733 N N . ALA A 1 353 ? -3.070 30.485 -22.504 1.00 55.53 353 ALA A N 1
ATOM 2734 C CA . ALA A 1 353 ? -2.998 31.946 -22.415 1.00 55.53 353 ALA A CA 1
ATOM 2735 C C . ALA A 1 353 ? -2.485 32.438 -21.047 1.00 55.53 353 ALA A C 1
ATOM 2737 O O . ALA A 1 353 ? -1.752 33.426 -20.975 1.00 55.53 353 ALA A O 1
ATOM 2738 N N . GLU A 1 354 ? -2.809 31.723 -19.969 1.00 54.25 354 GLU A N 1
ATOM 2739 C CA . GLU A 1 354 ? -2.368 32.069 -18.614 1.00 54.25 354 GLU A CA 1
ATOM 2740 C C . GLU A 1 354 ? -0.851 31.877 -18.448 1.00 54.25 354 GLU A C 1
ATOM 2742 O O . GLU A 1 354 ? -0.213 32.666 -17.762 1.00 54.25 354 GLU A O 1
ATOM 2747 N N . ILE A 1 355 ? -0.243 30.930 -19.173 1.00 53.38 355 ILE A N 1
ATOM 2748 C CA . ILE A 1 355 ? 1.207 30.662 -19.137 1.00 53.38 355 ILE A CA 1
ATOM 2749 C C . ILE A 1 355 ? 2.009 31.737 -19.888 1.00 53.38 355 ILE A C 1
ATOM 2751 O O . ILE A 1 355 ? 3.074 32.156 -19.437 1.00 53.38 355 ILE A O 1
ATOM 2755 N N . VAL A 1 356 ? 1.510 32.217 -21.034 1.00 48.25 356 VAL A N 1
ATOM 2756 C CA . VAL A 1 356 ? 2.216 33.232 -21.848 1.00 48.25 356 VAL A CA 1
ATOM 2757 C C . VAL A 1 356 ? 2.359 34.554 -21.087 1.00 48.25 356 VAL A C 1
ATOM 2759 O O . VAL A 1 356 ? 3.375 35.231 -21.217 1.00 48.25 356 VAL A O 1
ATOM 2762 N N . THR A 1 357 ? 1.391 34.880 -20.231 1.00 50.91 357 THR A N 1
ATOM 2763 C CA . THR A 1 357 ? 1.431 36.076 -19.375 1.00 50.91 357 THR A CA 1
ATOM 2764 C C . THR A 1 357 ? 2.450 35.950 -18.229 1.00 50.91 357 THR A C 1
ATOM 2766 O O . THR A 1 357 ? 2.889 36.959 -17.685 1.00 50.91 357 THR A O 1
ATOM 2769 N N . MET A 1 358 ? 2.868 34.727 -17.879 1.00 48.97 358 MET A N 1
ATOM 2770 C CA . MET A 1 358 ? 3.796 34.457 -16.771 1.00 48.97 358 MET A CA 1
ATOM 2771 C C . MET A 1 358 ? 5.282 34.546 -17.152 1.00 48.97 358 MET A C 1
ATOM 2773 O O . MET A 1 358 ? 6.113 34.791 -16.285 1.00 48.97 358 MET A O 1
ATOM 2777 N N . ASN A 1 359 ? 5.639 34.406 -18.433 1.00 44.25 359 ASN A N 1
ATOM 2778 C CA . ASN A 1 359 ? 7.037 34.300 -18.889 1.00 44.25 359 ASN A CA 1
ATOM 2779 C C . ASN A 1 359 ? 7.711 35.648 -19.241 1.00 44.25 359 ASN A C 1
ATOM 2781 O O . ASN A 1 359 ? 8.600 35.699 -20.092 1.00 44.25 359 ASN A O 1
ATOM 2785 N N . GLY A 1 360 ? 7.309 36.747 -18.594 1.00 44.53 360 GLY A N 1
ATOM 2786 C CA . GLY A 1 360 ? 7.902 38.080 -18.787 1.00 44.53 360 GLY A CA 1
ATOM 2787 C C . GLY A 1 360 ? 9.317 38.265 -18.213 1.00 44.53 360 GLY A C 1
ATOM 2788 O O . GLY A 1 360 ? 9.975 39.243 -18.556 1.00 44.53 360 GLY A O 1
ATOM 2789 N N . GLU A 1 361 ? 9.816 37.333 -17.396 1.00 38.25 361 GLU A N 1
ATOM 2790 C CA . GLU A 1 361 ? 11.199 37.308 -16.904 1.00 38.25 361 GLU A CA 1
ATOM 2791 C C . GLU A 1 361 ? 11.768 35.882 -16.942 1.00 38.25 361 GLU A C 1
ATOM 2793 O O . GLU A 1 361 ? 11.087 34.896 -16.664 1.00 38.25 361 GLU A O 1
ATOM 2798 N N . SER A 1 362 ? 13.038 35.763 -17.337 1.00 30.30 362 SER A N 1
ATOM 2799 C CA . SER A 1 362 ? 13.712 34.480 -17.558 1.00 30.30 362 SER A CA 1
ATOM 2800 C C . SER A 1 362 ? 14.088 33.804 -16.236 1.00 30.30 362 SER A C 1
ATOM 2802 O O . SER A 1 362 ? 15.154 34.068 -15.684 1.00 30.30 362 SER A O 1
ATOM 2804 N N . VAL A 1 363 ? 13.258 32.877 -15.756 1.00 30.86 363 VAL A N 1
ATOM 2805 C CA . VAL A 1 363 ? 13.635 31.937 -14.689 1.00 30.86 363 VAL A CA 1
ATOM 2806 C C . VAL A 1 363 ? 14.066 30.617 -15.324 1.00 30.86 363 VAL A C 1
ATOM 2808 O O . VAL A 1 363 ? 13.305 29.954 -16.025 1.00 30.86 363 VAL A O 1
ATOM 2811 N N . THR A 1 364 ? 15.316 30.218 -15.086 1.00 25.86 364 THR A N 1
ATOM 2812 C CA . THR A 1 364 ? 15.823 28.911 -15.524 1.00 25.86 364 THR A CA 1
ATOM 2813 C C . THR A 1 364 ? 15.304 27.838 -14.566 1.00 25.86 364 THR A C 1
ATOM 2815 O O . THR A 1 364 ? 15.928 27.537 -13.552 1.00 25.86 364 THR A O 1
ATOM 2818 N N . LEU A 1 365 ? 14.134 27.280 -14.868 1.00 26.86 365 LEU A N 1
ATOM 2819 C CA . LEU A 1 365 ? 13.519 26.200 -14.100 1.00 26.86 365 LEU A CA 1
ATOM 2820 C C . LEU A 1 365 ? 14.211 24.856 -14.397 1.00 26.86 365 LEU A C 1
ATOM 2822 O O . LEU A 1 365 ? 14.009 24.246 -15.446 1.00 26.86 365 LEU A O 1
ATOM 2826 N N . LYS A 1 366 ? 15.014 24.357 -13.448 1.00 26.58 366 LYS A N 1
ATOM 2827 C CA . LYS A 1 366 ? 15.349 22.926 -13.357 1.00 26.58 366 LYS A CA 1
ATOM 2828 C C . LYS A 1 366 ? 14.191 22.214 -12.653 1.00 26.58 366 LYS A C 1
ATOM 2830 O O . LYS A 1 366 ? 14.161 22.154 -11.431 1.00 26.58 366 LYS A O 1
ATOM 2835 N N . VAL A 1 367 ? 13.248 21.682 -13.427 1.00 24.39 367 VAL A N 1
ATOM 2836 C CA . VAL A 1 367 ? 12.120 20.886 -12.916 1.00 24.39 367 VAL A CA 1
ATOM 2837 C C . VAL A 1 367 ? 12.395 19.404 -13.154 1.00 24.39 367 VAL A C 1
ATOM 2839 O O . VAL A 1 367 ? 12.581 18.965 -14.289 1.00 24.39 367 VAL A O 1
ATOM 2842 N N . ALA A 1 368 ? 12.416 18.629 -12.070 1.00 25.23 368 ALA A N 1
ATOM 2843 C CA . ALA A 1 368 ? 12.272 17.181 -12.109 1.00 25.23 368 ALA A CA 1
ATOM 2844 C C . ALA A 1 368 ? 10.773 16.849 -12.040 1.00 25.23 368 ALA A C 1
ATOM 2846 O O . ALA A 1 368 ? 10.104 17.194 -11.073 1.00 25.23 368 ALA A O 1
ATOM 2847 N N . LEU A 1 369 ? 10.257 16.212 -13.093 1.00 27.70 369 LEU A N 1
ATOM 2848 C CA . LEU A 1 369 ? 8.867 15.760 -13.209 1.00 27.70 369 LEU A CA 1
ATOM 2849 C C . LEU A 1 369 ? 8.633 14.476 -12.380 1.00 27.70 369 LEU A C 1
ATOM 2851 O O . LEU A 1 369 ? 9.416 13.526 -12.554 1.00 27.70 369 LEU A O 1
ATOM 2855 N N . PRO A 1 370 ? 7.565 14.390 -11.562 1.00 27.03 370 PRO A N 1
ATOM 2856 C CA . PRO A 1 370 ? 7.031 13.114 -11.082 1.00 27.03 370 PRO A CA 1
ATOM 2857 C C . PRO A 1 370 ? 6.230 12.388 -12.192 1.00 27.03 370 PRO A C 1
ATOM 2859 O O . PRO A 1 370 ? 5.743 13.032 -13.128 1.00 27.03 370 PRO A O 1
ATOM 2862 N N . PRO A 1 371 ? 6.128 11.045 -12.166 1.00 35.50 371 PRO A N 1
ATOM 2863 C CA . PRO A 1 371 ? 5.385 10.270 -13.154 1.00 35.50 371 PRO A CA 1
ATOM 2864 C C . PRO A 1 371 ? 3.866 10.294 -12.893 1.00 35.50 371 PRO A C 1
ATOM 2866 O O . PRO A 1 371 ? 3.385 9.973 -11.814 1.00 35.50 371 PRO A O 1
ATOM 2869 N N . ARG A 1 372 ? 3.106 10.617 -13.945 1.00 33.34 372 ARG A N 1
ATOM 2870 C CA . ARG A 1 372 ? 1.632 10.590 -14.014 1.00 33.34 372 ARG A CA 1
ATOM 2871 C C . ARG A 1 372 ? 1.027 9.237 -13.582 1.00 33.34 372 ARG A C 1
ATOM 2873 O O . ARG A 1 372 ? 1.568 8.206 -13.992 1.00 33.34 372 ARG A O 1
ATOM 2880 N N . PRO A 1 373 ? -0.114 9.218 -12.873 1.00 31.08 373 PRO A N 1
ATOM 2881 C CA . PRO A 1 373 ? -0.906 7.998 -12.640 1.00 31.08 373 PRO A CA 1
ATOM 2882 C C . PRO A 1 373 ? -1.827 7.671 -13.826 1.00 31.08 373 PRO A C 1
ATOM 2884 O O . PRO A 1 373 ? -2.105 8.549 -14.646 1.00 31.08 373 PRO A O 1
ATOM 2887 N N . PHE A 1 374 ? -2.250 6.405 -13.948 1.00 41.94 374 PHE A N 1
ATOM 2888 C CA . PHE A 1 374 ? -2.903 5.836 -15.140 1.00 41.94 374 PHE A CA 1
ATOM 2889 C C . PHE A 1 374 ? -4.366 5.385 -14.958 1.00 41.94 374 PHE A C 1
ATOM 2891 O O . PHE A 1 374 ? -4.889 5.269 -13.857 1.00 41.94 374 PHE A O 1
ATOM 2898 N N . ARG A 1 375 ? -4.963 5.178 -16.138 1.00 33.06 375 ARG A N 1
ATOM 2899 C CA . ARG A 1 375 ? -6.351 4.947 -16.564 1.00 33.06 375 ARG A CA 1
ATOM 2900 C C . ARG A 1 375 ? -7.119 3.826 -15.852 1.00 33.06 375 ARG A C 1
ATOM 2902 O O . ARG A 1 375 ? -6.712 2.679 -15.959 1.00 33.06 375 ARG A O 1
ATOM 2909 N N . VAL A 1 376 ? -8.311 4.117 -15.324 1.00 28.62 376 VAL A N 1
ATOM 2910 C CA . VAL A 1 376 ? -9.380 3.129 -15.089 1.00 28.62 376 VAL A CA 1
ATOM 2911 C C . VAL A 1 376 ? -10.393 3.229 -16.232 1.00 28.62 376 VAL A C 1
ATOM 2913 O O . VAL A 1 376 ? -11.115 4.216 -16.362 1.00 28.62 376 VAL A O 1
ATOM 2916 N N . ALA A 1 377 ? -10.454 2.211 -17.091 1.00 30.30 377 ALA A N 1
ATOM 2917 C CA . ALA A 1 377 ? -11.498 2.114 -18.109 1.00 30.30 377 ALA A CA 1
ATOM 2918 C C . ALA A 1 377 ? -12.819 1.612 -17.484 1.00 30.30 377 ALA A C 1
ATOM 2920 O O . ALA A 1 377 ? -12.795 0.643 -16.722 1.00 30.30 377 ALA A O 1
ATOM 2921 N N . PRO A 1 378 ? -13.989 2.191 -17.814 1.00 31.02 378 PRO A N 1
ATOM 2922 C CA . PRO A 1 378 ? -15.268 1.621 -17.407 1.00 31.02 378 PRO A CA 1
ATOM 2923 C C . PRO A 1 378 ? -15.611 0.398 -18.275 1.00 31.02 378 PRO A C 1
ATOM 2925 O O . PRO A 1 378 ? -15.626 0.477 -19.505 1.00 31.02 378 PRO A O 1
ATOM 2928 N N . ILE A 1 379 ? -15.917 -0.734 -17.635 1.00 29.86 379 ILE A N 1
ATOM 2929 C CA . ILE A 1 379 ? -16.344 -1.977 -18.289 1.00 29.86 379 ILE A CA 1
ATOM 2930 C C . ILE A 1 379 ? -17.886 -2.099 -18.283 1.00 29.86 379 ILE A C 1
ATOM 2932 O O . ILE A 1 379 ? -18.503 -2.152 -17.224 1.00 29.86 379 ILE A O 1
ATOM 2936 N N . LEU A 1 380 ? -18.429 -2.238 -19.508 1.00 30.33 380 LEU A N 1
ATOM 2937 C CA . LEU A 1 380 ? -19.682 -2.879 -19.986 1.00 30.33 380 LEU A CA 1
ATOM 2938 C C . LEU A 1 380 ? -21.067 -2.251 -19.703 1.00 30.33 380 LEU A C 1
ATOM 2940 O O . LEU A 1 380 ? -21.457 -2.104 -18.557 1.00 30.33 380 LEU A O 1
ATOM 2944 N N . VAL A 1 381 ? -21.871 -2.040 -20.771 1.00 25.12 381 VAL A N 1
ATOM 2945 C CA . VAL A 1 381 ? -23.048 -2.868 -21.173 1.00 25.12 381 VAL A CA 1
ATOM 2946 C C . VAL A 1 381 ? -23.460 -2.572 -22.646 1.00 25.12 381 VAL A C 1
ATOM 2948 O O . VAL A 1 381 ? -23.236 -1.495 -23.186 1.00 25.12 381 VAL A O 1
ATOM 2951 N N . LEU A 1 382 ? -24.014 -3.614 -23.272 1.00 25.55 382 LEU A N 1
ATOM 2952 C CA . LEU A 1 382 ? -24.344 -3.965 -24.662 1.00 25.55 382 LEU A CA 1
ATOM 2953 C C . LEU A 1 382 ? -25.370 -3.114 -25.478 1.00 25.55 382 LEU A C 1
ATOM 2955 O O . LEU A 1 382 ? -26.360 -2.619 -24.950 1.00 25.55 382 LEU A O 1
ATOM 2959 N N . SER A 1 383 ? -25.230 -3.252 -26.815 1.00 26.75 383 SER A N 1
ATOM 2960 C CA . SER A 1 383 ? -26.233 -3.403 -27.917 1.00 26.75 383 SER A CA 1
ATOM 2961 C C . SER A 1 383 ? -26.801 -2.232 -28.770 1.00 26.75 383 SER A C 1
ATOM 2963 O O . SER A 1 383 ? -27.570 -1.414 -28.289 1.00 26.75 383 SER A O 1
ATOM 2965 N N . LEU A 1 384 ? -26.541 -2.367 -30.097 1.00 25.00 384 LEU A N 1
ATOM 2966 C CA . LEU A 1 384 ? -27.259 -1.936 -31.333 1.00 25.00 384 LEU A CA 1
ATOM 2967 C C . LEU A 1 384 ? -27.473 -0.417 -31.577 1.00 25.00 384 LEU A C 1
ATOM 2969 O O . LEU A 1 384 ? -27.938 0.295 -30.707 1.00 25.00 384 LEU A O 1
ATOM 2973 N N . ILE A 1 385 ? -27.182 0.166 -32.755 1.00 25.77 385 ILE A N 1
ATOM 2974 C CA . ILE A 1 385 ? -27.843 -0.027 -34.067 1.00 25.77 385 ILE A CA 1
ATOM 2975 C C . ILE A 1 385 ? -26.943 0.500 -35.218 1.00 25.77 385 ILE A C 1
ATOM 2977 O O . ILE A 1 385 ? -26.468 1.628 -35.184 1.00 25.77 385 ILE A O 1
ATOM 2981 N N . LEU A 1 386 ? -26.782 -0.352 -36.239 1.00 24.44 386 LEU A N 1
ATOM 2982 C CA . LEU A 1 386 ? -26.882 -0.129 -37.697 1.00 24.44 386 LEU A CA 1
ATOM 2983 C C . LEU A 1 386 ? -26.199 1.075 -38.405 1.00 24.44 386 LEU A C 1
ATOM 2985 O O . LEU A 1 386 ? -26.629 2.217 -38.317 1.00 24.44 386 LEU A O 1
ATOM 2989 N N . ALA A 1 387 ? -25.290 0.698 -39.313 1.00 23.73 387 ALA A N 1
ATOM 2990 C CA . ALA A 1 387 ? -25.186 1.139 -40.710 1.00 23.73 387 ALA A CA 1
ATOM 2991 C C . ALA A 1 387 ? -24.937 2.627 -41.037 1.00 23.73 387 ALA A C 1
ATOM 2993 O O . ALA A 1 387 ? -25.858 3.423 -41.182 1.00 23.73 387 ALA A O 1
ATOM 2994 N N . ALA A 1 388 ? -23.701 2.904 -41.455 1.00 27.39 388 ALA A N 1
ATOM 2995 C CA . ALA A 1 388 ? -23.466 3.679 -42.671 1.00 27.39 388 ALA A CA 1
ATOM 2996 C C . ALA A 1 388 ? -22.477 2.897 -43.543 1.00 27.39 388 ALA A C 1
ATOM 2998 O O . ALA A 1 388 ? -21.271 2.862 -43.311 1.00 27.39 388 ALA A O 1
ATOM 2999 N N . ALA A 1 389 ? -23.057 2.166 -44.488 1.00 25.25 389 ALA A N 1
ATOM 3000 C CA . ALA A 1 389 ? -22.372 1.405 -45.508 1.00 25.25 389 ALA A CA 1
ATOM 3001 C C . ALA A 1 389 ? -21.894 2.326 -46.640 1.00 25.25 389 ALA A C 1
ATOM 3003 O O . ALA A 1 389 ? -22.573 3.303 -46.946 1.00 25.25 389 ALA A O 1
ATOM 3004 N N . LEU A 1 390 ? -20.835 1.866 -47.323 1.00 26.91 390 LEU A N 1
ATOM 3005 C CA . LEU A 1 390 ? -20.533 2.108 -48.742 1.00 26.91 390 LEU A CA 1
ATOM 3006 C C . LEU A 1 390 ? -20.103 3.553 -49.075 1.00 26.91 390 LEU A C 1
ATOM 3008 O O . LEU A 1 390 ? -20.743 4.522 -48.717 1.00 26.91 390 LEU A O 1
ATOM 3012 N N . SER A 1 391 ? -19.066 3.828 -49.853 1.00 27.16 391 SER A N 1
ATOM 3013 C CA . SER A 1 391 ? -18.214 3.023 -50.727 1.00 27.16 391 SER A CA 1
ATOM 3014 C C . SER A 1 391 ? -17.220 4.014 -51.367 1.00 27.16 391 SER A C 1
ATOM 3016 O O . SER A 1 391 ? -17.527 5.197 -51.474 1.00 27.16 391 SER A O 1
ATOM 3018 N N . ILE A 1 392 ? -16.015 3.587 -51.741 1.00 30.48 392 ILE A N 1
ATOM 3019 C CA . ILE A 1 392 ? -15.436 3.618 -53.109 1.00 30.48 392 ILE A CA 1
ATOM 3020 C C . ILE A 1 392 ? -14.009 4.185 -52.919 1.00 30.48 392 ILE A C 1
ATOM 3022 O O . ILE A 1 392 ? -13.867 5.262 -52.363 1.00 30.48 392 ILE A O 1
ATOM 3026 N N . GLY A 1 393 ? -12.907 3.559 -53.320 1.00 28.64 393 GLY A N 1
ATOM 3027 C CA . GLY A 1 393 ? -12.707 2.247 -53.908 1.00 28.64 393 GLY A CA 1
ATOM 3028 C C . GLY A 1 393 ? -11.294 2.107 -54.499 1.00 28.64 393 GLY A C 1
ATOM 3029 O O . GLY A 1 393 ? -10.478 3.014 -54.368 1.00 28.64 393 GLY A O 1
ATOM 3030 N N . TRP A 1 394 ? -11.082 0.965 -55.171 1.00 29.91 394 TRP A N 1
ATOM 3031 C CA . TRP A 1 394 ? -10.043 0.687 -56.181 1.00 29.91 394 TRP A CA 1
ATOM 3032 C C . TRP A 1 394 ? -8.596 0.733 -55.645 1.00 29.91 394 TRP A C 1
ATOM 3034 O O . TRP A 1 394 ? -7.999 1.791 -55.525 1.00 29.91 394 TRP A O 1
ATOM 3044 N N . ILE A 1 395 ? -7.946 -0.371 -55.245 1.00 33.59 395 ILE A N 1
ATOM 3045 C CA . ILE A 1 395 ? -7.542 -1.550 -56.051 1.00 33.59 395 ILE A CA 1
ATOM 3046 C C . ILE A 1 395 ? -7.431 -1.245 -57.545 1.00 33.59 395 ILE A C 1
ATOM 3048 O O . ILE A 1 395 ? -8.301 -1.656 -58.297 1.00 33.59 395 ILE A O 1
ATOM 3052 N N . ILE A 1 396 ? -6.360 -0.542 -57.926 1.00 34.78 396 ILE A N 1
ATOM 3053 C CA . ILE A 1 396 ? -5.533 -0.672 -59.146 1.00 34.78 396 ILE A CA 1
ATOM 3054 C C . ILE A 1 396 ? -4.205 0.025 -58.745 1.00 34.78 396 ILE A C 1
ATOM 3056 O O . ILE A 1 396 ? -4.232 1.190 -58.382 1.00 34.78 396 ILE A O 1
ATOM 3060 N N . LEU A 1 397 ? -3.037 -0.610 -58.624 1.00 32.91 397 LEU A N 1
ATOM 3061 C CA . LEU A 1 397 ? -2.226 -1.144 -59.715 1.00 32.91 397 LEU A CA 1
ATOM 3062 C C . LEU A 1 397 ? -1.157 -2.086 -59.140 1.00 32.91 397 LEU A C 1
ATOM 3064 O O . LEU A 1 397 ? -0.428 -1.762 -58.205 1.00 32.91 397 LEU A O 1
ATOM 3068 N N . PHE A 1 398 ? -1.077 -3.244 -59.768 1.00 32.50 398 PHE A N 1
ATOM 3069 C CA . PHE A 1 398 ? -0.041 -4.256 -59.665 1.00 32.50 398 PHE A CA 1
ATOM 3070 C C . PHE A 1 398 ? 0.985 -3.967 -60.788 1.00 32.50 398 PHE A C 1
ATOM 3072 O O . PHE A 1 398 ? 0.587 -3.521 -61.861 1.00 32.50 398 PHE A O 1
ATOM 3079 N N . VAL A 1 399 ? 2.251 -4.348 -60.581 1.00 32.03 399 VAL A N 1
ATOM 3080 C CA . VAL A 1 399 ? 3.285 -4.615 -61.613 1.00 32.03 399 VAL A CA 1
ATOM 3081 C C . VAL A 1 399 ? 4.042 -3.404 -62.221 1.00 32.03 399 VAL A C 1
ATOM 3083 O O . VAL A 1 399 ? 3.473 -2.525 -62.853 1.00 32.03 399 VAL A O 1
ATOM 3086 N N . GLN A 1 400 ? 5.380 -3.516 -62.141 1.00 34.75 400 GLN A N 1
ATOM 3087 C CA . GLN A 1 400 ? 6.462 -2.859 -62.907 1.00 34.75 400 GLN A CA 1
ATOM 3088 C C . GLN A 1 400 ? 7.124 -1.598 -62.319 1.00 34.75 400 GLN A C 1
ATOM 3090 O O . GLN A 1 400 ? 6.925 -0.489 -62.811 1.00 34.75 400 GLN A O 1
ATOM 3095 N N . ARG A 1 401 ? 8.073 -1.800 -61.395 1.00 37.28 401 ARG A N 1
ATOM 3096 C CA . ARG A 1 401 ? 9.509 -1.604 -61.681 1.00 37.28 401 ARG A CA 1
ATOM 3097 C C . ARG A 1 401 ? 10.396 -2.243 -60.626 1.00 37.28 401 ARG A C 1
ATOM 3099 O O . ARG A 1 401 ? 9.998 -2.204 -59.444 1.00 37.28 401 ARG A O 1
#

Foldseek 3Di:
DDKAKEWQLDWDAWAWFDAALKIKIKTWFAALVCVVVSHGALWIKMWDDDRQKIKIKTKGWDPLAQSRNLANVQVGVQRRVDQVPDDQDDDVVVQVVQQVSLQVQLVVQLVCLVPDDDDPPDDPVVVVSNVVRSVQAIKMWMKIWMQGNVVQKIKIKTWAQWDKFFAFPVLDTDDDPPDDHHNQFIQGSNGGTGRNPGHHGIDMDMDGNVRTFKMKTKDCQLPPVVVLVSDDDSVSRNVSSVVSSPDPPGHIIIMIMMGSHRDDADAAFEFWAWDFDPDLFGKIATDDGPQFQWKWKWKDAQFDIHIYIGRDRMDGDDPVSLQRKIWIWMWGGHNRHHIHDIYDIDIHHDDPVSVVVSPPDDDPDPDDDDDDDGGDDDDDDDDDDDDDDDDDDDDDDDDDD